Protein 4DYE (pdb70)

Sequence (376 aa):
MMKITDVDVWVVNLPLVNPFTSSFETKTGETRTVVRVVRRTDSGVEGWGETMMWGAPVAAIVRRMAPDLIGTSPFALEAFHRRKQHMVPFFYGYLGYAAIAAVDVACWDAMGKATGQSVTDLLGGAVRDDEVPITALITRADAPGATPADLPKAMAEHAVRVVEEGGFDAVKLKGTTDCCAGDVAILRAVREALPGVNLRVDPNAAWSVPDSVRAGIALEELDLEYLEDPCVGIEGMAQVKAKVRIPLCTNMMCVVRFEDFAPAMRLNAVDVIHGDVYKWGGIAATKALAAHCETFGLGMNLHSGGELGIATAAHLAVVSSTPVLSRAIDSMYYLHADDIIEPLHLENNGRLRRRVPSGPGLGVSVDEDKLRHYAGVNERDGDLTG

Foldseek 3Di:
DWFWADKDKFKFKFFFQAWDDAQVGIFGIAIKMKIWTATPVGQIFIFIFGWGDVLRVLLVVLTVVSGGDALVPLVVSCVVLVCQCVPVPLSSLLSLARSQQRSLLSVQVVVFFESLVVLAHFPDFKFFAEAEFEQSQVVPDDLVCSLVSRLVVLVCCCVVQLHQAYEYRAHLPLVSQLSNLVSNCVSPVRHAYEYANVANYFLVSLQVSLQSCVVSQHQAYENVHDELQSLLSNVVRHPGFYEYCHHCQEPVSPVVSLVSVRGQEYADASSSHNHLVSRLVVLVVCVVSNHQYEHDEPADADSRVLSVLSSCRNRVSHPDHHYYCHVRTPDGQWDDFDRHSRITGRAGITRSNIDGNVVVSVVRSVVCVVVPISPD

Solvent-accessible surface area: 15274 Å² total; per-residue (Å²): 223,15,107,2,58,57,21,49,16,56,17,0,6,2,54,13,88,97,61,20,27,19,36,161,89,85,50,94,5,4,2,2,0,0,0,26,0,79,6,87,75,57,30,48,0,12,0,0,0,13,74,0,62,56,0,1,48,4,0,124,186,9,12,90,85,9,81,39,54,43,0,107,44,18,136,67,15,54,178,111,15,114,96,23,19,151,157,103,28,78,33,0,42,0,0,7,0,0,0,1,0,0,3,33,0,0,10,0,64,46,60,50,81,16,1,11,82,64,16,72,14,66,85,60,100,81,0,29,0,0,0,15,1,2,51,25,38,9,122,76,36,70,122,93,82,19,25,137,30,0,8,74,32,0,35,126,31,23,136,148,22,23,17,63,1,0,7,1,20,0,20,107,65,26,78,16,0,11,36,0,0,109,21,0,34,146,45,21,107,79,16,74,0,0,0,1,0,37,14,36,8,58,43,92,53,0,28,181,7,0,95,30,0,61,131,12,120,4,26,0,0,0,1,0,3,112,28,34,110,7,0,14,94,1,68,84,142,7,213,10,59,1,0,0,5,91,12,0,40,94,71,112,20,10,60,62,0,22,203,100,93,0,2,37,2,0,0,0,1,0,2,14,12,2,0,0,61,24,0,50,38,0,4,51,68,0,99,111,108,71,17,16,0,0,0,28,17,24,0,6,0,0,0,0,5,1,0,6,0,4,0,0,1,7,6,79,30,1,81,59,9,3,6,3,7,22,49,28,21,59,41,8,0,5,109,104,22,73,69,104,102,3,38,0,123,19,27,97,36,70,2,5,31,22,70,27,40,65,99,74,4,141,104,25,20,14,32,17,148,173,103,30,50,93,38,106

Nearest PDB structures (foldseek):
  4dye-assembly1_A  TM=1.003E+00  e=1.943E-82  Streptomyces coelicolor
  2oqh-assembly4_D  TM=9.841E-01  e=1.453E-74  Streptomyces coelicolor A3(2)
  2oqh-assembly1_A  TM=9.938E-01  e=1.567E-72  Streptomyces coelicolor A3(2)
  2oqh-assembly3_C  TM=9.759E-01  e=5.393E-73  Streptomyces coelicolor A3(2)
  3va8-assembly1_A-2  TM=9.243E-01  e=2.752E-39  Fusarium graminearum

CATH classification: 3.30.390.10 (+1 more: 3.20.20.120)

Structure (mmCIF, N/CA/C/O backbone):
data_4DYE
#
_entry.id   4DYE
#
_cell.length_a   132.670
_cell.length_b   132.670
_cell.length_c   111.250
_cell.angle_alpha   90.000
_cell.angle_beta   90.000
_cell.angle_gamma   90.000
#
_symmetry.space_group_name_H-M   'I 4 2 2'
#
loop_
_entity.id
_entity.type
_entity.pdbx_description
1 polymer isomerase
2 non-polymer 1,2-ETHANEDIOL
3 non-polymer GLYCEROL
4 water water
#
loop_
_atom_site.group_PDB
_atom_site.id
_atom_site.type_symbol
_atom_site.label_atom_id
_atom_site.label_alt_id
_atom_site.label_comp_id
_atom_site.label_asym_id
_atom_site.label_entity_id
_atom_site.label_seq_id
_atom_site.pdbx_PDB_ins_code
_atom_site.Cartn_x
_atom_site.Cartn_y
_atom_site.Cartn_z
_atom_site.occupancy
_atom_site.B_iso_or_equiv
_atom_site.auth_seq_id
_atom_site.auth_comp_id
_atom_site.auth_asym_id
_atom_site.auth_atom_id
_atom_site.pdbx_PDB_model_num
ATOM 1 N N . MET A 1 23 ? -53.225 -5.728 7.975 1.00 79.67 0 MET A N 1
ATOM 2 C CA . MET A 1 23 ? -52.604 -6.564 8.997 1.00 79.56 0 MET A CA 1
ATOM 3 C C . MET A 1 23 ? -52.472 -8.013 8.538 1.00 76.66 0 MET A C 1
ATOM 4 O O . MET A 1 23 ? -52.751 -8.936 9.305 1.00 82.43 0 MET A O 1
ATOM 9 N N . MET A 1 24 ? -52.052 -8.200 7.287 1.00 62.45 1 MET A N 1
ATOM 10 C CA . MET A 1 24 ? -51.831 -9.532 6.724 1.00 55.18 1 MET A CA 1
ATOM 11 C C . MET A 1 24 ? -50.996 -10.412 7.641 1.00 48.12 1 MET A C 1
ATOM 12 O O . MET A 1 24 ? -49.965 -9.986 8.160 1.00 51.20 1 MET A O 1
ATOM 17 N N . LYS A 1 25 ? -51.457 -11.638 7.847 1.00 38.37 2 LYS A N 1
ATOM 18 C CA . LYS A 1 25 ? -50.632 -12.675 8.446 1.00 35.79 2 LYS A CA 1
ATOM 19 C C . LYS A 1 25 ? -50.567 -13.844 7.471 1.00 34.23 2 LYS A C 1
ATOM 20 O O . LYS A 1 25 ? -51.575 -14.203 6.855 1.00 37.49 2 LYS A O 1
ATOM 26 N N . ILE A 1 26 ? -49.381 -14.421 7.313 1.00 31.79 3 ILE A N 1
ATOM 27 C CA . ILE A 1 26 ? -49.212 -15.576 6.438 1.00 30.75 3 ILE A CA 1
ATOM 28 C C . ILE A 1 26 ? -49.900 -16.807 7.032 1.00 33.19 3 ILE A C 1
ATOM 29 O O . ILE A 1 26 ? -49.710 -17.117 8.208 1.00 38.15 3 ILE A O 1
ATOM 34 N N . THR A 1 27 ? -50.702 -17.495 6.219 1.00 32.93 4 THR A N 1
ATOM 35 C CA . THR A 1 27 ? -51.421 -18.696 6.655 1.00 35.30 4 THR A CA 1
ATOM 36 C C . THR A 1 27 ? -50.859 -19.982 6.041 1.00 38.32 4 THR A C 1
ATOM 37 O O . THR A 1 27 ? -50.953 -21.057 6.638 1.00 38.09 4 THR A O 1
ATOM 41 N N . ASP A 1 28 ? -50.286 -19.869 4.846 1.00 33.70 5 ASP A N 1
ATOM 42 C CA . ASP A 1 28 ? -49.773 -21.029 4.124 1.00 31.28 5 ASP A CA 1
ATOM 43 C C . ASP A 1 28 ? -48.539 -20.653 3.325 1.00 30.64 5 ASP A C 1
ATOM 44 O O . ASP A 1 28 ? -48.455 -19.550 2.784 1.00 33.08 5 ASP A O 1
ATOM 49 N N . VAL A 1 29 ? -47.585 -21.577 3.261 1.00 28.72 6 VAL A N 1
ATOM 50 C CA . VAL A 1 29 ? -46.440 -21.467 2.361 1.00 28.46 6 VAL A CA 1
ATOM 51 C C . VAL A 1 29 ? -46.401 -22.784 1.610 1.00 34.40 6 VAL A C 1
ATOM 52 O O . VAL A 1 29 ? -46.215 -23.842 2.217 1.00 38.55 6 VAL A O 1
ATOM 56 N N . ASP A 1 30 ? -46.615 -22.734 0.300 1.00 27.80 7 ASP A N 1
ATOM 57 C CA . ASP A 1 30 ? -46.628 -23.952 -0.502 1.00 27.06 7 ASP A CA 1
ATOM 58 C C . ASP A 1 30 ? -45.505 -23.886 -1.521 1.00 27.44 7 ASP A C 1
ATOM 59 O O . ASP A 1 30 ? -45.167 -22.804 -2.011 1.00 27.12 7 ASP A O 1
ATOM 64 N N . VAL A 1 31 ? -44.912 -25.038 -1.823 1.00 26.64 8 VAL A N 1
ATOM 65 C CA . VAL A 1 31 ? -43.694 -25.072 -2.637 1.00 23.40 8 VAL A CA 1
ATOM 66 C C . VAL A 1 31 ? -43.840 -26.160 -3.704 1.00 26.80 8 VAL A C 1
ATOM 67 O O . VAL A 1 31 ? -44.300 -27.267 -3.410 1.00 28.78 8 VAL A O 1
ATOM 71 N N . TRP A 1 32 ? -43.461 -25.832 -4.937 1.00 26.67 9 TRP A N 1
ATOM 72 C CA . TRP A 1 32 ? -43.413 -26.806 -6.027 1.00 28.71 9 TRP A CA 1
ATOM 73 C C . TRP A 1 32 ? -42.039 -26.744 -6.672 1.00 24.82 9 TRP A C 1
ATOM 74 O O . TRP A 1 32 ? -41.342 -25.739 -6.558 1.00 25.38 9 TRP A O 1
ATOM 85 N N . VAL A 1 33 ? -41.652 -27.817 -7.357 1.00 25.59 10 VAL A N 1
ATOM 86 C CA . VAL A 1 33 ? -40.469 -27.787 -8.212 1.00 24.74 10 VAL A CA 1
ATOM 87 C C . VAL A 1 33 ? -40.939 -28.106 -9.627 1.00 25.59 10 VAL A C 1
ATOM 88 O O . VAL A 1 33 ? -41.677 -29.064 -9.819 1.00 28.32 10 VAL A O 1
ATOM 92 N N . VAL A 1 34 ? -40.529 -27.299 -10.606 1.00 26.11 11 VAL A N 1
ATOM 93 C CA . VAL A 1 34 ? -40.980 -27.490 -11.988 1.00 28.66 11 VAL A CA 1
ATOM 94 C C . VAL A 1 34 ? -39.806 -27.695 -12.949 1.00 29.42 11 VAL A C 1
ATOM 95 O O . VAL A 1 34 ? -38.728 -27.157 -12.728 1.00 27.09 11 VAL A O 1
ATOM 99 N N . ASN A 1 35 ? -40.020 -28.489 -13.998 1.00 32.41 12 ASN A N 1
ATOM 100 C CA . ASN A 1 35 ? -39.091 -28.565 -15.128 1.00 31.43 12 ASN A CA 1
ATOM 101 C C . ASN A 1 35 ? -39.714 -27.883 -16.342 1.00 28.16 12 ASN A C 1
ATOM 102 O O . ASN A 1 35 ? -40.819 -28.241 -16.739 1.00 30.45 12 ASN A O 1
ATOM 107 N N . LEU A 1 36 ? -39.012 -26.915 -16.930 1.00 30.35 13 LEU A N 1
ATOM 108 C CA . LEU A 1 36 ? -39.481 -26.274 -18.162 1.00 32.03 13 LEU A CA 1
ATOM 109 C C . LEU A 1 36 ? -38.438 -26.362 -19.270 1.00 31.37 13 LEU A C 1
ATOM 110 O O . LEU A 1 36 ? -37.235 -26.273 -19.008 1.00 36.27 13 LEU A O 1
ATOM 115 N N . PRO A 1 37 ? -38.898 -26.522 -20.518 1.00 35.30 14 PRO A N 1
ATOM 116 C CA . PRO A 1 37 ? -37.990 -26.714 -21.654 1.00 39.21 14 PRO A CA 1
ATOM 117 C C . PRO A 1 37 ? -37.457 -25.429 -22.292 1.00 41.57 14 PRO A C 1
ATOM 118 O O . PRO A 1 37 ? -38.122 -24.392 -22.307 1.00 40.74 14 PRO A O 1
ATOM 122 N N . LEU A 1 38 ? -36.233 -25.528 -22.804 1.00 46.90 15 LEU A N 1
ATOM 123 C CA . LEU A 1 38 ? -35.619 -24.498 -23.632 1.00 48.61 15 LEU A CA 1
ATOM 124 C C . LEU A 1 38 ? -36.014 -24.773 -25.082 1.00 49.06 15 LEU A C 1
ATOM 125 O O . LEU A 1 38 ? -36.650 -25.792 -25.370 1.00 43.81 15 LEU A O 1
ATOM 130 N N . VAL A 1 39 ? -35.638 -23.885 -26.000 1.00 49.01 16 VAL A N 1
ATOM 131 C CA . VAL A 1 39 ? -35.900 -24.130 -27.418 1.00 53.65 16 VAL A CA 1
ATOM 132 C C . VAL A 1 39 ? -34.741 -24.900 -28.064 1.00 52.81 16 VAL A C 1
ATOM 133 O O . VAL A 1 39 ? -34.955 -25.799 -28.876 1.00 53.53 16 VAL A O 1
ATOM 137 N N . ASN A 1 40 ? -33.520 -24.555 -27.664 1.00 47.77 17 ASN A N 1
ATOM 138 C CA . ASN A 1 40 ? -32.300 -25.134 -28.216 1.00 48.09 17 ASN A CA 1
ATOM 139 C C . ASN A 1 40 ? -31.293 -25.351 -27.091 1.00 48.18 17 ASN A C 1
ATOM 140 O O . ASN A 1 40 ? -31.396 -24.712 -26.042 1.00 45.90 17 ASN A O 1
ATOM 145 N N . PRO A 1 41 ? -30.323 -26.260 -27.291 1.00 48.07 18 PRO A N 1
ATOM 146 C CA . PRO A 1 41 ? -29.347 -26.481 -26.215 1.00 46.17 18 PRO A CA 1
ATOM 147 C C . PRO A 1 41 ? -28.474 -25.257 -25.922 1.00 44.60 18 PRO A C 1
ATOM 148 O O . PRO A 1 41 ? -28.285 -24.396 -26.785 1.00 45.51 18 PRO A O 1
ATOM 152 N N . PHE A 1 42 ? -27.947 -25.206 -24.704 1.00 40.93 19 PHE A N 1
ATOM 153 C CA . PHE A 1 42 ? -27.196 -24.057 -24.213 1.00 43.06 19 PHE A CA 1
ATOM 154 C C . PHE A 1 42 ? -25.924 -24.538 -23.515 1.00 44.46 19 PHE A C 1
ATOM 155 O O . PHE A 1 42 ? -25.985 -25.229 -22.493 1.00 42.51 19 PHE A O 1
ATOM 163 N N . THR A 1 43 ? -24.777 -24.164 -24.075 1.00 46.84 20 THR A N 1
ATOM 164 C CA . THR A 1 43 ? -23.484 -24.670 -23.624 1.00 51.34 20 THR A CA 1
ATOM 165 C C . THR A 1 43 ? -22.638 -23.630 -22.875 1.00 50.58 20 THR A C 1
ATOM 166 O O . THR A 1 43 ? -22.216 -22.625 -23.450 1.00 52.88 20 THR A O 1
ATOM 170 N N . SER A 1 44 ? -22.390 -23.869 -21.590 1.00 44.68 21 SER A N 1
ATOM 171 C CA . SER A 1 44 ? -21.401 -23.072 -20.869 1.00 44.03 21 SER A CA 1
ATOM 172 C C . SER A 1 44 ? -20.095 -23.867 -20.803 1.00 48.96 21 SER A C 1
ATOM 173 O O . SER A 1 44 ? -20.005 -24.959 -21.369 1.00 53.17 21 SER A O 1
ATOM 176 N N . SER A 1 45 ? -19.082 -23.325 -20.129 1.00 49.33 22 SER A N 1
ATOM 177 C CA . SER A 1 45 ? -17.805 -24.029 -19.966 1.00 55.61 22 SER A CA 1
ATOM 178 C C . SER A 1 45 ? -17.990 -25.215 -19.023 1.00 61.13 22 SER A C 1
ATOM 179 O O . SER A 1 45 ? -17.110 -26.071 -18.880 1.00 60.88 22 SER A O 1
ATOM 182 N N . PHE A 1 46 ? -19.173 -25.248 -18.421 1.00 62.64 23 PHE A N 1
ATOM 183 C CA . PHE A 1 46 ? -19.506 -26.039 -17.251 1.00 74.04 23 PHE A CA 1
ATOM 184 C C . PHE A 1 46 ? -20.365 -27.238 -17.664 1.00 76.64 23 PHE A C 1
ATOM 185 O O . PHE A 1 46 ? -20.126 -28.363 -17.219 1.00 79.99 23 PHE A O 1
ATOM 193 N N . GLU A 1 47 ? -21.347 -26.997 -18.530 1.00 72.46 24 GLU A N 1
ATOM 194 C CA . GLU A 1 47 ? -22.280 -28.040 -18.954 1.00 73.78 24 GLU A CA 1
ATOM 195 C C . GLU A 1 47 ? -23.059 -27.634 -20.206 1.00 70.35 24 GLU A C 1
ATOM 196 O O . GLU A 1 47 ? -22.896 -26.527 -20.719 1.00 69.76 24 GLU A O 1
ATOM 202 N N . THR A 1 48 ? -23.906 -28.541 -20.688 1.00 62.31 25 THR A N 1
ATOM 203 C CA . THR A 1 48 ? -24.839 -28.249 -21.776 1.00 62.90 25 THR A CA 1
ATOM 204 C C . THR A 1 48 ? -26.260 -28.606 -21.338 1.00 63.39 25 THR A C 1
ATOM 205 O O . THR A 1 48 ? -26.544 -29.763 -21.024 1.00 65.44 25 THR A O 1
ATOM 209 N N . LYS A 1 49 ? -27.148 -27.614 -21.313 1.00 57.93 26 LYS A N 1
ATOM 210 C CA . LYS A 1 49 ? -28.499 -27.813 -20.790 1.00 54.41 26 LYS A CA 1
ATOM 211 C C . LYS A 1 49 ? -29.574 -27.708 -21.871 1.00 51.65 26 LYS A C 1
ATOM 212 O O . LYS A 1 49 ? -29.371 -27.069 -22.905 1.00 56.14 26 LYS A O 1
ATOM 218 N N . THR A 1 50 ? -30.719 -28.336 -21.612 1.00 50.32 27 THR A N 1
ATOM 219 C CA . THR A 1 50 ? -31.848 -28.334 -22.542 1.00 50.85 27 THR A CA 1
ATOM 220 C C . THR A 1 50 ? -33.162 -27.971 -21.841 1.00 47.41 27 THR A C 1
ATOM 221 O O . THR A 1 50 ? -34.235 -28.023 -22.448 1.00 47.37 27 THR A O 1
ATOM 225 N N . GLY A 1 51 ? -33.069 -27.608 -20.563 1.00 40.21 28 GLY A N 1
ATOM 226 C CA . GLY A 1 51 ? -34.233 -27.227 -19.780 1.00 42.48 28 GLY A CA 1
ATOM 227 C C . GLY A 1 51 ? -33.854 -26.511 -18.496 1.00 40.39 28 GLY A C 1
ATOM 228 O O . GLY A 1 51 ? -32.678 -26.491 -18.116 1.00 37.49 28 GLY A O 1
ATOM 229 N N . GLU A 1 52 ? -34.844 -25.908 -17.838 1.00 36.62 29 GLU A N 1
ATOM 230 C CA . GLU A 1 52 ? -34.642 -25.315 -16.520 1.00 32.93 29 GLU A CA 1
ATOM 231 C C . GLU A 1 52 ? -35.397 -26.112 -15.471 1.00 32.77 29 GLU A C 1
ATOM 232 O O . GLU A 1 52 ? -36.500 -26.584 -15.717 1.00 30.37 29 GLU A O 1
ATOM 238 N N . THR A 1 53 ? -34.799 -26.249 -14.295 1.00 32.53 30 THR A N 1
ATOM 239 C CA . THR A 1 53 ? -35.542 -26.681 -13.124 1.00 28.74 30 THR A CA 1
ATOM 240 C C . THR A 1 53 ? -35.602 -25.491 -12.175 1.00 22.46 30 THR A C 1
ATOM 241 O O . THR A 1 53 ? -34.580 -24.838 -11.928 1.00 25.39 30 THR A O 1
ATOM 245 N N . ARG A 1 54 ? -36.801 -25.181 -11.679 1.00 24.91 31 ARG A N 1
ATOM 246 C CA . ARG A 1 54 ? -37.000 -24.029 -10.796 1.00 23.03 31 ARG A CA 1
ATOM 247 C C . ARG A 1 54 ? -37.884 -24.393 -9.607 1.00 20.19 31 ARG A C 1
ATOM 248 O O . ARG A 1 54 ? -38.676 -25.333 -9.670 1.00 23.22 31 ARG A O 1
ATOM 256 N N . THR A 1 55 ? -37.758 -23.622 -8.530 1.00 22.59 32 THR A N 1
ATOM 257 C CA . THR A 1 55 ? -38.601 -23.805 -7.350 1.00 21.64 32 THR A CA 1
ATOM 258 C C . THR A 1 55 ? -39.590 -22.645 -7.249 1.00 19.73 32 THR A C 1
ATOM 259 O O . THR A 1 55 ? -39.194 -21.481 -7.333 1.00 23.05 32 THR A O 1
ATOM 263 N N . VAL A 1 56 ? -40.870 -22.974 -7.085 1.00 21.58 33 VAL A N 1
ATOM 264 C CA . VAL A 1 56 ? -41.941 -21.981 -7.045 1.00 22.86 33 VAL A CA 1
ATOM 265 C C . VAL A 1 56 ? -42.572 -21.964 -5.655 1.00 21.89 33 VAL A C 1
ATOM 266 O O . VAL A 1 56 ? -42.816 -23.016 -5.066 1.00 24.99 33 VAL A O 1
ATOM 270 N N . VAL A 1 57 ? -42.816 -20.768 -5.123 1.00 23.58 34 VAL A N 1
ATOM 271 C CA . VAL A 1 57 ? -43.378 -20.634 -3.782 1.00 20.88 34 VAL A CA 1
ATOM 272 C C . VAL A 1 57 ? -44.608 -19.735 -3.831 1.00 22.93 34 VAL A C 1
ATOM 273 O O . VAL A 1 57 ? -44.596 -18.692 -4.496 1.00 27.08 34 VAL A O 1
ATOM 277 N N . ARG A 1 58 ? -45.671 -20.145 -3.150 1.00 23.54 35 ARG A N 1
ATOM 278 C CA . ARG A 1 58 ? -46.828 -19.283 -2.969 1.00 24.48 35 ARG A CA 1
ATOM 279 C C . ARG A 1 58 ? -47.010 -19.028 -1.489 1.00 28.58 35 ARG A C 1
ATOM 280 O O . ARG A 1 58 ? -47.076 -19.970 -0.688 1.00 30.25 35 ARG A O 1
ATOM 288 N N A VAL A 1 59 ? -47.084 -17.752 -1.130 0.54 26.06 36 VAL A N 1
ATOM 289 N N B VAL A 1 59 ? -47.072 -17.756 -1.110 0.46 25.90 36 VAL A N 1
ATOM 290 C CA A VAL A 1 59 ? -47.366 -17.353 0.238 0.54 24.32 36 VAL A CA 1
ATOM 291 C CA B VAL A 1 59 ? -47.422 -17.409 0.261 0.46 25.22 36 VAL A CA 1
ATOM 292 C C A VAL A 1 59 ? -48.806 -16.864 0.345 0.54 29.71 36 VAL A C 1
ATOM 293 C C B VAL A 1 59 ? -48.872 -16.917 0.327 0.46 30.02 36 VAL A C 1
ATOM 294 O O A VAL A 1 59 ? -49.185 -15.892 -0.308 0.54 31.31 36 VAL A O 1
ATOM 295 O O B VAL A 1 59 ? -49.268 -15.993 -0.390 0.46 31.43 36 VAL A O 1
ATOM 302 N N A ARG A 1 60 ? -49.607 -17.546 1.158 0.54 29.91 37 ARG A N 1
ATOM 303 N N B ARG A 1 60 ? -49.672 -17.567 1.166 0.46 29.96 37 ARG A N 1
ATOM 304 C CA A ARG A 1 60 ? -51.003 -17.166 1.350 0.54 33.77 37 ARG A CA 1
ATOM 305 C CA B ARG A 1 60 ? -51.068 -17.184 1.333 0.46 34.04 37 ARG A CA 1
ATOM 306 C C A ARG A 1 60 ? -51.192 -16.397 2.651 0.54 36.41 37 ARG A C 1
ATOM 307 C C B ARG A 1 60 ? -51.249 -16.445 2.652 0.46 36.74 37 ARG A C 1
ATOM 308 O O A ARG A 1 60 ? -50.540 -16.691 3.650 0.54 33.94 37 ARG A O 1
ATOM 309 O O B ARG A 1 60 ? -50.633 -16.796 3.656 0.46 33.27 37 ARG A O 1
ATOM 324 N N . THR A 1 61 ? -52.089 -15.414 2.640 1.00 41.47 38 THR A N 1
ATOM 325 C CA . THR A 1 61 ? -52.354 -14.627 3.839 1.00 36.61 38 THR A CA 1
ATOM 326 C C . THR A 1 61 ? -53.809 -14.734 4.266 1.00 34.46 38 THR A C 1
ATOM 327 O O . THR A 1 61 ? -54.663 -15.229 3.517 1.00 37.52 38 THR A O 1
ATOM 331 N N . ASP A 1 62 ? -54.094 -14.252 5.471 1.00 36.27 39 ASP A N 1
ATOM 332 C CA . ASP A 1 62 ? -55.445 -14.327 6.017 1.00 38.50 39 ASP A CA 1
ATOM 333 C C . ASP A 1 62 ? -56.394 -13.323 5.361 1.00 42.12 39 ASP A C 1
ATOM 334 O O . ASP A 1 62 ? -57.592 -13.325 5.638 1.00 44.96 39 ASP A O 1
ATOM 339 N N . SER A 1 63 ? -55.858 -12.459 4.502 1.00 38.70 40 SER A N 1
ATOM 340 C CA . SER A 1 63 ? -56.690 -11.500 3.778 1.00 41.80 40 SER A CA 1
ATOM 341 C C . SER A 1 63 ? -57.022 -12.021 2.384 1.00 43.07 40 SER A C 1
ATOM 342 O O . SER A 1 63 ? -57.761 -11.389 1.628 1.00 45.12 40 SER A O 1
ATOM 345 N N . GLY A 1 64 ? -56.474 -13.183 2.048 1.00 41.04 41 GLY A N 1
ATOM 346 C CA . GLY A 1 64 ? -56.769 -13.806 0.772 1.00 45.07 41 GLY A CA 1
ATOM 347 C C . GLY A 1 64 ? -55.725 -13.483 -0.277 1.00 39.99 41 GLY A C 1
ATOM 348 O O . GLY A 1 64 ? -55.742 -14.053 -1.371 1.00 41.27 41 GLY A O 1
ATOM 349 N N . VAL A 1 65 ? -54.814 -12.568 0.051 1.00 33.30 42 VAL A N 1
ATOM 350 C CA . VAL A 1 65 ? -53.754 -12.198 -0.876 1.00 29.65 42 VAL A CA 1
ATOM 351 C C . VAL A 1 65 ? -52.804 -13.378 -1.047 1.00 32.04 42 VAL A C 1
ATOM 352 O O . VAL A 1 65 ? -52.476 -14.060 -0.074 1.00 35.37 42 VAL A O 1
ATOM 356 N N . GLU A 1 66 ? -52.391 -13.634 -2.287 1.00 29.33 43 GLU A N 1
ATOM 357 C CA . GLU A 1 66 ? -51.418 -14.683 -2.574 1.00 26.85 43 GLU A CA 1
ATOM 358 C C . GLU A 1 66 ? -50.204 -14.088 -3.267 1.00 27.63 43 GLU A C 1
ATOM 359 O O . GLU A 1 66 ? -50.323 -13.518 -4.352 1.00 28.45 43 GLU A O 1
ATOM 365 N N . GLY A 1 67 ? -49.040 -14.213 -2.634 1.00 24.50 44 GLY A N 1
ATOM 366 C CA . GLY A 1 67 ? -47.802 -13.764 -3.241 1.00 24.21 44 GLY A CA 1
ATOM 367 C C . GLY A 1 67 ? -47.023 -14.922 -3.835 1.00 25.34 44 GLY A C 1
ATOM 368 O O . GLY A 1 67 ? -46.943 -16.000 -3.239 1.00 26.17 44 GLY A O 1
ATOM 369 N N . TRP A 1 68 ? -46.433 -14.693 -5.005 1.00 23.84 45 TRP A N 1
ATOM 370 C CA . TRP A 1 68 ? -45.688 -15.740 -5.698 1.00 24.20 45 TRP A CA 1
ATOM 371 C C . TRP A 1 68 ? -44.215 -15.396 -5.831 1.00 23.85 45 TRP A C 1
ATOM 372 O O . TRP A 1 68 ? -43.852 -14.258 -6.147 1.00 21.71 45 TRP A O 1
ATOM 383 N N . GLY A 1 69 ? -43.369 -16.390 -5.577 1.00 23.37 46 GLY A N 1
ATOM 384 C CA . GLY A 1 69 ? -41.945 -16.269 -5.800 1.00 20.79 46 GLY A CA 1
ATOM 385 C C . GLY A 1 69 ? -41.447 -17.443 -6.621 1.00 19.80 46 GLY A C 1
ATOM 386 O O . GLY A 1 69 ? -42.137 -18.457 -6.773 1.00 22.60 46 GLY A O 1
ATOM 387 N N . GLU A 1 70 ? -40.246 -17.296 -7.166 1.00 20.72 47 GLU A N 1
ATOM 388 C CA . GLU A 1 70 ? -39.630 -18.339 -7.975 1.00 20.84 47 GLU A CA 1
ATOM 389 C C . GLU A 1 70 ? -38.124 -18.189 -7.851 1.00 22.33 47 GLU A C 1
ATOM 390 O O . GLU A 1 70 ? -37.607 -17.071 -7.809 1.00 25.04 47 GLU A O 1
ATOM 396 N N . THR A 1 71 ? -37.410 -19.305 -7.771 1.00 19.84 48 THR A N 1
ATOM 397 C CA . THR A 1 71 ? -35.970 -19.234 -7.567 1.00 18.49 48 THR A CA 1
ATOM 398 C C . THR A 1 71 ? -35.300 -20.394 -8.287 1.00 20.18 48 THR A C 1
ATOM 399 O O . THR A 1 71 ? -35.982 -21.228 -8.890 1.00 20.65 48 THR A O 1
ATOM 403 N N A MET A 1 72 ? -33.972 -20.445 -8.241 0.50 19.42 49 MET A N 1
ATOM 404 N N B MET A 1 72 ? -33.975 -20.455 -8.206 0.50 19.31 49 MET A N 1
ATOM 405 C CA A MET A 1 72 ? -33.235 -21.429 -9.029 0.50 20.37 49 MET A CA 1
ATOM 406 C CA B MET A 1 72 ? -33.200 -21.432 -8.962 0.50 21.98 49 MET A CA 1
ATOM 407 C C A MET A 1 72 ? -33.203 -22.812 -8.389 0.50 22.53 49 MET A C 1
ATOM 408 C C B MET A 1 72 ? -33.256 -22.837 -8.375 0.50 23.20 49 MET A C 1
ATOM 409 O O A MET A 1 72 ? -33.364 -22.953 -7.174 0.50 23.21 49 MET A O 1
ATOM 410 O O B MET A 1 72 ? -33.516 -23.020 -7.183 0.50 22.27 49 MET A O 1
ATOM 419 N N . TRP A 1 73 ? -33.011 -23.821 -9.236 1.00 22.33 50 TRP A N 1
ATOM 420 C CA . TRP A 1 73 ? -32.858 -25.223 -8.826 1.00 22.82 50 TRP A CA 1
ATOM 421 C C . TRP A 1 73 ? -34.113 -25.878 -8.230 1.00 23.33 50 TRP A C 1
ATOM 422 O O . TRP A 1 73 ? -35.192 -25.278 -8.213 1.00 24.03 50 TRP A O 1
ATOM 433 N N . GLY A 1 74 ? -33.968 -27.120 -7.768 1.00 22.14 51 GLY A N 1
ATOM 434 C CA . GLY A 1 74 ? -35.117 -27.950 -7.443 1.00 24.95 51 GLY A CA 1
ATOM 435 C C . GLY A 1 74 ? -35.158 -28.494 -6.028 1.00 24.46 51 GLY A C 1
ATOM 436 O O . GLY A 1 74 ? -35.249 -27.724 -5.073 1.00 22.66 51 GLY A O 1
ATOM 437 N N . ALA A 1 75 ? -35.108 -29.820 -5.904 1.00 21.99 52 ALA A N 1
ATOM 438 C CA . ALA A 1 75 ? -35.311 -30.499 -4.619 1.00 23.38 52 ALA A CA 1
ATOM 439 C C . ALA A 1 75 ? -34.571 -29.898 -3.424 1.00 22.58 52 ALA A C 1
ATOM 440 O O . ALA A 1 75 ? -35.184 -29.663 -2.386 1.00 23.24 52 ALA A O 1
ATOM 442 N N . PRO A 1 76 ? -33.256 -29.630 -3.560 1.00 21.06 53 PRO A N 1
ATOM 443 C CA . PRO A 1 76 ? -32.585 -29.112 -2.363 1.00 20.37 53 PRO A CA 1
ATOM 444 C C . PRO A 1 76 ? -32.992 -27.680 -1.988 1.00 22.28 53 PRO A C 1
ATOM 445 O O . PRO A 1 76 ? -32.955 -27.327 -0.804 1.00 20.47 53 PRO A O 1
ATOM 449 N N . VAL A 1 77 ? -33.381 -26.860 -2.961 1.00 21.49 54 VAL A N 1
ATOM 450 C CA . VAL A 1 77 ? -33.831 -25.512 -2.643 1.00 21.25 54 VAL A CA 1
ATOM 451 C C . VAL A 1 77 ? -35.234 -25.575 -2.035 1.00 20.93 54 VAL A C 1
ATOM 452 O O . VAL A 1 77 ? -35.516 -24.941 -1.019 1.00 20.27 54 VAL A O 1
ATOM 456 N N . ALA A 1 78 ? -36.113 -26.349 -2.653 1.00 19.19 55 ALA A N 1
ATOM 457 C CA . ALA A 1 78 ? -37.444 -26.555 -2.088 1.00 19.39 55 ALA A CA 1
ATOM 458 C C . ALA A 1 78 ? -37.376 -27.050 -0.645 1.00 23.39 55 ALA A C 1
ATOM 459 O O . ALA A 1 78 ? -38.189 -26.654 0.190 1.00 22.71 55 ALA A O 1
ATOM 461 N N . ALA A 1 79 ? -36.408 -27.916 -0.353 1.00 21.37 56 ALA A N 1
ATOM 462 C CA . ALA A 1 79 ? -36.296 -28.486 0.988 1.00 20.23 56 ALA A CA 1
ATOM 463 C C . ALA A 1 79 ? -36.002 -27.402 2.019 1.00 23.36 56 ALA A C 1
ATOM 464 O O . ALA A 1 79 ? -36.540 -27.422 3.126 1.00 24.27 56 ALA A O 1
ATOM 466 N N . ILE A 1 80 ? -35.136 -26.463 1.657 1.00 20.10 57 ILE A N 1
ATOM 467 C CA . ILE A 1 80 ? -34.801 -25.364 2.557 1.00 18.46 57 ILE A CA 1
ATOM 468 C C . ILE A 1 80 ? -36.022 -24.479 2.805 1.00 23.43 57 ILE A C 1
ATOM 469 O O . ILE A 1 80 ? -36.304 -24.108 3.951 1.00 23.16 57 ILE A O 1
ATOM 474 N N . VAL A 1 81 ? -36.751 -24.143 1.740 1.00 20.37 58 VAL A N 1
ATOM 475 C CA . VAL A 1 81 ? -37.948 -23.313 1.884 1.00 20.63 58 VAL A CA 1
ATOM 476 C C . VAL A 1 81 ? -38.962 -23.971 2.820 1.00 24.16 58 VAL A C 1
ATOM 477 O O . VAL A 1 81 ? -39.528 -23.320 3.701 1.00 25.67 58 VAL A O 1
ATOM 481 N N . ARG A 1 82 ? -39.173 -25.270 2.642 1.00 24.63 59 ARG A N 1
ATOM 482 C CA . ARG A 1 82 ? -40.143 -25.982 3.469 1.00 23.66 59 ARG A CA 1
ATOM 483 C C . ARG A 1 82 ? -39.729 -26.024 4.941 1.00 24.97 59 ARG A C 1
ATOM 484 O O . ARG A 1 82 ? -40.583 -26.067 5.828 1.00 30.30 59 ARG A O 1
ATOM 492 N N . ARG A 1 83 ? -38.428 -25.994 5.207 1.00 23.35 60 ARG A N 1
ATOM 493 C CA . ARG A 1 83 ? -37.957 -25.964 6.591 1.00 27.54 60 ARG A CA 1
ATOM 494 C C . ARG A 1 83 ? -38.108 -24.581 7.222 1.00 26.46 60 ARG A C 1
ATOM 495 O O . ARG A 1 83 ? -38.335 -24.467 8.430 1.00 31.37 60 ARG A O 1
ATOM 503 N N . MET A 1 84 ? -37.999 -23.535 6.406 1.00 25.64 61 MET A N 1
ATOM 504 C CA . MET A 1 84 ? -38.218 -22.168 6.884 1.00 24.26 61 MET A CA 1
ATOM 505 C C . MET A 1 84 ? -39.710 -21.833 7.040 1.00 28.98 61 MET A C 1
ATOM 506 O O . MET A 1 84 ? -40.076 -20.923 7.785 1.00 28.57 61 MET A O 1
ATOM 511 N N . ALA A 1 85 ? -40.562 -22.571 6.334 1.00 26.29 62 ALA A N 1
ATOM 512 C CA . ALA A 1 85 ? -41.997 -22.268 6.266 1.00 28.99 62 ALA A CA 1
ATOM 513 C C . ALA A 1 85 ? -42.794 -22.241 7.589 1.00 31.16 62 ALA A C 1
ATOM 514 O O . ALA A 1 85 ? -43.582 -21.316 7.798 1.00 33.90 62 ALA A O 1
ATOM 516 N N . PRO A 1 86 ? -42.624 -23.254 8.465 1.00 32.58 63 PRO A N 1
ATOM 517 C CA . PRO A 1 86 ? -43.477 -23.279 9.664 1.00 35.03 63 PRO A CA 1
ATOM 518 C C . PRO A 1 86 ? -43.382 -21.995 10.490 1.00 39.85 63 PRO A C 1
ATOM 519 O O . PRO A 1 86 ? -44.395 -21.534 11.007 1.00 38.83 63 PRO A O 1
ATOM 523 N N . ASP A 1 87 ? -42.189 -21.418 10.587 1.00 33.81 64 ASP A N 1
ATOM 524 C CA . ASP A 1 87 ? -41.997 -20.188 11.350 1.00 42.88 64 ASP A CA 1
ATOM 525 C C . ASP A 1 87 ? -42.498 -18.938 10.618 1.00 43.97 64 ASP A C 1
ATOM 526 O O . ASP A 1 87 ? -42.659 -17.876 11.225 1.00 43.32 64 ASP A O 1
ATOM 531 N N . LEU A 1 88 ? -42.734 -19.062 9.315 1.00 32.58 65 LEU A N 1
ATOM 532 C CA . LEU A 1 88 ? -43.324 -17.966 8.548 1.00 33.95 65 LEU A CA 1
ATOM 533 C C . LEU A 1 88 ? -44.812 -17.811 8.843 1.00 34.62 65 LEU A C 1
ATOM 534 O O . LEU A 1 88 ? -45.369 -16.725 8.686 1.00 35.62 65 LEU A O 1
ATOM 539 N N . ILE A 1 89 ? -45.457 -18.900 9.252 1.00 33.46 66 ILE A N 1
ATOM 540 C CA . ILE A 1 89 ? -46.878 -18.867 9.548 1.00 37.92 66 ILE A CA 1
ATOM 541 C C . ILE A 1 89 ? -47.146 -17.888 10.683 1.00 35.27 66 ILE A C 1
ATOM 542 O O . ILE A 1 89 ? -46.497 -17.945 11.726 1.00 37.39 66 ILE A O 1
ATOM 547 N N . GLY A 1 90 ? -48.094 -16.982 10.465 1.00 35.87 67 GLY A N 1
ATOM 548 C CA . GLY A 1 90 ? -48.459 -16.004 11.472 1.00 37.80 67 GLY A CA 1
ATOM 549 C C . GLY A 1 90 ? -47.661 -14.712 11.421 1.00 36.52 67 GLY A C 1
ATOM 550 O O . GLY A 1 90 ? -47.908 -13.811 12.221 1.00 40.68 67 GLY A O 1
ATOM 551 N N . THR A 1 91 ? -46.707 -14.615 10.496 1.00 32.11 68 THR A N 1
ATOM 552 C CA . THR A 1 91 ? -45.916 -13.386 10.335 1.00 31.76 68 THR A CA 1
ATOM 553 C C . THR A 1 91 ? -46.459 -12.512 9.201 1.00 34.26 68 THR A C 1
ATOM 554 O O . THR A 1 91 ? -47.259 -12.965 8.380 1.00 34.07 68 THR A O 1
ATOM 558 N N . SER A 1 92 ? -46.028 -11.255 9.168 1.00 30.96 69 SER A N 1
ATOM 559 C CA . SER A 1 92 ? -46.433 -10.326 8.116 1.00 30.25 69 SER A CA 1
ATOM 560 C C . SER A 1 92 ? -45.465 -10.388 6.943 1.00 28.08 69 SER A C 1
ATOM 561 O O . SER A 1 92 ? -44.260 -10.464 7.142 1.00 27.56 69 SER A O 1
ATOM 564 N N . PRO A 1 93 ? -45.992 -10.354 5.709 1.00 25.65 70 PRO A N 1
ATOM 565 C CA . PRO A 1 93 ? -45.101 -10.332 4.540 1.00 23.24 70 PRO A CA 1
ATOM 566 C C . PRO A 1 93 ? -44.258 -9.060 4.499 1.00 26.07 70 PRO A C 1
ATOM 567 O O . PRO A 1 93 ? -43.241 -9.017 3.806 1.00 27.16 70 PRO A O 1
ATOM 571 N N . PHE A 1 94 ? -44.687 -8.030 5.223 1.00 25.35 71 PHE A N 1
ATOM 572 C CA . PHE A 1 94 ? -43.908 -6.795 5.304 1.00 26.85 71 PHE A CA 1
ATOM 573 C C . PHE A 1 94 ? -42.650 -6.949 6.162 1.00 29.94 71 PHE A C 1
ATOM 574 O O . PHE A 1 94 ? -41.682 -6.196 5.994 1.00 30.56 71 PHE A O 1
ATOM 582 N N . ALA A 1 95 ? -42.650 -7.938 7.055 1.00 23.50 72 ALA A N 1
ATOM 583 C CA . ALA A 1 95 ? -41.553 -8.125 8.021 1.00 21.64 72 ALA A CA 1
ATOM 584 C C . ALA A 1 95 ? -40.307 -8.816 7.451 1.00 21.62 72 ALA A C 1
ATOM 585 O O . ALA A 1 95 ? -39.771 -9.768 8.039 1.00 21.32 72 ALA A O 1
ATOM 587 N N . LEU A 1 96 ? -39.811 -8.304 6.331 1.00 19.07 73 LEU A N 1
ATOM 588 C CA . LEU A 1 96 ? -38.675 -8.941 5.667 1.00 19.21 73 LEU A CA 1
ATOM 589 C C . LEU A 1 96 ? -37.343 -8.745 6.390 1.00 20.41 73 LEU A C 1
ATOM 590 O O . LEU A 1 96 ? -36.484 -9.626 6.340 1.00 20.88 73 LEU A O 1
ATOM 595 N N . GLU A 1 97 ? -37.146 -7.607 7.049 1.00 20.09 74 GLU A N 1
ATOM 596 C CA . GLU A 1 97 ? -35.895 -7.436 7.786 1.00 17.92 74 GLU A CA 1
ATOM 597 C C . GLU A 1 97 ? -35.782 -8.523 8.859 1.00 21.25 74 GLU A C 1
ATOM 598 O O . GLU A 1 97 ? -34.730 -9.151 9.005 1.00 22.20 74 GLU A O 1
ATOM 604 N N . ALA A 1 98 ? -36.875 -8.772 9.577 1.00 18.99 75 ALA A N 1
ATOM 605 C CA . ALA A 1 98 ? -36.877 -9.793 10.616 1.00 20.30 75 ALA A CA 1
ATOM 606 C C . ALA A 1 98 ? -36.657 -11.191 10.041 1.00 22.80 75 ALA A C 1
ATOM 607 O O . ALA A 1 98 ? -35.935 -12.002 10.624 1.00 22.84 75 ALA A O 1
ATOM 609 N N . PHE A 1 99 ? -37.290 -11.477 8.905 1.00 21.23 76 PHE A N 1
ATOM 610 C CA . PHE A 1 99 ? -37.120 -12.778 8.259 1.00 21.50 76 PHE A CA 1
ATOM 611 C C . PHE A 1 99 ? -35.663 -13.025 7.864 1.00 20.12 76 PHE A C 1
ATOM 612 O O . PHE A 1 99 ? -35.096 -14.077 8.174 1.00 20.83 76 PHE A O 1
ATOM 620 N N . HIS A 1 100 ? -35.057 -12.059 7.186 1.00 18.85 77 HIS A N 1
ATOM 621 C CA . HIS A 1 100 ? -33.667 -12.203 6.771 1.00 18.85 77 HIS A CA 1
ATOM 622 C C . HIS A 1 100 ? -32.712 -12.381 7.952 1.00 21.64 77 HIS A C 1
ATOM 623 O O . HIS A 1 100 ? -31.776 -13.178 7.880 1.00 22.68 77 HIS A O 1
ATOM 630 N N A ARG A 1 101 ? -32.937 -11.636 9.032 0.62 20.32 78 ARG A N 1
ATOM 631 N N B ARG A 1 101 ? -32.945 -11.645 9.033 0.38 20.57 78 ARG A N 1
ATOM 632 C CA A ARG A 1 101 ? -32.077 -11.772 10.208 0.62 21.00 78 ARG A CA 1
ATOM 633 C CA B ARG A 1 101 ? -32.090 -11.772 10.209 0.38 21.09 78 ARG A CA 1
ATOM 634 C C A ARG A 1 101 ? -32.261 -13.137 10.870 0.62 20.16 78 ARG A C 1
ATOM 635 C C B ARG A 1 101 ? -32.263 -13.135 10.870 0.38 20.64 78 ARG A C 1
ATOM 636 O O A ARG A 1 101 ? -31.295 -13.744 11.327 0.62 22.60 78 ARG A O 1
ATOM 637 O O B ARG A 1 101 ? -31.292 -13.733 11.333 0.38 22.51 78 ARG A O 1
ATOM 652 N N . LYS A 1 102 ? -33.500 -13.625 10.909 1.00 20.78 79 LYS A N 1
ATOM 653 C CA . LYS A 1 102 ? -33.784 -14.930 11.498 1.00 20.71 79 LYS A CA 1
ATOM 654 C C . LYS A 1 102 ? -33.047 -16.028 10.733 1.00 21.50 79 LYS A C 1
ATOM 655 O O . LYS A 1 102 ? -32.546 -16.990 11.323 1.00 22.67 79 LYS A O 1
ATOM 661 N N . GLN A 1 103 ? -32.979 -15.869 9.414 1.00 20.66 80 GLN A N 1
ATOM 662 C CA . GLN A 1 103 ? -32.392 -16.888 8.550 1.00 21.27 80 GLN A CA 1
ATOM 663 C C . GLN A 1 103 ? -30.941 -16.592 8.192 1.00 18.94 80 GLN A C 1
ATOM 664 O O . GLN A 1 103 ? -30.408 -17.156 7.223 1.00 18.96 80 GLN A O 1
ATOM 670 N N . HIS A 1 104 ? -30.281 -15.752 8.993 1.00 20.38 81 HIS A N 1
ATOM 671 C CA . HIS A 1 104 ? -28.925 -15.286 8.666 1.00 21.76 81 HIS A CA 1
ATOM 672 C C . HIS A 1 104 ? -27.890 -16.396 8.498 1.00 20.13 81 HIS A C 1
ATOM 673 O O . HIS A 1 104 ? -26.947 -16.258 7.716 1.00 25.39 81 HIS A O 1
ATOM 680 N N . MET A 1 105 ? -28.067 -17.500 9.214 1.00 22.70 82 MET A N 1
ATOM 681 C CA . MET A 1 105 ? -27.097 -18.588 9.146 1.00 28.35 82 MET A CA 1
ATOM 682 C C . MET A 1 105 ? -27.335 -19.557 7.998 1.00 23.92 82 MET A C 1
ATOM 683 O O . MET A 1 105 ? -26.470 -20.373 7.676 1.00 22.20 82 MET A O 1
ATOM 688 N N . VAL A 1 106 ? -28.504 -19.475 7.379 1.00 17.87 83 VAL A N 1
ATOM 689 C CA . VAL A 1 106 ? -28.843 -20.414 6.309 1.00 18.25 83 VAL A CA 1
ATOM 690 C C . VAL A 1 106 ? -27.804 -20.398 5.157 1.00 18.42 83 VAL A C 1
ATOM 691 O O . VAL A 1 106 ? -27.332 -21.469 4.750 1.00 18.83 83 VAL A O 1
ATOM 695 N N . PRO A 1 107 ? -27.414 -19.207 4.667 1.00 17.12 84 PRO A N 1
ATOM 696 C CA . PRO A 1 107 ? -26.419 -19.205 3.585 1.00 14.58 84 PRO A CA 1
ATOM 697 C C . PRO A 1 107 ? -25.027 -19.655 4.022 1.00 18.76 84 PRO A C 1
ATOM 698 O O . PRO A 1 107 ? -24.237 -20.076 3.165 1.00 18.07 84 PRO A O 1
ATOM 702 N N . PHE A 1 108 ? -24.709 -19.574 5.313 1.00 17.71 85 PHE A N 1
ATOM 703 C CA . PHE A 1 108 ? -23.389 -20.026 5.751 1.00 17.51 85 PHE A CA 1
ATOM 704 C C . PHE A 1 108 ? -23.215 -21.521 5.507 1.00 17.17 85 PHE A C 1
ATOM 705 O O . PHE A 1 108 ? -22.134 -21.974 5.118 1.00 17.21 85 PHE A O 1
ATOM 713 N N . PHE A 1 109 ? -24.290 -22.276 5.713 1.00 16.47 86 PHE A N 1
ATOM 714 C CA . PHE A 1 109 ? -24.247 -23.719 5.558 1.00 15.43 86 PHE A CA 1
ATOM 715 C C . PHE A 1 109 ? -24.678 -24.178 4.176 1.00 18.30 86 PHE A C 1
ATOM 716 O O . PHE A 1 109 ? -24.050 -25.066 3.596 1.00 15.33 86 PHE A O 1
ATOM 724 N N . TYR A 1 110 ? -25.744 -23.579 3.657 1.00 17.50 87 TYR A N 1
ATOM 725 C CA . TYR A 1 110 ? -26.359 -24.061 2.417 1.00 16.12 87 TYR A CA 1
ATOM 726 C C . TYR A 1 110 ? -25.847 -23.323 1.178 1.00 15.83 87 TYR A C 1
ATOM 727 O O . TYR A 1 110 ? -26.199 -23.682 0.042 1.00 17.16 87 TYR A O 1
ATOM 736 N N . GLY A 1 111 ? -25.025 -22.298 1.396 1.00 14.92 88 GLY A N 1
ATOM 737 C CA . GLY A 1 111 ? -24.413 -21.538 0.316 1.00 17.48 88 GLY A CA 1
ATOM 738 C C . GLY A 1 111 ? -25.402 -20.904 -0.652 1.00 16.79 88 GLY A C 1
ATOM 739 O O . GLY A 1 111 ? -26.425 -20.352 -0.240 1.00 16.24 88 GLY A O 1
ATOM 740 N N . TYR A 1 112 ? -25.082 -20.981 -1.942 1.00 14.45 89 TYR A N 1
ATOM 741 C CA . TYR A 1 112 ? -25.895 -20.388 -3.009 1.00 17.85 89 TYR A CA 1
ATOM 742 C C . TYR A 1 112 ? -27.348 -20.860 -2.883 1.00 15.56 89 TYR A C 1
ATOM 743 O O . TYR A 1 112 ? -28.280 -20.055 -3.001 1.00 17.32 89 TYR A O 1
ATOM 752 N N . LEU A 1 113 ? -27.545 -22.146 -2.600 1.00 15.45 90 LEU A N 1
ATOM 753 C CA . LEU A 1 113 ? -28.901 -22.690 -2.463 1.00 15.93 90 LEU A CA 1
ATOM 754 C C . LEU A 1 113 ? -29.650 -22.047 -1.290 1.00 16.43 90 LEU A C 1
ATOM 755 O O . LEU A 1 113 ? -30.865 -21.871 -1.349 1.00 18.53 90 LEU A O 1
ATOM 760 N N . GLY A 1 114 ? -28.919 -21.689 -0.234 1.00 16.59 91 GLY A N 1
ATOM 761 C CA . GLY A 1 114 ? -29.522 -20.981 0.886 1.00 17.47 91 GLY A CA 1
ATOM 762 C C . GLY A 1 114 ? -30.004 -19.588 0.513 1.00 16.57 91 GLY A C 1
ATOM 763 O O . GLY A 1 114 ? -31.136 -19.207 0.843 1.00 18.12 91 GLY A O 1
ATOM 764 N N . TYR A 1 115 ? -29.145 -18.806 -0.148 1.00 15.49 92 TYR A N 1
ATOM 765 C CA . TYR A 1 115 ? -29.583 -17.512 -0.669 1.00 13.19 92 TYR A CA 1
ATOM 766 C C . TYR A 1 115 ? -30.787 -17.670 -1.591 1.00 14.81 92 TYR A C 1
ATOM 767 O O . TYR A 1 115 ? -31.733 -16.881 -1.521 1.00 15.73 92 TYR A O 1
ATOM 776 N N . ALA A 1 116 ? -30.744 -18.681 -2.455 1.00 15.17 93 ALA A N 1
ATOM 777 C CA . ALA A 1 116 ? -31.810 -18.912 -3.427 1.00 16.83 93 ALA A CA 1
ATOM 778 C C . ALA A 1 116 ? -33.142 -19.205 -2.752 1.00 17.06 93 ALA A C 1
ATOM 779 O O . ALA A 1 116 ? -34.191 -18.710 -3.179 1.00 18.99 93 ALA A O 1
ATOM 781 N N . ALA A 1 117 ? -33.108 -20.040 -1.718 1.00 17.27 94 ALA A N 1
ATOM 782 C CA . ALA A 1 117 ? -34.323 -20.396 -1.001 1.00 18.00 94 ALA A CA 1
ATOM 783 C C . ALA A 1 117 ? -34.902 -19.180 -0.292 1.00 19.08 94 ALA A C 1
ATOM 784 O O . ALA A 1 117 ? -36.119 -18.945 -0.330 1.00 19.08 94 ALA A O 1
ATOM 786 N N . ILE A 1 118 ? -34.034 -18.403 0.348 1.00 17.34 95 ILE A N 1
ATOM 787 C CA . ILE A 1 118 ? -34.480 -17.171 0.987 1.00 15.97 95 ILE A CA 1
ATOM 788 C C . ILE A 1 118 ? -35.080 -16.203 -0.042 1.00 18.73 95 ILE A C 1
ATOM 789 O O . ILE A 1 118 ? -36.102 -15.578 0.220 1.00 18.10 95 ILE A O 1
ATOM 794 N N . ALA A 1 119 ? -34.453 -16.102 -1.213 1.00 17.40 96 ALA A N 1
ATOM 795 C CA . ALA A 1 119 ? -34.947 -15.208 -2.260 1.00 17.40 96 ALA A CA 1
ATOM 796 C C . ALA A 1 119 ? -36.354 -15.547 -2.745 1.00 18.54 96 ALA A C 1
ATOM 797 O O . ALA A 1 119 ? -37.127 -14.644 -3.069 1.00 17.56 96 ALA A O 1
ATOM 799 N N . ALA A 1 120 ? -36.689 -16.834 -2.807 1.00 19.33 97 ALA A N 1
ATOM 800 C CA . ALA A 1 120 ? -38.023 -17.240 -3.242 1.00 19.72 97 ALA A CA 1
ATOM 801 C C . ALA A 1 120 ? -39.076 -16.686 -2.290 1.00 22.18 97 ALA A C 1
ATOM 802 O O . ALA A 1 120 ? -40.107 -16.166 -2.720 1.00 20.88 97 ALA A O 1
ATOM 804 N N . VAL A 1 121 ? -38.808 -16.800 -0.993 1.00 19.83 98 VAL A N 1
ATOM 805 C CA . VAL A 1 121 ? -39.723 -16.280 0.018 1.00 21.10 98 VAL A CA 1
ATOM 806 C C . VAL A 1 121 ? -39.770 -14.758 -0.054 1.00 19.30 98 VAL A C 1
ATOM 807 O O . VAL A 1 121 ? -40.850 -14.156 -0.011 1.00 20.19 98 VAL A O 1
ATOM 811 N N . ASP A 1 122 ? -38.593 -14.148 -0.167 1.00 17.91 99 ASP A N 1
ATOM 812 C CA . ASP A 1 122 ? -38.463 -12.702 -0.298 1.00 17.51 99 ASP A CA 1
ATOM 813 C C . ASP A 1 122 ? -39.319 -12.155 -1.442 1.00 20.57 99 ASP A C 1
ATOM 814 O O . ASP A 1 122 ? -40.126 -11.234 -1.251 1.00 19.28 99 ASP A O 1
ATOM 819 N N . VAL A 1 123 ? -39.158 -12.734 -2.631 1.00 18.82 100 VAL A N 1
ATOM 820 C CA . VAL A 1 123 ? -39.929 -12.303 -3.797 1.00 19.50 100 VAL A CA 1
ATOM 821 C C . VAL A 1 123 ? -41.437 -12.486 -3.609 1.00 21.52 100 VAL A C 1
ATOM 822 O O . VAL A 1 123 ? -42.230 -11.599 -3.944 1.00 19.97 100 VAL A O 1
ATOM 826 N N . ALA A 1 124 ? -41.836 -13.628 -3.058 1.00 19.72 101 ALA A N 1
ATOM 827 C CA . ALA A 1 124 ? -43.247 -13.884 -2.796 1.00 20.63 101 ALA A CA 1
ATOM 828 C C . ALA A 1 124 ? -43.825 -12.836 -1.845 1.00 21.32 101 ALA A C 1
ATOM 829 O O . ALA A 1 124 ? -44.972 -12.405 -1.999 1.00 22.41 101 ALA A O 1
ATOM 831 N N . CYS A 1 125 ? -43.035 -12.425 -0.858 1.00 21.16 102 CYS A N 1
ATOM 832 C CA . CYS A 1 125 ? -43.497 -11.394 0.067 1.00 23.41 102 CYS A CA 1
ATOM 833 C C . CYS A 1 125 ? -43.639 -10.029 -0.616 1.00 22.35 102 CYS A C 1
ATOM 834 O O . CYS A 1 125 ? -44.593 -9.304 -0.349 1.00 22.95 102 CYS A O 1
ATOM 837 N N . TRP A 1 126 ? -42.699 -9.674 -1.494 1.00 20.18 103 TRP A N 1
ATOM 838 C CA . TRP A 1 126 ? -42.838 -8.427 -2.248 1.00 20.53 103 TRP A CA 1
ATOM 839 C C . TRP A 1 126 ? -44.084 -8.439 -3.126 1.00 22.45 103 TRP A C 1
ATOM 840 O O . TRP A 1 126 ? -44.793 -7.432 -3.230 1.00 22.38 103 TRP A O 1
ATOM 851 N N . ASP A 1 127 ? -44.356 -9.581 -3.755 1.00 21.87 104 ASP A N 1
ATOM 852 C CA . ASP A 1 127 ? -45.561 -9.734 -4.564 1.00 20.36 104 ASP A CA 1
ATOM 853 C C . ASP A 1 127 ? -46.801 -9.519 -3.701 1.00 21.70 104 ASP A C 1
ATOM 854 O O . ASP A 1 127 ? -47.721 -8.788 -4.080 1.00 23.60 104 ASP A O 1
ATOM 859 N N . ALA A 1 128 ? -46.815 -10.149 -2.529 1.00 22.31 105 ALA A N 1
ATOM 860 C CA . ALA A 1 128 ? -47.941 -10.015 -1.603 1.00 23.45 105 ALA A CA 1
ATOM 861 C C . ALA A 1 128 ? -48.080 -8.578 -1.087 1.00 24.07 105 ALA A C 1
ATOM 862 O O . ALA A 1 128 ? -49.197 -8.067 -0.964 1.00 26.12 105 ALA A O 1
ATOM 864 N N . MET A 1 129 ? -46.953 -7.939 -0.781 1.00 24.36 106 MET A N 1
ATOM 865 C CA . MET A 1 129 ? -46.963 -6.539 -0.350 1.00 23.31 106 MET A CA 1
ATOM 866 C C . MET A 1 129 ? -47.566 -5.622 -1.410 1.00 25.04 106 MET A C 1
ATOM 867 O O . MET A 1 129 ? -48.417 -4.787 -1.106 1.00 24.81 106 MET A O 1
ATOM 872 N N . GLY A 1 130 ? -47.127 -5.770 -2.654 1.00 22.80 107 GLY A N 1
ATOM 873 C CA . GLY A 1 130 ? -47.724 -5.017 -3.744 1.00 24.07 107 GLY A CA 1
ATOM 874 C C . GLY A 1 130 ? -49.221 -5.247 -3.910 1.00 28.32 107 GLY A C 1
ATOM 875 O O . GLY A 1 130 ? -50.002 -4.301 -4.082 1.00 25.32 107 GLY A O 1
ATOM 876 N N . LYS A 1 131 ? -49.642 -6.507 -3.853 1.00 24.64 108 LYS A N 1
ATOM 877 C CA . LYS A 1 131 ? -51.062 -6.812 -4.003 1.00 26.92 108 LYS A CA 1
ATOM 878 C C . LYS A 1 131 ? -51.888 -6.264 -2.841 1.00 28.88 108 LYS A C 1
ATOM 879 O O . LYS A 1 131 ? -53.009 -5.789 -3.029 1.00 31.19 108 LYS A O 1
ATOM 885 N N . ALA A 1 132 ? -51.329 -6.314 -1.637 1.00 27.83 109 ALA A N 1
ATOM 886 C CA . ALA A 1 132 ? -52.044 -5.816 -0.463 1.00 29.07 109 ALA A CA 1
ATOM 887 C C . ALA A 1 132 ? -52.213 -4.295 -0.492 1.00 33.49 109 ALA A C 1
ATOM 888 O O . ALA A 1 132 ? -53.173 -3.758 0.070 1.00 35.91 109 ALA A O 1
ATOM 890 N N . THR A 1 133 ? -51.272 -3.613 -1.138 1.00 31.12 110 THR A N 1
ATOM 891 C CA . THR A 1 133 ? -51.249 -2.150 -1.170 1.00 32.74 110 THR A CA 1
ATOM 892 C C . THR A 1 133 ? -51.749 -1.572 -2.494 1.00 29.59 110 THR A C 1
ATOM 893 O O . THR A 1 133 ? -51.849 -0.352 -2.645 1.00 33.91 110 THR A O 1
ATOM 897 N N . GLY A 1 134 ? -52.070 -2.442 -3.448 1.00 29.22 111 GLY A N 1
ATOM 898 C CA . GLY A 1 134 ? -52.517 -1.993 -4.757 1.00 29.45 111 GLY A CA 1
ATOM 899 C C . GLY A 1 134 ? -51.417 -1.326 -5.572 1.00 28.59 111 GLY A C 1
ATOM 900 O O . GLY A 1 134 ? -51.701 -0.550 -6.490 1.00 30.59 111 GLY A O 1
ATOM 901 N N . GLN A 1 135 ? -50.161 -1.624 -5.242 1.00 27.81 112 GLN A N 1
ATOM 902 C CA . GLN A 1 135 ? -49.032 -1.006 -5.927 1.00 25.30 112 GLN A CA 1
ATOM 903 C C . GLN A 1 135 ? -48.159 -2.045 -6.621 1.00 25.17 112 GLN A C 1
ATOM 904 O O . GLN A 1 135 ? -48.063 -3.182 -6.170 1.00 26.17 112 GLN A O 1
ATOM 910 N N . SER A 1 136 ? -47.521 -1.658 -7.718 1.00 24.92 113 SER A N 1
ATOM 911 C CA . SER A 1 136 ? -46.510 -2.520 -8.328 1.00 24.71 113 SER A CA 1
ATOM 912 C C . SER A 1 136 ? -45.301 -2.647 -7.413 1.00 23.96 113 SER A C 1
ATOM 913 O O . SER A 1 136 ? -45.020 -1.756 -6.604 1.00 24.36 113 SER A O 1
ATOM 916 N N . VAL A 1 137 ? -44.568 -3.749 -7.538 1.00 21.24 114 VAL A N 1
ATOM 917 C CA . VAL A 1 137 ? -43.301 -3.872 -6.821 1.00 21.66 114 VAL A CA 1
ATOM 918 C C . VAL A 1 137 ? -42.367 -2.752 -7.269 1.00 20.52 114 VAL A C 1
ATOM 919 O O . VAL A 1 137 ? -41.634 -2.180 -6.459 1.00 20.39 114 VAL A O 1
ATOM 923 N N . THR A 1 138 ? -42.423 -2.409 -8.553 1.00 21.67 115 THR A N 1
ATOM 924 C CA . THR A 1 138 ? -41.605 -1.312 -9.080 1.00 21.07 115 THR A CA 1
ATOM 925 C C . THR A 1 138 ? -41.830 -0.030 -8.273 1.00 22.36 115 THR A C 1
ATOM 926 O O . THR A 1 138 ? -40.873 0.672 -7.911 1.00 22.28 115 THR A O 1
ATOM 930 N N . ASP A 1 139 ? -43.090 0.257 -7.970 1.00 23.81 116 ASP A N 1
ATOM 931 C CA . ASP A 1 139 ? -43.407 1.470 -7.225 1.00 24.85 116 ASP A CA 1
ATOM 932 C C . ASP A 1 139 ? -43.010 1.406 -5.748 1.00 29.93 116 ASP A C 1
ATOM 933 O O . ASP A 1 139 ? -42.746 2.441 -5.131 1.00 31.45 116 ASP A O 1
ATOM 938 N N . LEU A 1 140 ? -42.937 0.198 -5.195 1.00 22.28 117 LEU A N 1
ATOM 939 C CA . LEU A 1 140 ? -42.462 0.017 -3.822 1.00 21.21 117 LEU A CA 1
ATOM 940 C C . LEU A 1 140 ? -40.934 0.052 -3.731 1.00 21.08 117 LEU A C 1
ATOM 941 O O . LEU A 1 140 ? -40.373 0.037 -2.624 1.00 22.57 117 LEU A O 1
ATOM 946 N N . LEU A 1 141 ? -40.271 0.106 -4.890 1.00 21.78 118 LEU A N 1
ATOM 947 C CA . LEU A 1 141 ? -38.810 0.109 -4.965 1.00 22.66 118 LEU A CA 1
ATOM 948 C C . LEU A 1 141 ? -38.243 1.446 -5.425 1.00 19.54 118 LEU A C 1
ATOM 949 O O . LEU A 1 141 ? -37.053 1.529 -5.763 1.00 20.31 118 LEU A O 1
ATOM 954 N N . GLY A 1 142 ? -39.085 2.480 -5.442 1.00 22.37 119 GLY A N 1
ATOM 955 C CA . GLY A 1 142 ? -38.643 3.813 -5.823 1.00 22.07 119 GLY A CA 1
ATOM 956 C C . GLY A 1 142 ? -39.261 4.311 -7.113 1.00 21.33 119 GLY A C 1
ATOM 957 O O . GLY A 1 142 ? -39.017 5.443 -7.541 1.00 21.09 119 GLY A O 1
ATOM 958 N N . GLY A 1 143 ? -40.085 3.479 -7.739 1.00 20.68 120 GLY A N 1
ATOM 959 C CA . GLY A 1 143 ? -40.757 3.902 -8.950 1.00 20.12 120 GLY A CA 1
ATOM 960 C C . GLY A 1 143 ? -39.893 3.749 -10.186 1.00 18.50 120 GLY A C 1
ATOM 961 O O . GLY A 1 143 ? -38.679 3.623 -10.100 1.00 20.92 120 GLY A O 1
ATOM 962 N N . ALA A 1 144 ? -40.537 3.782 -11.348 1.00 22.17 121 ALA A N 1
ATOM 963 C CA . ALA A 1 144 ? -39.835 3.559 -12.608 1.00 22.65 121 ALA A CA 1
ATOM 964 C C . ALA A 1 144 ? -38.951 4.733 -13.020 1.00 26.70 121 ALA A C 1
ATOM 965 O O . ALA A 1 144 ? -39.349 5.903 -12.904 1.00 27.56 121 ALA A O 1
ATOM 967 N N . VAL A 1 145 ? -37.762 4.405 -13.518 1.00 20.25 122 VAL A N 1
ATOM 968 C CA . VAL A 1 145 ? -36.925 5.357 -14.253 1.00 22.09 122 VAL A CA 1
ATOM 969 C C . VAL A 1 145 ? -36.790 4.923 -15.714 1.00 24.68 122 VAL A C 1
ATOM 970 O O . VAL A 1 145 ? -36.314 5.689 -16.559 1.00 25.57 122 VAL A O 1
ATOM 974 N N . ARG A 1 146 ? -37.209 3.687 -15.994 1.00 21.87 123 ARG A N 1
ATOM 975 C CA . ARG A 1 146 ? -37.306 3.170 -17.363 1.00 22.01 123 ARG A CA 1
ATOM 976 C C . ARG A 1 146 ? -38.434 2.136 -17.424 1.00 23.74 123 ARG A C 1
ATOM 977 O O . ARG A 1 146 ? -38.728 1.480 -16.416 1.00 23.62 123 ARG A O 1
ATOM 985 N N A ASP A 1 147 ? -39.088 1.993 -18.576 0.48 23.67 124 ASP A N 1
ATOM 986 N N B ASP A 1 147 ? -39.040 1.998 -18.606 0.52 23.92 124 ASP A N 1
ATOM 987 C CA A ASP A 1 147 ? -40.191 1.034 -18.685 0.48 24.28 124 ASP A CA 1
ATOM 988 C CA B ASP A 1 147 ? -40.208 1.141 -18.814 0.52 24.78 124 ASP A CA 1
ATOM 989 C C A ASP A 1 147 ? -39.916 -0.131 -19.636 0.48 24.46 124 ASP A C 1
ATOM 990 C C B ASP A 1 147 ? -39.900 -0.123 -19.607 0.52 24.65 124 ASP A C 1
ATOM 991 O O A ASP A 1 147 ? -40.785 -0.980 -19.849 0.48 26.31 124 ASP A O 1
ATOM 992 O O B ASP A 1 147 ? -40.727 -1.034 -19.682 0.52 26.57 124 ASP A O 1
ATOM 1001 N N . GLU A 1 148 ? -38.715 -0.155 -20.208 1.00 24.06 125 GLU A N 1
ATOM 1002 C CA . GLU A 1 148 ? -38.271 -1.277 -21.035 1.00 28.55 125 GLU A CA 1
ATOM 1003 C C . GLU A 1 148 ? -36.889 -1.704 -20.577 1.00 23.67 125 GLU A C 1
ATOM 1004 O O . GLU A 1 148 ? -36.087 -0.873 -20.148 1.00 25.90 125 GLU A O 1
ATOM 1010 N N . VAL A 1 149 ? -36.597 -2.994 -20.699 1.00 20.95 126 VAL A N 1
ATOM 1011 C CA . VAL A 1 149 ? -35.294 -3.517 -20.282 1.00 19.21 126 VAL A CA 1
ATOM 1012 C C . VAL A 1 149 ? -34.663 -4.315 -21.413 1.00 20.06 126 VAL A C 1
ATOM 1013 O O . VAL A 1 149 ? -35.177 -5.369 -21.785 1.00 23.87 126 VAL A O 1
ATOM 1017 N N . PRO A 1 150 ? -33.544 -3.822 -21.967 1.00 19.64 127 PRO A N 1
ATOM 1018 C CA . PRO A 1 150 ? -32.886 -4.560 -23.053 1.00 22.35 127 PRO A CA 1
ATOM 1019 C C . PRO A 1 150 ? -32.277 -5.845 -22.514 1.00 19.88 127 PRO A C 1
ATOM 1020 O O . PRO A 1 150 ? -31.823 -5.879 -21.366 1.00 21.57 127 PRO A O 1
ATOM 1024 N N . ILE A 1 151 ? -32.301 -6.899 -23.320 1.00 19.45 128 ILE A N 1
ATOM 1025 C CA . ILE A 1 151 ? -31.679 -8.151 -22.918 1.00 20.09 128 ILE A CA 1
ATOM 1026 C C . ILE A 1 151 ? -30.567 -8.520 -23.889 1.00 21.93 128 ILE A C 1
ATOM 1027 O O . ILE A 1 151 ? -30.373 -7.859 -24.912 1.00 21.50 128 ILE A O 1
ATOM 1032 N N . THR A 1 152 ? -29.838 -9.582 -23.561 1.00 18.82 129 THR A N 1
ATOM 1033 C CA . THR A 1 152 ? -28.613 -9.916 -24.273 1.00 20.36 129 THR A CA 1
ATOM 1034 C C . THR A 1 152 ? -28.774 -11.205 -25.053 1.00 23.44 129 THR A C 1
ATOM 1035 O O . THR A 1 152 ? -29.367 -12.164 -24.556 1.00 25.10 129 THR A O 1
ATOM 1039 N N . ALA A 1 153 ? -28.253 -11.224 -26.277 1.00 21.65 130 ALA A N 1
ATOM 1040 C CA . ALA A 1 153 ? -28.208 -12.456 -27.055 1.00 26.14 130 ALA A CA 1
ATOM 1041 C C . ALA A 1 153 ? -27.093 -13.336 -26.525 1.00 27.23 130 ALA A C 1
ATOM 1042 O O . ALA A 1 153 ? -25.922 -12.946 -26.524 1.00 22.12 130 ALA A O 1
ATOM 1044 N N . LEU A 1 154 ? -27.454 -14.525 -26.068 1.00 24.42 131 LEU A N 1
ATOM 1045 C CA . LEU A 1 154 ? -26.479 -15.450 -25.529 1.00 23.08 131 LEU A CA 1
ATOM 1046 C C . LEU A 1 154 ? -26.104 -16.464 -26.610 1.00 27.08 131 LEU A C 1
ATOM 1047 O O . LEU A 1 154 ? -26.970 -17.170 -27.137 1.00 27.40 131 LEU A O 1
ATOM 1052 N N . ILE A 1 155 ? -24.827 -16.501 -26.984 1.00 24.33 132 ILE A N 1
ATOM 1053 C CA . ILE A 1 155 ? -24.368 -17.456 -27.991 1.00 27.22 132 ILE A CA 1
ATOM 1054 C C . ILE A 1 155 ? -23.342 -18.427 -27.416 1.00 24.22 132 ILE A C 1
ATOM 1055 O O . ILE A 1 155 ? -22.518 -18.058 -26.580 1.00 22.24 132 ILE A O 1
ATOM 1060 N N . THR A 1 156 ? -23.423 -19.682 -27.842 1.00 23.06 133 THR A N 1
ATOM 1061 C CA . THR A 1 156 ? -22.533 -20.722 -27.342 1.00 24.73 133 THR A CA 1
ATOM 1062 C C . THR A 1 156 ? -22.099 -21.604 -28.501 1.00 28.46 133 THR A C 1
ATOM 1063 O O . THR A 1 156 ? -22.666 -21.533 -29.592 1.00 27.50 133 THR A O 1
ATOM 1067 N N . ARG A 1 157 ? -21.101 -22.448 -28.267 1.00 29.60 134 ARG A N 1
ATOM 1068 C CA . ARG A 1 157 ? -20.604 -23.329 -29.319 1.00 26.32 134 ARG A CA 1
ATOM 1069 C C . ARG A 1 157 ? -21.643 -24.350 -29.785 1.00 27.56 134 ARG A C 1
ATOM 1070 O O . ARG A 1 157 ? -21.503 -24.933 -30.857 1.00 33.30 134 ARG A O 1
ATOM 1078 N N . ALA A 1 158 ? -22.701 -24.535 -29.000 1.00 29.65 135 ALA A N 1
ATOM 1079 C CA . ALA A 1 158 ? -23.798 -25.425 -29.404 1.00 29.65 135 ALA A CA 1
ATOM 1080 C C . ALA A 1 158 ? -24.570 -24.854 -30.593 1.00 31.50 135 ALA A C 1
ATOM 1081 O O . ALA A 1 158 ? -25.364 -25.561 -31.228 1.00 32.65 135 ALA A O 1
ATOM 1083 N N . ASP A 1 159 ? -24.343 -23.574 -30.885 1.00 30.47 136 ASP A N 1
ATOM 1084 C CA . ASP A 1 159 ? -24.978 -22.910 -32.020 1.00 31.26 136 ASP A CA 1
ATOM 1085 C C . ASP A 1 159 ? -24.229 -23.188 -33.323 1.00 36.04 136 ASP A C 1
ATOM 1086 O O . ASP A 1 159 ? -24.706 -22.845 -34.408 1.00 36.26 136 ASP A O 1
ATOM 1091 N N . ALA A 1 160 ? -23.057 -23.809 -33.211 1.00 32.67 137 ALA A N 1
ATOM 1092 C CA . ALA A 1 160 ? -22.281 -24.220 -34.381 1.00 35.87 137 ALA A CA 1
ATOM 1093 C C . ALA A 1 160 ? -21.918 -25.704 -34.297 1.00 42.97 137 ALA A C 1
ATOM 1094 O O . ALA A 1 160 ? -20.738 -26.056 -34.297 1.00 40.39 137 ALA A O 1
ATOM 1096 N N . PRO A 1 161 ? -22.940 -26.577 -34.256 1.00 53.68 138 PRO A N 1
ATOM 1097 C CA . PRO A 1 161 ? -22.806 -28.002 -33.927 1.00 59.94 138 PRO A CA 1
ATOM 1098 C C . PRO A 1 161 ? -21.844 -28.746 -34.838 1.00 58.82 138 PRO A C 1
ATOM 1099 O O . PRO A 1 161 ? -21.061 -29.570 -34.367 1.00 66.32 138 PRO A O 1
ATOM 1103 N N . GLY A 1 162 ? -21.912 -28.464 -36.132 1.00 49.29 139 GLY A N 1
ATOM 1104 C CA . GLY A 1 162 ? -21.129 -29.214 -37.095 1.00 55.32 139 GLY A CA 1
ATOM 1105 C C . GLY A 1 162 ? -19.673 -28.799 -37.204 1.00 55.85 139 GLY A C 1
ATOM 1106 O O . GLY A 1 162 ? -18.844 -29.558 -37.701 1.00 54.29 139 GLY A O 1
ATOM 1107 N N . ALA A 1 163 ? -19.357 -27.608 -36.706 1.00 50.10 140 ALA A N 1
ATOM 1108 C CA . ALA A 1 163 ? -18.118 -26.909 -37.064 1.00 46.87 140 ALA A CA 1
ATOM 1109 C C . ALA A 1 163 ? -16.778 -27.528 -36.654 1.00 46.24 140 ALA A C 1
ATOM 1110 O O . ALA A 1 163 ? -16.590 -27.962 -35.515 1.00 52.79 140 ALA A O 1
ATOM 1112 N N . THR A 1 164 ? -15.853 -27.531 -37.612 1.00 43.36 141 THR A N 1
ATOM 1113 C CA . THR A 1 164 ? -14.443 -27.809 -37.368 1.00 48.86 141 THR A CA 1
ATOM 1114 C C . THR A 1 164 ? -13.843 -26.585 -36.683 1.00 49.38 141 THR A C 1
ATOM 1115 O O . THR A 1 164 ? -14.350 -25.476 -36.854 1.00 51.08 141 THR A O 1
ATOM 1119 N N . PRO A 1 165 ? -12.773 -26.782 -35.893 1.00 52.65 142 PRO A N 1
ATOM 1120 C CA . PRO A 1 165 ? -12.054 -25.683 -35.235 1.00 49.20 142 PRO A CA 1
ATOM 1121 C C . PRO A 1 165 ? -11.739 -24.533 -36.193 1.00 43.97 142 PRO A C 1
ATOM 1122 O O . PRO A 1 165 ? -11.882 -23.369 -35.826 1.00 40.39 142 PRO A O 1
ATOM 1126 N N . ALA A 1 166 ? -11.330 -24.865 -37.413 1.00 37.85 143 ALA A N 1
ATOM 1127 C CA . ALA A 1 166 ? -11.034 -23.861 -38.428 1.00 37.59 143 ALA A CA 1
ATOM 1128 C C . ALA A 1 166 ? -12.276 -23.058 -38.832 1.00 41.01 143 ALA A C 1
ATOM 1129 O O . ALA A 1 166 ? -12.188 -21.861 -39.119 1.00 44.95 143 ALA A O 1
ATOM 1131 N N . ASP A 1 167 ? -13.427 -23.727 -38.850 1.00 39.23 144 ASP A N 1
ATOM 1132 C CA . ASP A 1 167 ? -14.682 -23.124 -39.304 1.00 39.71 144 ASP A CA 1
ATOM 1133 C C . ASP A 1 167 ? -15.508 -22.480 -38.192 1.00 34.70 144 ASP A C 1
ATOM 1134 O O . ASP A 1 167 ? -16.434 -21.713 -38.473 1.00 35.69 144 ASP A O 1
ATOM 1139 N N . LEU A 1 168 ? -15.192 -22.808 -36.939 1.00 31.62 145 LEU A N 1
ATOM 1140 C CA . LEU A 1 168 ? -15.993 -22.362 -35.795 1.00 30.14 145 LEU A CA 1
ATOM 1141 C C . LEU A 1 168 ? -16.194 -20.837 -35.684 1.00 30.38 145 LEU A C 1
ATOM 1142 O O . LEU A 1 168 ? -17.326 -20.390 -35.473 1.00 27.74 145 LEU A O 1
ATOM 1147 N N . PRO A 1 169 ? -15.115 -20.036 -35.820 1.00 29.58 146 PRO A N 1
ATOM 1148 C CA . PRO A 1 169 ? -15.336 -18.587 -35.693 1.00 29.53 146 PRO A CA 1
ATOM 1149 C C . PRO A 1 169 ? -16.329 -18.023 -36.711 1.00 30.14 146 PRO A C 1
ATOM 1150 O O . PRO A 1 169 ? -17.217 -17.259 -36.322 1.00 25.87 146 PRO A O 1
ATOM 1154 N N . LYS A 1 170 ? -16.190 -18.391 -37.982 1.00 29.56 147 LYS A N 1
ATOM 1155 C CA . LYS A 1 170 ? -17.110 -17.914 -39.015 1.00 32.28 147 LYS A CA 1
ATOM 1156 C C . LYS A 1 170 ? -18.546 -18.371 -38.750 1.00 30.46 147 LYS A C 1
ATOM 1157 O O . LYS A 1 170 ? -19.492 -17.591 -38.884 1.00 28.65 147 LYS A O 1
ATOM 1163 N N . ALA A 1 171 ? -18.704 -19.636 -38.368 1.00 30.07 148 ALA A N 1
ATOM 1164 C CA . ALA A 1 171 ? -20.022 -20.174 -38.050 1.00 30.15 148 ALA A CA 1
ATOM 1165 C C . ALA A 1 171 ? -20.665 -19.428 -36.884 1.00 30.46 148 ALA A C 1
ATOM 1166 O O . ALA A 1 171 ? -21.867 -19.157 -36.899 1.00 27.34 148 ALA A O 1
ATOM 1168 N N . MET A 1 172 ? -19.864 -19.096 -35.874 1.00 27.73 149 MET A N 1
ATOM 1169 C CA . MET A 1 172 ? -20.377 -18.361 -34.718 1.00 29.74 149 MET A CA 1
ATOM 1170 C C . MET A 1 172 ? -20.751 -16.921 -35.070 1.00 26.97 149 MET A C 1
ATOM 1171 O O . MET A 1 172 ? -21.738 -16.385 -34.558 1.00 24.69 149 MET A O 1
ATOM 1176 N N . ALA A 1 173 ? -19.953 -16.298 -35.933 1.00 25.20 150 ALA A N 1
ATOM 1177 C CA . ALA A 1 173 ? -20.201 -14.922 -36.351 1.00 23.99 150 ALA A CA 1
ATOM 1178 C C . ALA A 1 173 ? -21.465 -14.823 -37.195 1.00 27.04 150 ALA A C 1
ATOM 1179 O O . ALA A 1 173 ? -22.261 -13.900 -37.025 1.00 25.13 150 ALA A O 1
ATOM 1181 N N . GLU A 1 174 ? -21.641 -15.769 -38.109 1.00 26.80 151 GLU A N 1
ATOM 1182 C CA . GLU A 1 174 ? -22.836 -15.801 -38.945 1.00 28.33 151 GLU A CA 1
ATOM 1183 C C . GLU A 1 174 ? -24.077 -16.020 -38.088 1.00 28.15 151 GLU A C 1
ATOM 1184 O O . GLU A 1 174 ? -25.118 -15.403 -38.318 1.00 24.71 151 GLU A O 1
ATOM 1190 N N . HIS A 1 175 ? -23.953 -16.878 -37.079 1.00 24.47 152 HIS A N 1
ATOM 1191 C CA . HIS A 1 175 ? -25.038 -17.078 -36.129 1.00 24.31 152 HIS A CA 1
ATOM 1192 C C . HIS A 1 175 ? -25.357 -15.803 -35.355 1.00 29.44 152 HIS A C 1
ATOM 1193 O O . HIS A 1 175 ? -26.523 -15.433 -35.213 1.00 26.69 152 HIS A O 1
ATOM 1200 N N . ALA A 1 176 ? -24.321 -15.134 -34.856 1.00 25.13 153 ALA A N 1
ATOM 1201 C CA . ALA A 1 176 ? -24.511 -13.903 -34.102 1.00 21.03 153 ALA A CA 1
ATOM 1202 C C . ALA A 1 176 ? -25.247 -12.848 -34.929 1.00 21.22 153 ALA A C 1
ATOM 1203 O O . ALA A 1 176 ? -26.144 -12.178 -34.427 1.00 22.69 153 ALA A O 1
ATOM 1205 N N . VAL A 1 177 ? -24.863 -12.703 -36.194 1.00 23.56 154 VAL A N 1
ATOM 1206 C CA . VAL A 1 177 ? -25.494 -11.722 -37.076 1.00 22.91 154 VAL A CA 1
ATOM 1207 C C . VAL A 1 177 ? -26.992 -12.009 -37.241 1.00 24.28 154 VAL A C 1
ATOM 1208 O O . VAL A 1 177 ? -27.829 -11.105 -37.122 1.00 27.45 154 VAL A O 1
ATOM 1212 N N . ARG A 1 178 ? -27.325 -13.270 -37.494 1.00 27.68 155 ARG A N 1
ATOM 1213 C CA . ARG A 1 178 ? -28.729 -13.674 -37.606 1.00 27.06 155 ARG A CA 1
ATOM 1214 C C . ARG A 1 178 ? -29.523 -13.365 -36.341 1.00 26.87 155 ARG A C 1
ATOM 1215 O O . ARG A 1 178 ? -30.618 -12.809 -36.409 1.00 31.71 155 ARG A O 1
ATOM 1223 N N . VAL A 1 179 ? -28.962 -13.709 -35.186 1.00 25.50 156 VAL A N 1
ATOM 1224 C CA . VAL A 1 179 ? -29.652 -13.484 -33.921 1.00 24.68 156 VAL A CA 1
ATOM 1225 C C . VAL A 1 179 ? -29.872 -11.995 -33.648 1.00 27.60 156 VAL A C 1
ATOM 1226 O O . VAL A 1 179 ? -30.956 -11.588 -33.218 1.00 24.54 156 VAL A O 1
ATOM 1230 N N . VAL A 1 180 ? -28.846 -11.184 -33.904 1.00 24.94 157 VAL A N 1
ATOM 1231 C CA . VAL A 1 180 ? -28.951 -9.742 -33.694 1.00 23.75 157 VAL A CA 1
ATOM 1232 C C . VAL A 1 180 ? -29.910 -9.092 -34.690 1.00 30.68 157 VAL A C 1
ATOM 1233 O O . VAL A 1 180 ? -30.767 -8.290 -34.307 1.00 32.14 157 VAL A O 1
ATOM 1237 N N . GLU A 1 181 ? -29.788 -9.452 -35.964 1.00 27.98 158 GLU A N 1
ATOM 1238 C CA . GLU A 1 181 ? -30.659 -8.869 -36.981 1.00 34.08 158 GLU A CA 1
ATOM 1239 C C . GLU A 1 181 ? -32.119 -9.281 -36.782 1.00 35.61 158 GLU A C 1
ATOM 1240 O O . GLU A 1 181 ? -33.024 -8.461 -36.931 1.00 41.26 158 GLU A O 1
ATOM 1246 N N . GLU A 1 182 ? -32.348 -10.539 -36.417 1.00 31.84 159 GLU A N 1
ATOM 1247 C CA . GLU A 1 182 ? -33.713 -11.021 -36.208 1.00 34.59 159 GLU A CA 1
ATOM 1248 C C . GLU A 1 182 ? -34.320 -10.556 -34.880 1.00 35.63 159 GLU A C 1
ATOM 1249 O O . GLU A 1 182 ? -35.527 -10.305 -34.800 1.00 34.21 159 GLU A O 1
ATOM 1255 N N . GLY A 1 183 ? -33.485 -10.434 -33.850 1.00 32.95 160 GLY A N 1
ATOM 1256 C CA . GLY A 1 183 ? -33.970 -10.179 -32.502 1.00 32.16 160 GLY A CA 1
ATOM 1257 C C . GLY A 1 183 ? -33.848 -8.759 -31.982 1.00 31.14 160 GLY A C 1
ATOM 1258 O O . GLY A 1 183 ? -34.494 -8.404 -30.994 1.00 36.07 160 GLY A O 1
ATOM 1259 N N . GLY A 1 184 ? -33.013 -7.947 -32.624 1.00 28.33 161 GLY A N 1
ATOM 1260 C CA . GLY A 1 184 ? -32.835 -6.566 -32.204 1.00 27.25 161 GLY A CA 1
ATOM 1261 C C . GLY A 1 184 ? -32.022 -6.395 -30.928 1.00 26.12 161 GLY A C 1
ATOM 1262 O O . GLY A 1 184 ? -32.114 -5.362 -30.263 1.00 27.92 161 GLY A O 1
ATOM 1263 N N . PHE A 1 185 ? -31.229 -7.404 -30.582 1.00 25.22 162 PHE A N 1
ATOM 1264 C CA . PHE A 1 185 ? -30.435 -7.364 -29.357 1.00 24.17 162 PHE A CA 1
ATOM 1265 C C . PHE A 1 185 ? -29.371 -6.266 -29.384 1.00 25.77 162 PHE A C 1
ATOM 1266 O O . PHE A 1 185 ? -28.689 -6.091 -30.395 1.00 26.88 162 PHE A O 1
ATOM 1274 N N . ASP A 1 186 ? -29.222 -5.558 -28.263 1.00 20.78 163 ASP A N 1
ATOM 1275 C CA . ASP A 1 186 ? -28.202 -4.508 -28.107 1.00 21.15 163 ASP A CA 1
ATOM 1276 C C . ASP A 1 186 ? -26.840 -5.079 -27.727 1.00 22.32 163 ASP A C 1
ATOM 1277 O O . ASP A 1 186 ? -25.811 -4.408 -27.869 1.00 26.38 163 ASP A O 1
ATOM 1282 N N . ALA A 1 18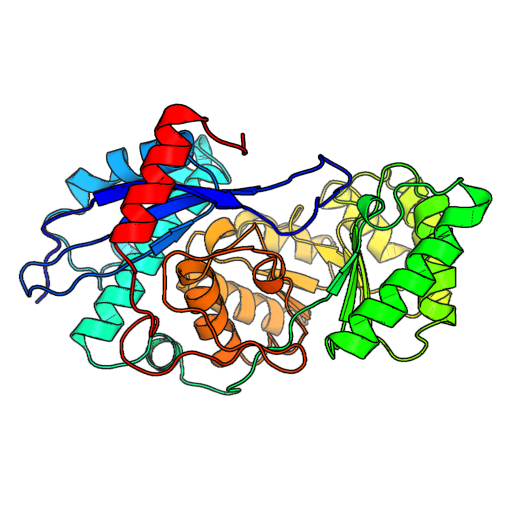7 ? -26.836 -6.298 -27.196 1.00 21.19 164 ALA A N 1
ATOM 1283 C CA . ALA A 1 187 ? -25.603 -6.895 -26.689 1.00 18.10 164 ALA A CA 1
ATOM 1284 C C . ALA A 1 187 ? -25.540 -8.371 -27.056 1.00 20.33 164 ALA A C 1
ATOM 1285 O O . ALA A 1 187 ? -26.577 -9.038 -27.200 1.00 20.66 164 ALA A O 1
ATOM 1287 N N . VAL A 1 188 ? -24.317 -8.871 -27.212 1.00 18.31 165 VAL A N 1
ATOM 1288 C CA . VAL A 1 188 ? -24.068 -10.279 -27.498 1.00 19.64 165 VAL A CA 1
ATOM 1289 C C . VAL A 1 188 ? -23.052 -10.800 -26.496 1.00 20.02 165 VAL A C 1
ATOM 1290 O O . VAL A 1 188 ? -22.021 -10.164 -26.258 1.00 19.19 165 VAL A O 1
ATOM 1294 N N . LYS A 1 189 ? -23.332 -11.960 -25.915 1.00 18.09 166 LYS A N 1
ATOM 1295 C CA . LYS A 1 189 ? -22.419 -12.548 -24.945 1.00 19.01 166 LYS A CA 1
ATOM 1296 C C . LYS A 1 189 ? -22.044 -13.963 -25.379 1.00 18.31 166 LYS A C 1
ATOM 1297 O O . LYS A 1 189 ? -22.920 -14.818 -25.564 1.00 20.89 166 LYS A O 1
ATOM 1303 N N . LEU A 1 190 ? -20.749 -14.191 -25.586 1.00 19.82 167 LEU A N 1
ATOM 1304 C CA . LEU A 1 190 ? -20.226 -15.519 -25.888 1.00 18.14 167 LEU A CA 1
ATOM 1305 C C . LEU A 1 190 ? -19.946 -16.305 -24.615 1.00 22.64 167 LEU A C 1
ATOM 1306 O O . LEU A 1 190 ? -19.268 -15.820 -23.715 1.00 19.22 167 LEU A O 1
ATOM 1311 N N . LYS A 1 191 ? -20.475 -17.521 -24.533 1.00 20.99 168 LYS A N 1
ATOM 1312 C CA . LYS A 1 191 ? -20.089 -18.410 -23.445 1.00 19.40 168 LYS A CA 1
ATOM 1313 C C . LYS A 1 191 ? -18.737 -19.009 -23.784 1.00 20.34 168 LYS A C 1
ATOM 1314 O O . LYS A 1 191 ? -18.589 -19.739 -24.774 1.00 25.54 168 LYS A O 1
ATOM 1320 N N . GLY A 1 192 ? -17.735 -18.667 -22.983 1.00 19.25 169 GLY A N 1
ATOM 1321 C CA . GLY A 1 192 ? -16.380 -19.116 -23.228 1.00 19.59 169 GLY A CA 1
ATOM 1322 C C . GLY A 1 192 ? -16.178 -20.532 -22.738 1.00 24.48 169 GLY A C 1
ATOM 1323 O O . GLY A 1 192 ? -17.092 -21.140 -22.174 1.00 24.40 169 GLY A O 1
ATOM 1324 N N . THR A 1 193 ? -14.977 -21.054 -22.959 1.00 22.95 170 THR A N 1
ATOM 1325 C CA . THR A 1 193 ? -14.670 -22.458 -22.679 1.00 24.12 170 THR A CA 1
ATOM 1326 C C . THR A 1 193 ? -13.251 -22.577 -22.168 1.00 28.28 170 THR A C 1
ATOM 1327 O O . THR A 1 193 ? -12.570 -21.576 -21.975 1.00 26.62 170 THR A O 1
ATOM 1331 N N . THR A 1 194 ? -12.789 -23.806 -21.971 1.00 29.95 171 THR A N 1
ATOM 1332 C CA . THR A 1 194 ? -11.402 -24.033 -21.591 1.00 26.03 171 THR A CA 1
ATOM 1333 C C . THR A 1 194 ? -10.456 -23.740 -22.764 1.00 24.71 171 THR A C 1
ATOM 1334 O O . THR A 1 194 ? -9.260 -23.502 -22.573 1.00 31.39 171 THR A O 1
ATOM 1338 N N . ASP A 1 195 ? -11.010 -23.753 -23.976 1.00 29.05 172 ASP A N 1
ATOM 1339 C CA . ASP A 1 195 ? -10.265 -23.448 -25.198 1.00 26.33 172 ASP A CA 1
ATOM 1340 C C . ASP A 1 195 ? -10.195 -21.938 -25.384 1.00 29.96 172 ASP A C 1
ATOM 1341 O O . ASP A 1 195 ? -10.923 -21.363 -26.188 1.00 26.29 172 ASP A O 1
ATOM 1346 N N A CYS A 1 196 ? -9.327 -21.269 -24.627 0.67 27.03 173 CYS A N 1
ATOM 1347 N N B CYS A 1 196 ? -9.288 -21.330 -24.638 0.33 27.07 173 CYS A N 1
ATOM 1348 C CA A CYS A 1 196 ? -9.291 -19.805 -24.662 0.67 23.29 173 CYS A CA 1
ATOM 1349 C CA B CYS A 1 196 ? -9.138 -19.894 -24.597 0.33 26.23 173 CYS A CA 1
ATOM 1350 C C A CYS A 1 196 ? -8.818 -19.238 -26.005 0.67 25.58 173 CYS A C 1
ATOM 1351 C C B CYS A 1 196 ? -8.816 -19.288 -25.963 0.33 25.78 173 CYS A C 1
ATOM 1352 O O A CYS A 1 196 ? -9.288 -18.185 -26.433 0.67 26.88 173 CYS A O 1
ATOM 1353 O O B CYS A 1 196 ? -9.383 -18.267 -26.354 0.33 26.88 173 CYS A O 1
ATOM 1358 N N . ALA A 1 197 ? -7.910 -19.932 -26.689 1.00 26.25 174 ALA A N 1
ATOM 1359 C CA . ALA A 1 197 ? -7.487 -19.454 -28.000 1.00 24.86 174 ALA A CA 1
ATOM 1360 C C . ALA A 1 197 ? -8.648 -19.472 -28.998 1.00 27.62 174 ALA A C 1
ATOM 1361 O O . ALA A 1 197 ? -8.784 -18.565 -29.826 1.00 24.89 174 ALA A O 1
ATOM 1363 N N . GLY A 1 198 ? -9.485 -20.504 -28.913 1.00 25.57 175 GLY A N 1
ATOM 1364 C CA . GLY A 1 198 ? -10.656 -20.605 -29.770 1.00 25.18 175 GLY A CA 1
ATOM 1365 C C . GLY A 1 198 ? -11.709 -19.562 -29.423 1.00 24.41 175 GLY A C 1
ATOM 1366 O O . GLY A 1 198 ? -12.389 -19.037 -30.315 1.00 24.71 175 GLY A O 1
ATOM 1367 N N . ASP A 1 199 ? -11.856 -19.279 -28.131 1.0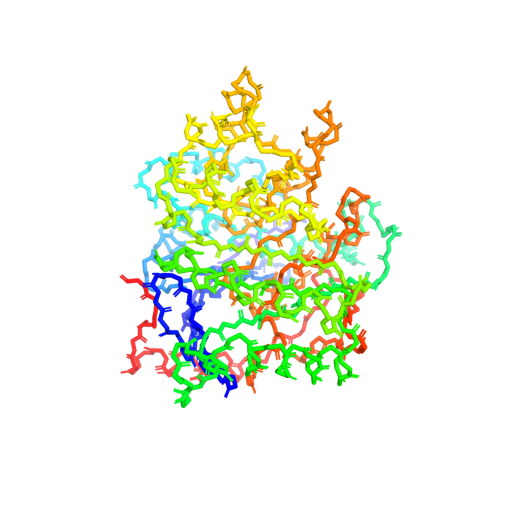0 24.41 176 ASP A N 1
ATOM 1368 C CA . ASP A 1 199 ? -12.765 -18.228 -27.680 1.00 21.80 176 ASP A CA 1
ATOM 1369 C C . ASP A 1 199 ? -12.367 -16.885 -28.305 1.00 20.66 176 ASP A C 1
ATOM 1370 O O . ASP A 1 199 ? -13.220 -16.137 -28.802 1.00 21.73 176 ASP A O 1
ATOM 1375 N N . VAL A 1 200 ? -11.073 -16.577 -28.269 1.00 20.92 177 VAL A N 1
ATOM 1376 C CA . VAL A 1 200 ? -10.564 -15.331 -28.850 1.00 20.39 177 VAL A CA 1
ATOM 1377 C C . VAL A 1 200 ? -10.825 -15.264 -30.356 1.00 22.38 177 VAL A C 1
ATOM 1378 O O . VAL A 1 200 ? -11.242 -14.227 -30.877 1.00 21.15 177 VAL A O 1
ATOM 1382 N N . ALA A 1 201 ? -10.588 -16.373 -31.053 1.00 22.33 178 ALA A N 1
ATOM 1383 C CA . ALA A 1 201 ? -10.833 -16.443 -32.493 1.00 22.91 178 ALA A CA 1
ATOM 1384 C C . ALA A 1 201 ? -12.300 -16.163 -32.819 1.00 22.97 178 ALA A C 1
ATOM 1385 O O . ALA A 1 201 ? -12.607 -15.442 -33.773 1.00 24.09 178 ALA A O 1
ATOM 1387 N N . ILE A 1 202 ? -13.199 -16.740 -32.026 1.00 22.61 179 ILE A N 1
ATOM 1388 C CA . ILE A 1 202 ? -14.632 -16.518 -32.211 1.00 22.00 179 ILE A CA 1
ATOM 1389 C C . ILE A 1 202 ? -14.990 -15.044 -32.007 1.00 18.82 179 ILE A C 1
ATOM 1390 O O . ILE A 1 202 ? -15.722 -14.463 -32.817 1.00 21.27 179 ILE A O 1
ATOM 1395 N N . LEU A 1 203 ? -14.479 -14.443 -30.937 1.00 19.49 180 LEU A N 1
ATOM 1396 C CA . LEU A 1 203 ? -14.794 -13.048 -30.657 1.00 21.67 180 LEU A CA 1
ATOM 1397 C C . LEU A 1 203 ? -14.286 -12.135 -31.770 1.00 22.35 180 LEU A C 1
ATOM 1398 O O . LEU A 1 203 ? -14.972 -11.192 -32.163 1.00 20.19 180 LEU A O 1
ATOM 1403 N N . ARG A 1 204 ? -13.101 -12.426 -32.298 1.00 20.63 181 ARG A N 1
ATOM 1404 C CA . ARG A 1 204 ? -12.571 -11.628 -33.405 1.00 22.29 181 ARG A CA 1
ATOM 1405 C C . ARG A 1 204 ? -13.509 -11.652 -34.608 1.00 24.15 181 ARG A C 1
ATOM 1406 O O . ARG A 1 204 ? -13.768 -10.621 -35.226 1.00 24.16 181 ARG A O 1
ATOM 1414 N N . ALA A 1 205 ? -14.031 -12.831 -34.921 1.00 22.79 182 ALA A N 1
ATOM 1415 C CA . ALA A 1 205 ? -14.933 -12.979 -36.059 1.00 23.72 182 ALA A CA 1
ATOM 1416 C C . ALA A 1 205 ? -16.272 -12.286 -35.804 1.00 21.88 182 ALA A C 1
ATOM 1417 O O . ALA A 1 205 ? -16.827 -11.639 -36.703 1.00 22.97 182 ALA A O 1
ATOM 1419 N N . VAL A 1 206 ? -16.793 -12.431 -34.586 1.00 20.22 183 VAL A N 1
ATOM 1420 C CA . VAL A 1 206 ? -18.051 -11.780 -34.213 1.00 22.09 183 VAL A CA 1
ATOM 1421 C C . VAL A 1 206 ? -17.945 -10.251 -34.272 1.00 22.65 183 VAL A C 1
ATOM 1422 O O . VAL A 1 206 ? -18.821 -9.585 -34.828 1.00 21.19 183 VAL A O 1
ATOM 1426 N N . ARG A 1 207 ? -16.871 -9.700 -33.714 1.00 20.76 184 ARG A N 1
ATOM 1427 C CA . ARG A 1 207 ? -16.651 -8.250 -33.771 1.00 17.95 184 ARG A CA 1
ATOM 1428 C C . ARG A 1 207 ? -16.535 -7.750 -35.213 1.00 20.87 184 ARG A C 1
ATOM 1429 O O . ARG A 1 207 ? -17.102 -6.709 -35.568 1.00 21.19 184 ARG A O 1
ATOM 1437 N N . GLU A 1 208 ? -15.817 -8.490 -36.054 1.00 22.84 185 GLU A N 1
ATOM 1438 C CA . GLU A 1 208 ? -15.676 -8.098 -37.454 1.00 26.10 185 GLU A CA 1
ATOM 1439 C C . GLU A 1 208 ? -17.045 -8.022 -38.133 1.00 29.57 185 GLU A C 1
ATOM 1440 O O . GLU A 1 208 ? -17.310 -7.122 -38.939 1.00 27.06 185 GLU A O 1
ATOM 1446 N N . ALA A 1 209 ? -17.918 -8.965 -37.789 1.00 23.78 186 ALA A N 1
ATOM 1447 C CA . ALA A 1 209 ? -19.241 -9.047 -38.403 1.00 24.11 186 ALA A CA 1
ATOM 1448 C C . ALA A 1 209 ? -20.227 -8.043 -37.803 1.00 23.13 186 ALA A C 1
ATOM 1449 O O . ALA A 1 209 ? -21.180 -7.618 -38.474 1.00 26.97 186 ALA A O 1
ATOM 1451 N N . LEU A 1 210 ? -19.994 -7.676 -36.545 1.00 22.03 187 LEU A N 1
ATOM 1452 C CA . LEU A 1 210 ? -20.876 -6.774 -35.812 1.00 21.50 187 LEU A CA 1
ATOM 1453 C C . LEU A 1 210 ? -20.063 -5.682 -35.127 1.00 22.47 187 LEU A C 1
ATOM 1454 O O . LEU A 1 210 ? -19.857 -5.728 -33.916 1.00 22.94 187 LEU A O 1
ATOM 1459 N N . PRO A 1 211 ? -19.611 -4.681 -35.898 1.00 23.05 188 PRO A N 1
ATOM 1460 C CA . PRO A 1 211 ? -18.682 -3.683 -35.346 1.00 23.60 188 PRO A CA 1
ATOM 1461 C C . PRO A 1 211 ? -19.297 -2.808 -34.265 1.00 27.94 188 PRO A C 1
ATOM 1462 O O . PRO A 1 211 ? -18.552 -2.249 -33.454 1.00 31.24 188 PRO A O 1
ATOM 1466 N N . GLY A 1 212 ? -20.623 -2.693 -34.248 1.00 27.41 189 GLY A N 1
ATOM 1467 C CA . GLY A 1 212 ? -21.289 -1.779 -33.335 1.00 32.10 189 GLY A CA 1
ATOM 1468 C C . GLY A 1 212 ? -21.947 -2.375 -32.103 1.00 34.27 189 GLY A C 1
ATOM 1469 O O . GLY A 1 212 ? -22.390 -1.633 -31.220 1.00 33.42 189 GLY A O 1
ATOM 1470 N N . VAL A 1 213 ? -22.007 -3.703 -32.026 1.00 24.49 190 VAL A N 1
ATOM 1471 C CA . VAL A 1 213 ? -22.717 -4.366 -30.927 1.00 21.38 190 VAL A CA 1
ATOM 1472 C C . VAL A 1 213 ? -21.886 -4.373 -29.636 1.00 20.96 190 VAL A C 1
ATOM 1473 O O . VAL A 1 213 ? -20.661 -4.491 -29.678 1.00 22.36 190 VAL A O 1
ATOM 1477 N N . ASN A 1 214 ? -22.541 -4.224 -28.488 1.00 19.65 191 ASN A N 1
ATOM 1478 C CA . ASN A 1 214 ? -21.848 -4.457 -27.224 1.00 18.40 191 ASN A CA 1
ATOM 1479 C C . ASN A 1 214 ? -21.540 -5.947 -27.126 1.00 20.33 191 ASN A C 1
ATOM 1480 O O . ASN A 1 214 ? -22.436 -6.787 -27.292 1.00 21.89 191 ASN A O 1
ATOM 1485 N N . LEU A 1 215 ? -20.269 -6.276 -26.888 1.00 18.34 192 LEU A N 1
ATOM 1486 C CA . LEU A 1 215 ? -19.809 -7.657 -26.962 1.00 17.02 192 LEU A CA 1
ATOM 1487 C C . LEU A 1 215 ? -19.114 -8.078 -25.670 1.00 14.61 192 LEU A C 1
ATOM 1488 O O . LEU A 1 215 ? -18.316 -7.321 -25.102 1.00 16.19 192 LEU A O 1
ATOM 1493 N N . ARG A 1 216 ? -19.443 -9.283 -25.200 1.00 17.11 193 ARG A N 1
ATOM 1494 C CA . ARG A 1 216 ? -18.910 -9.807 -23.941 1.00 15.51 193 ARG A CA 1
ATOM 1495 C C . ARG A 1 216 ? -18.460 -11.246 -24.121 1.00 14.00 193 ARG A C 1
ATOM 1496 O O . ARG A 1 216 ? -18.949 -11.942 -25.014 1.00 15.36 193 ARG A O 1
ATOM 1504 N N . VAL A 1 217 ? -17.553 -11.704 -23.264 1.00 15.59 194 VAL A N 1
ATOM 1505 C CA . VAL A 1 217 ? -17.260 -13.138 -23.191 1.00 16.80 194 VAL A CA 1
ATOM 1506 C C . VAL A 1 217 ? -17.228 -13.544 -21.721 1.00 14.97 194 VAL A C 1
ATOM 1507 O O . VAL A 1 217 ? -16.775 -12.772 -20.862 1.00 15.65 194 VAL A O 1
ATOM 1511 N N . ASP A 1 218 ? -17.726 -14.746 -21.440 1.00 17.13 195 ASP A N 1
ATOM 1512 C CA . ASP A 1 218 ? -17.855 -15.265 -20.081 1.00 16.09 195 ASP A CA 1
ATOM 1513 C C . ASP A 1 218 ? -17.380 -16.714 -20.076 1.00 15.70 195 ASP A C 1
ATOM 1514 O O . ASP A 1 218 ? -18.140 -17.622 -20.428 1.00 18.95 195 ASP A O 1
ATOM 1519 N N . PRO A 1 219 ? -16.107 -16.933 -19.696 1.00 16.03 196 PRO A N 1
ATOM 1520 C CA . PRO A 1 219 ? -15.556 -18.293 -19.607 1.00 19.22 196 PRO A CA 1
ATOM 1521 C C . PRO A 1 219 ? -15.977 -19.027 -18.323 1.00 19.85 196 PRO A C 1
ATOM 1522 O O . PRO A 1 219 ? -15.527 -20.155 -18.121 1.00 21.46 196 PRO A O 1
ATOM 1526 N N . ASN A 1 220 ? -16.816 -18.406 -17.491 1.00 18.21 197 ASN A N 1
ATOM 1527 C CA . ASN A 1 220 ? -17.254 -19.005 -16.226 1.00 17.48 197 ASN A CA 1
ATOM 1528 C C . ASN A 1 220 ? -16.077 -19.512 -15.379 1.00 16.63 197 ASN A C 1
ATOM 1529 O O . ASN A 1 220 ? -16.114 -20.621 -14.817 1.00 19.63 197 ASN A O 1
ATOM 1534 N N . ALA A 1 221 ? -15.031 -18.690 -15.341 1.00 17.32 198 ALA A N 1
ATOM 1535 C CA . ALA A 1 221 ? -13.823 -18.909 -14.538 1.00 17.26 198 ALA A CA 1
ATOM 1536 C C . ALA A 1 221 ? -12.975 -20.087 -15.010 1.00 18.42 198 ALA A C 1
ATOM 1537 O O . ALA A 1 221 ? -12.196 -20.642 -14.235 1.00 22.24 198 ALA A O 1
ATOM 1539 N N . ALA A 1 222 ? -13.113 -20.465 -16.277 1.00 17.32 199 ALA A N 1
ATOM 1540 C CA . ALA A 1 222 ? -12.427 -21.654 -16.798 1.00 19.70 199 ALA A CA 1
ATOM 1541 C C . ALA A 1 222 ? -10.971 -21.437 -17.224 1.00 22.55 199 ALA A C 1
ATOM 1542 O O . ALA A 1 222 ? -10.258 -22.404 -17.504 1.00 25.12 199 ALA A O 1
ATOM 1544 N N . TRP A 1 223 ? -10.533 -20.185 -17.305 1.00 16.68 200 TRP A N 1
ATOM 1545 C CA . TRP A 1 223 ? -9.177 -19.883 -17.755 1.00 15.70 200 TRP A CA 1
ATOM 1546 C C . TRP A 1 223 ? -8.257 -19.667 -16.556 1.00 15.15 200 TRP A C 1
ATOM 1547 O O . TRP A 1 223 ? -8.672 -19.084 -15.543 1.00 15.87 200 TRP A O 1
ATOM 1558 N N . SER A 1 224 ? -7.003 -20.097 -16.675 1.00 16.49 201 SER A N 1
ATOM 1559 C CA . SER A 1 224 ? -6.007 -19.739 -15.658 1.00 17.29 201 SER A CA 1
ATOM 1560 C C . SER A 1 224 ? -5.726 -18.246 -15.697 1.00 17.74 201 SER A C 1
ATOM 1561 O O . SER A 1 224 ? -6.071 -17.563 -16.658 1.00 15.69 201 SER A O 1
ATOM 1564 N N . VAL A 1 225 ? -5.071 -17.720 -14.669 1.00 13.22 202 VAL A N 1
ATOM 1565 C CA . VAL A 1 225 ? -4.757 -16.290 -14.680 1.00 15.32 202 VAL A CA 1
ATOM 1566 C C . VAL A 1 225 ? -3.773 -15.901 -15.808 1.00 15.91 202 VAL A C 1
ATOM 1567 O O . VAL A 1 225 ? -4.029 -14.942 -16.532 1.00 14.36 202 VAL A O 1
ATOM 1571 N N . PRO A 1 226 ? -2.674 -16.653 -15.994 1.00 14.74 203 PRO A N 1
ATOM 1572 C CA . PRO A 1 226 ? -1.804 -16.300 -17.127 1.00 16.41 203 PRO A CA 1
ATOM 1573 C C . PRO A 1 226 ? -2.517 -16.375 -18.481 1.00 15.89 203 PRO A C 1
ATOM 1574 O O . PRO A 1 226 ? -2.279 -15.517 -19.338 1.00 15.09 203 PRO A O 1
ATOM 1578 N N . ASP A 1 227 ? -3.374 -17.374 -18.680 1.00 14.14 204 ASP A N 1
ATOM 1579 C CA . ASP A 1 227 ? -4.116 -17.444 -19.936 1.00 14.76 204 ASP A CA 1
ATOM 1580 C C . ASP A 1 227 ? -5.128 -16.296 -20.056 1.00 16.24 204 ASP A C 1
ATOM 1581 O O . ASP A 1 227 ? -5.389 -15.816 -21.165 1.00 16.65 204 ASP A O 1
ATOM 1586 N N . SER A 1 228 ? -5.677 -15.853 -18.924 1.00 14.36 205 SER A N 1
ATOM 1587 C CA . SER A 1 228 ? -6.615 -14.725 -18.911 1.00 14.59 205 SER A CA 1
ATOM 1588 C C . SER A 1 228 ? -5.901 -13.431 -19.278 1.00 16.64 205 SER A C 1
ATOM 1589 O O . SER A 1 228 ? -6.456 -12.585 -19.984 1.00 15.18 205 SER A O 1
ATOM 1592 N N . VAL A 1 229 ? -4.674 -13.268 -18.798 1.00 13.80 206 VAL A N 1
ATOM 1593 C CA . VAL A 1 229 ? -3.886 -12.103 -19.180 1.00 13.99 206 VAL A CA 1
ATOM 1594 C C . VAL A 1 229 ? -3.538 -12.156 -20.668 1.00 16.15 206 VAL A C 1
ATOM 1595 O O . VAL A 1 229 ? -3.731 -11.163 -21.383 1.00 15.50 206 VAL A O 1
ATOM 1599 N N . ARG A 1 230 ? -3.064 -13.305 -21.155 1.00 13.64 207 ARG A N 1
ATOM 1600 C CA . ARG A 1 230 ? -2.719 -13.414 -22.572 1.00 14.30 207 ARG A CA 1
ATOM 1601 C C . ARG A 1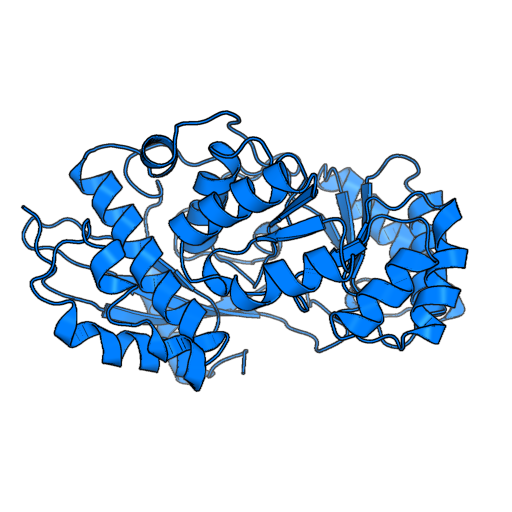 230 ? -3.943 -13.169 -23.460 1.00 16.12 207 ARG A C 1
ATOM 1602 O O . ARG A 1 230 ? -3.873 -12.424 -24.442 1.00 16.54 207 ARG A O 1
ATOM 1610 N N . ALA A 1 231 ? -5.069 -13.789 -23.106 1.00 14.09 208 ALA A N 1
ATOM 1611 C CA . ALA A 1 231 ? -6.297 -13.603 -23.890 1.00 14.99 208 ALA A CA 1
ATOM 1612 C C . ALA A 1 231 ? -6.811 -12.175 -23.792 1.00 15.35 208 ALA A C 1
ATOM 1613 O O . ALA A 1 231 ? -7.233 -11.597 -24.801 1.00 15.26 208 ALA A O 1
ATOM 1615 N N . GLY A 1 232 ? -6.794 -11.616 -22.581 1.00 14.08 209 GLY A N 1
ATOM 1616 C CA . GLY A 1 232 ? -7.270 -10.256 -22.353 1.00 15.67 209 GLY A CA 1
ATOM 1617 C C . GLY A 1 232 ? -6.518 -9.248 -23.192 1.00 16.31 209 GLY A C 1
ATOM 1618 O O . GLY A 1 232 ? -7.129 -8.373 -23.817 1.00 14.52 209 GLY A O 1
ATOM 1619 N N . ILE A 1 233 ? -5.191 -9.380 -23.230 1.00 14.36 210 ILE A N 1
ATOM 1620 C CA . ILE A 1 233 ? -4.371 -8.509 -24.067 1.00 13.21 210 ILE A CA 1
ATOM 1621 C C . ILE A 1 233 ? -4.794 -8.608 -25.524 1.00 15.12 210 ILE A C 1
ATOM 1622 O O . ILE A 1 233 ? -4.965 -7.590 -26.205 1.00 17.35 210 ILE A O 1
ATOM 1627 N N . ALA A 1 234 ? -5.003 -9.837 -25.993 1.00 15.48 211 ALA A N 1
ATOM 1628 C CA . ALA A 1 234 ? -5.422 -10.077 -27.364 1.00 18.50 211 ALA A CA 1
ATOM 1629 C C . ALA A 1 234 ? -6.788 -9.464 -27.657 1.00 19.77 211 ALA A C 1
ATOM 1630 O O . ALA A 1 234 ? -7.062 -9.037 -28.782 1.00 20.11 211 ALA A O 1
ATOM 1632 N N . LEU A 1 235 ? -7.648 -9.445 -26.648 1.00 14.74 212 LEU A N 1
ATOM 1633 C CA . LEU A 1 235 ? -9.027 -8.996 -26.836 1.00 15.98 212 LEU A CA 1
ATOM 1634 C C . LEU A 1 235 ? -9.208 -7.490 -26.718 1.00 16.28 212 LEU A C 1
ATOM 1635 O O . LEU A 1 235 ? -10.274 -6.976 -27.052 1.00 15.88 212 LEU A O 1
ATOM 1640 N N . GLU A 1 236 ? -8.182 -6.779 -26.250 1.00 14.97 213 GLU A N 1
ATOM 1641 C CA . GLU A 1 236 ? -8.292 -5.324 -26.093 1.00 13.43 213 GLU A CA 1
ATOM 1642 C C . GLU A 1 236 ? -8.741 -4.637 -27.378 1.00 15.59 213 GLU A C 1
ATOM 1643 O O . GLU A 1 236 ? -9.544 -3.703 -27.342 1.00 16.81 213 GLU A O 1
ATOM 1649 N N . GLU A 1 237 ? -8.253 -5.117 -28.517 1.00 16.46 214 GLU A N 1
ATOM 1650 C CA . GLU A 1 237 ? -8.544 -4.457 -29.788 1.00 19.06 214 GLU A CA 1
ATOM 1651 C C . GLU A 1 237 ? -10.020 -4.537 -30.168 1.00 17.73 214 GLU A C 1
ATOM 1652 O O . GLU A 1 237 ? -10.468 -3.829 -31.070 1.00 21.65 214 GLU A O 1
ATOM 1658 N N . LEU A 1 238 ? -10.778 -5.381 -29.477 1.00 16.20 215 LEU A N 1
ATOM 1659 C CA . LEU A 1 238 ? -12.180 -5.571 -29.850 1.00 15.59 215 LEU A CA 1
ATOM 1660 C C . LEU A 1 238 ? -13.132 -4.660 -29.076 1.00 16.44 215 LEU A C 1
ATOM 1661 O O . LEU A 1 238 ? -14.328 -4.678 -29.339 1.00 17.93 215 LEU A O 1
ATOM 1666 N N . ASP A 1 239 ? -12.602 -3.880 -28.131 1.00 15.39 216 ASP A N 1
ATOM 1667 C CA . ASP A 1 239 ? -13.415 -3.003 -27.265 1.00 14.71 216 ASP A CA 1
ATOM 1668 C C . ASP A 1 239 ? -14.659 -3.701 -26.703 1.00 15.00 216 ASP A C 1
ATOM 1669 O O . ASP A 1 239 ? -15.796 -3.257 -26.930 1.00 16.56 216 ASP A O 1
ATOM 1674 N N . LEU A 1 240 ? -14.439 -4.789 -25.974 1.00 14.96 217 LEU A N 1
ATOM 1675 C CA . LEU A 1 240 ? -15.530 -5.514 -25.337 1.00 15.70 217 LEU A CA 1
ATOM 1676 C C . LEU A 1 240 ? -16.174 -4.651 -24.272 1.00 13.26 217 LEU A C 1
ATOM 1677 O O . LEU A 1 240 ? -15.498 -3.842 -23.619 1.00 16.09 217 LEU A O 1
ATOM 1682 N N . GLU A 1 241 ? -17.481 -4.833 -24.078 1.00 14.94 218 GLU A N 1
ATOM 1683 C CA . GLU A 1 241 ? -18.173 -4.131 -23.004 1.00 14.18 218 GLU A CA 1
ATOM 1684 C C . GLU A 1 241 ? -17.594 -4.586 -21.672 1.00 14.63 218 GLU A C 1
ATOM 1685 O O . GLU A 1 241 ? -17.313 -3.773 -20.780 1.00 15.46 218 GLU A O 1
ATOM 1691 N N . TYR A 1 242 ? -17.404 -5.898 -21.543 1.00 14.68 219 TYR A N 1
ATOM 1692 C CA . TYR A 1 242 ? -16.622 -6.438 -20.446 1.00 12.87 219 TYR A CA 1
ATOM 1693 C C . TYR A 1 242 ? -16.185 -7.866 -20.704 1.00 12.78 219 TYR A C 1
ATOM 1694 O O . TYR A 1 242 ? -16.721 -8.569 -21.583 1.00 15.41 219 TYR A O 1
ATOM 1703 N N . LEU A 1 243 ? -15.173 -8.246 -19.945 1.00 14.61 220 LEU A N 1
ATOM 1704 C CA . LEU A 1 243 ? -14.689 -9.604 -19.839 1.00 13.87 220 LEU A CA 1
ATOM 1705 C C . LEU A 1 243 ? -15.257 -10.111 -18.511 1.00 14.04 220 LEU A C 1
ATOM 1706 O O . LEU A 1 243 ? -15.004 -9.523 -17.462 1.00 14.89 220 LEU A O 1
ATOM 1711 N N . GLU A 1 244 ? -16.060 -11.171 -18.564 1.00 13.75 221 GLU A N 1
ATOM 1712 C CA . GLU A 1 244 ? -16.791 -11.643 -17.393 1.00 15.96 221 GLU A CA 1
ATOM 1713 C C . GLU A 1 244 ? -16.165 -12.927 -16.855 1.00 16.28 221 GLU A C 1
ATOM 1714 O O . GLU A 1 244 ? -16.059 -13.906 -17.586 1.00 15.74 221 GLU A O 1
ATOM 1720 N N . ASP A 1 245 ? -15.732 -12.908 -15.590 1.00 13.42 222 ASP A N 1
ATOM 1721 C CA . ASP A 1 245 ? -15.159 -14.098 -14.938 1.00 11.74 222 ASP A CA 1
ATOM 1722 C C . ASP A 1 245 ? -14.228 -14.938 -15.808 1.00 11.88 222 ASP A C 1
ATOM 1723 O O . ASP A 1 245 ? -14.483 -16.122 -16.045 1.00 13.66 222 ASP A O 1
ATOM 1728 N N . PRO A 1 246 ? -13.132 -14.333 -16.289 1.00 12.90 223 PRO A N 1
ATOM 1729 C CA . PRO A 1 246 ? -12.174 -15.161 -17.028 1.00 12.80 223 PRO A CA 1
ATOM 1730 C C . PRO A 1 246 ? -11.591 -16.263 -16.153 1.00 12.29 223 PRO A C 1
ATOM 1731 O O . PRO A 1 246 ? -11.388 -17.369 -16.653 1.00 13.81 223 PRO A O 1
ATOM 1735 N N . CYS A 1 247 ? -11.355 -15.953 -14.877 1.00 12.39 224 CYS A N 1
ATOM 1736 C CA . CYS A 1 247 ? -10.642 -16.857 -13.970 1.00 12.48 224 CYS A CA 1
ATOM 1737 C C . CYS A 1 247 ? -11.314 -16.912 -12.603 1.00 14.04 224 CYS A C 1
ATOM 1738 O O . CYS A 1 247 ? -12.226 -16.132 -12.315 1.00 15.33 224 CYS A O 1
ATOM 1741 N N . VAL A 1 248 ? -10.824 -17.805 -11.751 1.00 13.63 225 VAL A N 1
ATOM 1742 C CA . VAL A 1 248 ? -11.370 -17.995 -10.410 1.00 13.58 225 VAL A CA 1
ATOM 1743 C C . VAL A 1 248 ? -10.785 -17.008 -9.409 1.00 14.70 225 VAL A C 1
ATOM 1744 O O . VAL A 1 248 ? -9.584 -16.731 -9.434 1.00 18.24 225 VAL A O 1
ATOM 1748 N N . GLY A 1 249 ? -11.637 -16.468 -8.541 1.00 13.58 226 GLY A N 1
ATOM 1749 C CA . GLY A 1 249 ? -11.180 -15.850 -7.299 1.00 12.81 226 GLY A CA 1
ATOM 1750 C C . GLY A 1 249 ? -10.884 -14.368 -7.349 1.00 11.92 226 GLY A C 1
ATOM 1751 O O . GLY A 1 249 ? -10.529 -13.831 -8.397 1.00 13.58 226 GLY A O 1
ATOM 1752 N N . ILE A 1 250 ? -11.027 -13.699 -6.206 1.00 10.74 227 ILE A N 1
ATOM 1753 C CA . ILE A 1 250 ? -10.660 -12.283 -6.104 1.00 13.61 227 ILE A CA 1
ATOM 1754 C C . ILE A 1 250 ? -9.193 -12.011 -6.452 1.00 11.76 227 ILE A C 1
ATOM 1755 O O . ILE A 1 250 ? -8.894 -11.030 -7.142 1.00 12.06 227 ILE A O 1
ATOM 1760 N N . GLU A 1 251 ? -8.283 -12.872 -5.996 1.00 12.11 228 GLU A N 1
ATOM 1761 C CA . GLU A 1 251 ? -6.862 -12.655 -6.264 1.00 11.54 228 GLU A CA 1
ATOM 1762 C C . GLU A 1 251 ? -6.570 -12.693 -7.759 1.00 12.61 228 GLU A C 1
ATOM 1763 O O . GLU A 1 251 ? -5.912 -11.795 -8.294 1.00 11.30 228 GLU A O 1
ATOM 1769 N N . GLY A 1 252 ? -7.074 -13.720 -8.436 1.00 11.82 229 GLY A N 1
ATOM 1770 C CA . GLY A 1 252 ? -6.828 -13.866 -9.859 1.00 11.32 229 GLY A CA 1
ATOM 1771 C C . GLY A 1 252 ? -7.470 -12.752 -10.658 1.00 10.54 229 GLY A C 1
ATOM 1772 O O . GLY A 1 252 ? -6.853 -12.182 -11.568 1.00 11.66 229 GLY A O 1
ATOM 1773 N N . MET A 1 253 ? -8.708 -12.428 -10.318 1.00 11.49 230 MET A N 1
ATOM 1774 C CA . MET A 1 253 ? -9.403 -11.348 -11.011 1.00 10.44 230 MET A CA 1
ATOM 1775 C C . MET A 1 253 ? -8.647 -10.025 -10.860 1.00 10.77 230 MET A C 1
ATOM 1776 O O . MET A 1 253 ? -8.497 -9.270 -11.831 1.00 12.13 230 MET A O 1
ATOM 1781 N N . ALA A 1 254 ? -8.146 -9.757 -9.660 1.00 10.55 231 ALA A N 1
ATOM 1782 C CA . ALA A 1 254 ? -7.367 -8.539 -9.453 1.00 9.73 231 ALA A CA 1
ATOM 1783 C C . ALA A 1 254 ? -6.091 -8.527 -10.290 1.00 11.09 231 ALA A C 1
ATOM 1784 O O . ALA A 1 254 ? -5.682 -7.465 -10.781 1.00 11.60 231 ALA A O 1
ATOM 1786 N N . GLN A 1 255 ? -5.447 -9.687 -10.447 1.00 10.73 232 GLN A N 1
ATOM 1787 C CA . GLN A 1 255 ? -4.252 -9.729 -11.289 1.00 10.48 232 GLN A CA 1
ATOM 1788 C C . GLN A 1 255 ? -4.603 -9.444 -12.747 1.00 10.83 232 GLN A C 1
ATOM 1789 O O . GLN A 1 255 ? -3.847 -8.774 -13.464 1.00 12.44 232 GLN A O 1
ATOM 1795 N N . VAL A 1 256 ? -5.751 -9.947 -13.193 1.00 11.72 233 VAL A N 1
ATOM 1796 C CA . VAL A 1 256 ? -6.206 -9.661 -14.551 1.00 10.49 233 VAL A CA 1
ATOM 1797 C C . VAL A 1 256 ? -6.498 -8.161 -14.720 1.00 12.03 233 VAL A C 1
ATOM 1798 O O . VAL A 1 256 ? -6.036 -7.531 -15.693 1.00 13.68 233 VAL A O 1
ATOM 1802 N N . LYS A 1 257 ? -7.239 -7.583 -13.776 1.00 11.30 234 LYS A N 1
ATOM 1803 C CA . LYS A 1 257 ? -7.585 -6.162 -13.870 1.00 11.74 234 LYS A CA 1
ATOM 1804 C C . LYS A 1 257 ? -6.313 -5.299 -13.870 1.00 12.64 234 LYS A C 1
ATOM 1805 O O . LYS A 1 257 ? -6.250 -4.285 -14.560 1.00 13.00 234 LYS A O 1
ATOM 1811 N N . ALA A 1 258 ? -5.284 -5.717 -13.138 1.00 10.78 235 ALA A N 1
ATOM 1812 C CA . ALA A 1 258 ? -4.046 -4.922 -13.108 1.00 11.70 235 ALA A CA 1
ATOM 1813 C C . ALA A 1 258 ? -3.349 -4.856 -14.468 1.00 13.56 235 ALA A C 1
ATOM 1814 O O . ALA A 1 258 ? -2.635 -3.880 -14.745 1.00 14.88 235 ALA A O 1
ATOM 1816 N N . LYS A 1 259 ? -3.542 -5.877 -15.309 1.00 12.45 236 LYS A N 1
ATOM 1817 C CA . LYS A 1 259 ? -2.818 -5.964 -16.580 1.00 11.76 236 LYS A CA 1
ATOM 1818 C C . LYS A 1 259 ? -3.678 -5.666 -17.804 1.00 13.66 236 LYS A C 1
ATOM 1819 O O . LYS A 1 259 ? -3.190 -5.084 -18.775 1.00 16.28 236 LYS A O 1
ATOM 1825 N N . VAL A 1 260 ? -4.945 -6.071 -17.767 1.00 10.67 237 VAL A N 1
ATOM 1826 C CA . VAL A 1 260 ? -5.784 -6.077 -18.969 1.00 10.56 237 VAL A CA 1
ATOM 1827 C C . VAL A 1 260 ? -6.711 -4.857 -19.015 1.00 12.36 237 VAL A C 1
ATOM 1828 O O . VAL A 1 260 ? -7.437 -4.570 -18.047 1.00 11.69 237 VAL A O 1
ATOM 1832 N N . ARG A 1 261 ? -6.668 -4.122 -20.126 1.00 10.22 238 ARG A N 1
ATOM 1833 C CA . ARG A 1 261 ? -7.488 -2.909 -20.254 1.00 11.66 238 ARG A CA 1
ATOM 1834 C C . ARG A 1 261 ? -8.849 -3.180 -20.908 1.00 10.22 238 ARG A C 1
ATOM 1835 O O . ARG A 1 261 ? -9.139 -2.743 -22.033 1.00 13.61 238 ARG A O 1
ATOM 1843 N N . ILE A 1 262 ? -9.663 -3.945 -20.177 1.00 11.92 239 ILE A N 1
ATOM 1844 C CA . ILE A 1 262 ? -11.038 -4.269 -20.544 1.00 13.02 239 ILE A CA 1
ATOM 1845 C C . ILE A 1 262 ? -11.760 -4.277 -19.203 1.00 10.76 239 ILE A C 1
ATOM 1846 O O . ILE A 1 262 ? -11.237 -4.839 -18.239 1.00 13.76 239 ILE A O 1
ATOM 1851 N N . PRO A 1 263 ? -12.939 -3.634 -19.113 1.00 13.13 240 PRO A N 1
ATOM 1852 C CA . PRO A 1 263 ? -13.662 -3.720 -17.839 1.00 12.71 240 PRO A CA 1
ATOM 1853 C C . PRO A 1 263 ? -13.917 -5.171 -17.461 1.00 12.63 240 PRO A C 1
ATOM 1854 O O . PRO A 1 263 ? -14.270 -5.980 -18.320 1.00 14.09 240 PRO A O 1
ATOM 1858 N N . LEU A 1 264 ? -13.704 -5.486 -16.191 1.00 14.30 241 LEU A N 1
ATOM 1859 C CA . LEU A 1 264 ? -13.806 -6.844 -15.702 1.00 13.49 241 LEU A CA 1
ATOM 1860 C C . LEU A 1 264 ? -15.080 -6.988 -14.881 1.00 14.17 241 LEU A C 1
ATOM 1861 O O . LEU A 1 264 ? -15.316 -6.214 -13.960 1.00 13.85 241 LEU A O 1
ATOM 1866 N N . CYS A 1 265 ? -15.896 -7.980 -15.224 1.00 12.23 242 CYS A N 1
ATOM 1867 C CA . CYS A 1 265 ? -17.188 -8.206 -14.582 1.00 14.36 242 CYS A CA 1
ATOM 1868 C C . CYS A 1 265 ? -17.208 -9.542 -13.838 1.00 15.83 242 CYS A C 1
ATOM 1869 O O . CYS A 1 265 ? -16.537 -10.492 -14.250 1.00 14.34 242 CYS A O 1
ATOM 1872 N N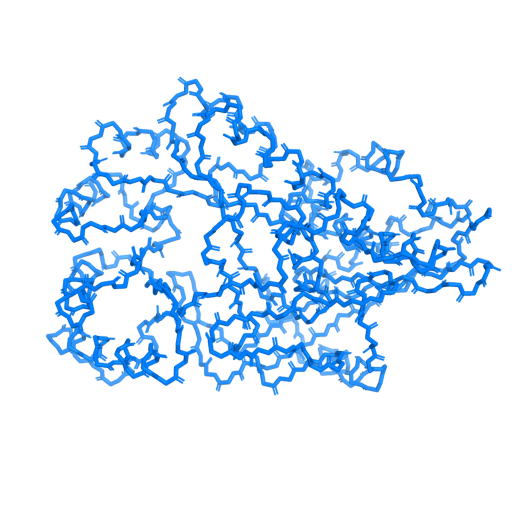 . THR A 1 266 ? -17.991 -9.633 -12.758 1.00 12.89 243 THR A N 1
ATOM 1873 C CA . THR A 1 266 ? -18.127 -10.928 -12.081 1.00 12.74 243 THR A CA 1
ATOM 1874 C C . THR A 1 266 ? -19.538 -11.249 -11.605 1.00 14.10 243 THR A C 1
ATOM 1875 O O . THR A 1 266 ? -20.302 -10.352 -11.225 1.00 15.28 243 THR A O 1
ATOM 1879 N N . ASN A 1 267 ? -19.858 -12.542 -11.623 1.00 14.43 244 ASN A N 1
ATOM 1880 C CA . ASN A 1 267 ? -20.952 -13.072 -10.814 1.00 16.39 244 ASN A CA 1
ATOM 1881 C C . ASN A 1 267 ? -20.494 -14.296 -10.028 1.00 14.86 244 ASN A C 1
ATOM 1882 O O . ASN A 1 267 ? -21.309 -15.144 -9.636 1.00 16.56 244 ASN A O 1
ATOM 1887 N N A MET A 1 268 ? -19.183 -14.392 -9.810 0.53 13.44 245 MET A N 1
ATOM 1888 N N B MET A 1 268 ? -19.185 -14.383 -9.779 0.47 13.02 245 MET A N 1
ATOM 1889 C CA A MET A 1 268 ? -18.603 -15.580 -9.195 0.53 12.07 245 MET A CA 1
ATOM 1890 C CA B MET A 1 268 ? -18.598 -15.560 -9.136 0.47 12.75 245 MET A CA 1
ATOM 1891 C C A MET A 1 268 ? -17.615 -15.283 -8.054 0.53 12.99 245 MET A C 1
ATOM 1892 C C B MET A 1 268 ? -17.644 -15.246 -7.998 0.47 13.48 245 MET A C 1
ATOM 1893 O O A MET A 1 268 ? -17.528 -16.065 -7.106 0.53 17.32 245 MET A O 1
ATOM 1894 O O B MET A 1 268 ? -17.572 -15.995 -7.023 0.47 18.03 245 MET A O 1
ATOM 1903 N N . CYS A 1 269 ? -16.870 -14.176 -8.131 1.00 11.79 246 CYS A N 1
ATOM 1904 C CA . CYS A 1 269 ? -15.911 -13.850 -7.066 1.00 13.21 246 CYS A CA 1
ATOM 1905 C C . CYS A 1 269 ? -16.461 -12.825 -6.061 1.00 12.20 246 CYS A C 1
ATOM 1906 O O . CYS A 1 269 ? -15.880 -12.623 -4.989 1.00 14.50 246 CYS A O 1
ATOM 1909 N N . VAL A 1 270 ? -17.548 -12.145 -6.425 1.00 11.11 247 VAL A N 1
ATOM 1910 C CA . VAL A 1 270 ? -18.276 -11.303 -5.487 1.00 9.85 247 VAL A CA 1
ATOM 1911 C C . VAL A 1 270 ? -19.731 -11.743 -5.602 1.00 13.69 247 VAL A C 1
ATOM 1912 O O . VAL A 1 270 ? -20.408 -11.416 -6.581 1.00 14.51 247 VAL A O 1
ATOM 1916 N N . VAL A 1 271 ? -20.195 -12.533 -4.633 1.00 13.50 248 VAL A N 1
ATOM 1917 C CA . VAL A 1 271 ? -21.535 -13.121 -4.709 1.00 13.14 248 VAL A CA 1
ATOM 1918 C C . VAL A 1 271 ? -22.309 -12.888 -3.417 1.00 12.88 248 VAL A C 1
ATOM 1919 O O . VAL A 1 271 ? -23.407 -13.416 -3.234 1.00 14.36 248 VAL A O 1
ATOM 1923 N N . ARG A 1 272 ? -21.716 -12.105 -2.522 1.00 11.68 249 ARG A N 1
ATOM 1924 C CA . ARG A 1 272 ? -22.355 -11.748 -1.263 1.00 11.75 249 ARG A CA 1
ATOM 1925 C C . ARG A 1 272 ? -21.639 -10.527 -0.721 1.00 12.87 249 ARG A C 1
ATOM 1926 O O . ARG A 1 272 ? -20.535 -10.205 -1.163 1.00 12.02 249 ARG A O 1
ATOM 1934 N N . PHE A 1 273 ? -22.261 -9.842 0.233 1.00 12.41 250 PHE A N 1
ATOM 1935 C CA . PHE A 1 273 ? -21.648 -8.630 0.765 1.00 10.71 250 PHE A CA 1
ATOM 1936 C C . PHE A 1 273 ? -20.308 -8.840 1.467 1.00 12.86 250 PHE A C 1
ATOM 1937 O O . PHE A 1 273 ? -19.463 -7.939 1.449 1.00 12.29 250 PHE A O 1
ATOM 1945 N N . GLU A 1 274 ? -20.096 -10.021 2.049 1.00 12.61 251 GLU A N 1
ATOM 1946 C CA . GLU A 1 274 ? -18.825 -10.328 2.706 1.00 12.71 251 GLU A CA 1
ATOM 1947 C C . GLU A 1 274 ? -17.653 -10.280 1.730 1.00 12.50 251 GLU A C 1
ATOM 1948 O O . GLU A 1 274 ? -16.502 -10.088 2.143 1.00 14.11 251 GLU A O 1
ATOM 1954 N N . ASP A 1 275 ? -17.947 -10.446 0.439 1.00 13.04 252 ASP A N 1
ATOM 1955 C CA . ASP A 1 275 ? -16.907 -10.425 -0.594 1.00 11.59 252 ASP A CA 1
ATOM 1956 C C . ASP A 1 275 ? -16.577 -9.015 -1.057 1.00 10.75 252 ASP A C 1
ATOM 1957 O O . ASP A 1 275 ? -15.543 -8.789 -1.695 1.00 12.37 252 ASP A O 1
ATOM 1962 N N . PHE A 1 276 ? -17.474 -8.074 -0.787 1.00 11.38 253 PHE A N 1
ATOM 1963 C CA . PHE A 1 276 ? -17.402 -6.768 -1.450 1.00 9.78 253 PHE A CA 1
ATOM 1964 C C . PHE A 1 276 ? -16.241 -5.909 -0.973 1.00 12.22 253 PHE A C 1
ATOM 1965 O O . PHE A 1 276 ? -15.481 -5.391 -1.794 1.00 11.32 253 PHE A O 1
ATOM 1973 N N . ALA A 1 277 ? -16.088 -5.742 0.342 1.00 9.93 254 ALA A N 1
ATOM 1974 C CA . ALA A 1 277 ? -14.968 -4.930 0.837 1.00 11.08 254 ALA A CA 1
ATOM 1975 C C . ALA A 1 277 ? -13.608 -5.495 0.420 1.00 12.74 254 ALA A C 1
ATOM 1976 O O . ALA A 1 277 ? -12.757 -4.743 -0.070 1.00 11.26 254 ALA A O 1
ATOM 1978 N N . PRO A 1 278 ? -13.398 -6.815 0.575 1.00 9.58 255 PRO A N 1
ATOM 1979 C CA . PRO A 1 278 ? -12.112 -7.325 0.087 1.00 11.14 255 PRO A CA 1
ATOM 1980 C C . PRO A 1 278 ? -11.898 -7.117 -1.413 1.00 12.22 255 PRO A C 1
ATOM 1981 O O . PRO A 1 278 ? -10.780 -6.767 -1.816 1.00 12.48 255 PRO A O 1
ATOM 1985 N N . ALA A 1 279 ? -12.937 -7.294 -2.225 1.00 10.93 256 ALA A N 1
ATOM 1986 C CA . ALA A 1 279 ? -12.805 -7.101 -3.665 1.00 11.48 256 ALA A CA 1
ATOM 1987 C C . ALA A 1 279 ? -12.479 -5.654 -3.986 1.00 12.11 256 ALA A C 1
ATOM 1988 O O . ALA A 1 279 ? -11.743 -5.373 -4.936 1.00 11.94 256 ALA A O 1
ATOM 1990 N N . MET A 1 280 ? -13.016 -4.711 -3.212 1.00 9.81 257 MET A N 1
ATOM 1991 C CA . MET A 1 280 ? -12.671 -3.307 -3.468 1.00 9.93 257 MET A CA 1
ATOM 1992 C C . MET A 1 280 ? -11.253 -2.980 -3.064 1.00 10.15 257 MET A C 1
ATOM 1993 O O . MET A 1 280 ? -10.527 -2.313 -3.815 1.00 10.79 257 MET A O 1
ATOM 1998 N N . ARG A 1 281 ? -10.829 -3.447 -1.892 1.00 10.81 258 ARG A N 1
ATOM 1999 C CA . ARG A 1 281 ? -9.484 -3.130 -1.435 1.00 10.04 258 ARG A CA 1
ATOM 2000 C C . ARG A 1 281 ? -8.433 -3.726 -2.365 1.00 10.87 258 ARG A C 1
ATOM 2001 O O . ARG A 1 281 ? -7.361 -3.140 -2.557 1.00 13.68 258 ARG A O 1
ATOM 2009 N N . LEU A 1 282 ? -8.754 -4.878 -2.949 1.00 11.77 259 LEU A N 1
ATOM 2010 C CA . LEU A 1 282 ? -7.810 -5.554 -3.834 1.00 12.95 259 LEU A CA 1
ATOM 2011 C C . LEU A 1 282 ? -8.023 -5.175 -5.302 1.00 13.13 259 LEU A C 1
ATOM 2012 O O . LEU A 1 282 ? -7.310 -5.665 -6.174 1.00 12.94 259 LEU A O 1
ATOM 2017 N N . ASN A 1 283 ? -8.973 -4.274 -5.561 1.00 11.74 260 ASN A N 1
ATOM 2018 C CA . ASN A 1 283 ? -9.234 -3.780 -6.916 1.00 11.12 260 ASN A CA 1
ATOM 2019 C C . ASN A 1 283 ? -9.467 -4.926 -7.893 1.00 12.83 260 ASN A C 1
ATOM 2020 O O . ASN A 1 283 ? -8.819 -5.031 -8.943 1.00 13.36 260 ASN A O 1
ATOM 2025 N N . ALA A 1 284 ? -10.426 -5.778 -7.550 1.00 11.39 261 ALA A N 1
ATOM 2026 C CA . ALA A 1 284 ? -10.629 -7.017 -8.294 1.00 11.44 261 ALA A CA 1
ATOM 2027 C C . ALA A 1 284 ? -11.555 -6.906 -9.489 1.00 13.07 261 ALA A C 1
ATOM 2028 O O . ALA A 1 284 ? -11.423 -7.696 -10.437 1.00 14.36 261 ALA A O 1
ATOM 2030 N N . VAL A 1 285 ? -12.517 -5.975 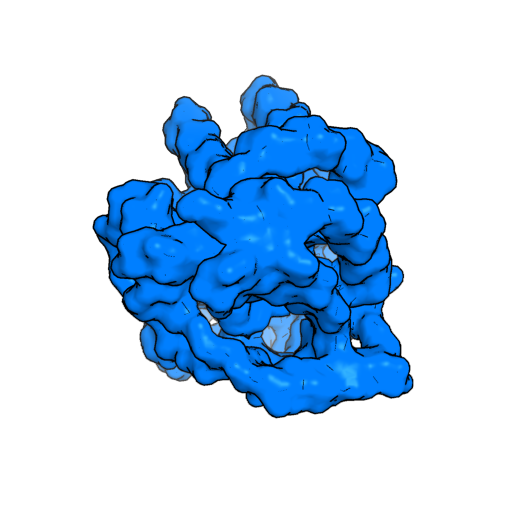-9.451 1.00 10.98 262 VAL A N 1
ATOM 2031 C CA . VAL A 1 285 ? -13.557 -5.937 -10.494 1.00 11.99 262 VAL A CA 1
ATOM 2032 C C . VAL A 1 285 ? -14.012 -4.523 -10.832 1.00 11.90 262 VAL A C 1
ATO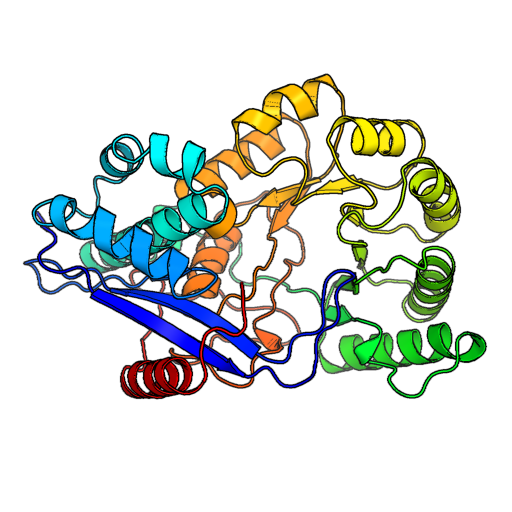M 2033 O O . VAL A 1 285 ? -13.934 -3.620 -9.997 1.00 13.97 262 VAL A O 1
ATOM 2037 N N . ASP A 1 286 ? -14.504 -4.343 -12.053 1.00 13.34 263 ASP A N 1
ATOM 2038 C CA . ASP A 1 286 ? -15.023 -3.060 -12.491 1.00 10.73 263 ASP A CA 1
ATOM 2039 C C . ASP A 1 286 ? -16.547 -3.044 -12.571 1.00 12.09 263 ASP 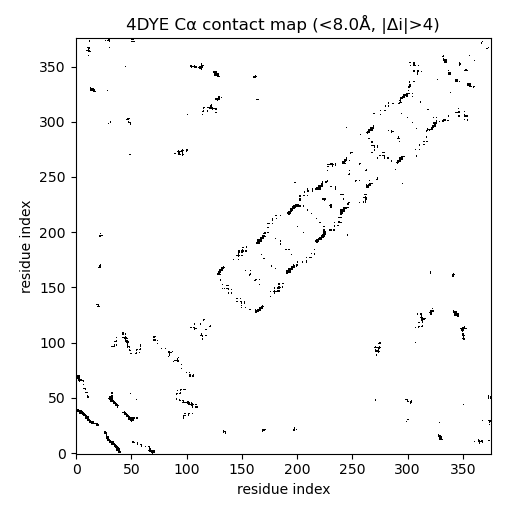A C 1
ATOM 2040 O O . ASP A 1 286 ? -17.153 -1.973 -12.523 1.00 13.71 263 ASP A O 1
ATOM 2045 N N . VAL A 1 287 ? -17.145 -4.227 -12.717 1.00 12.04 264 VAL A N 1
ATOM 2046 C CA . VAL A 1 287 ? -18.590 -4.385 -12.922 1.00 13.26 264 VAL A CA 1
ATOM 2047 C C . VAL A 1 287 ? -19.034 -5.576 -12.079 1.00 12.08 264 VAL A C 1
ATOM 2048 O O . VAL A 1 287 ? -18.357 -6.599 -12.064 1.00 13.96 264 VAL A O 1
ATOM 2052 N N . ILE A 1 288 ? -20.149 -5.450 -11.361 1.00 12.60 265 ILE A N 1
ATOM 2053 C CA . ILE A 1 288 ? -20.677 -6.596 -10.617 1.00 13.79 265 ILE A CA 1
ATOM 2054 C C . ILE A 1 288 ? -22.051 -6.948 -11.143 1.00 14.03 265 ILE A C 1
ATOM 2055 O O . ILE A 1 288 ? -22.868 -6.058 -11.379 1.00 14.76 265 ILE A O 1
ATOM 2060 N N . HIS A 1 289 ? -22.300 -8.240 -11.356 1.00 12.84 266 HIS A N 1
ATOM 2061 C CA . HIS A 1 289 ? -23.656 -8.704 -11.631 1.00 16.29 266 HIS A CA 1
ATOM 2062 C C . HIS A 1 289 ? -24.450 -8.835 -10.345 1.00 20.96 266 HIS A C 1
ATOM 2063 O O . HIS A 1 289 ? -24.007 -9.483 -9.392 1.00 22.46 266 HIS A O 1
ATOM 2070 N N . GLY A 1 290 ? -25.628 -8.226 -10.319 1.00 19.84 267 GLY A N 1
ATOM 2071 C CA . GLY A 1 290 ? -26.597 -8.554 -9.293 1.00 18.10 267 GLY A CA 1
ATOM 2072 C C . GLY A 1 290 ? -27.410 -9.738 -9.780 1.00 18.11 267 GLY A C 1
ATOM 2073 O O . GLY A 1 290 ? -27.327 -10.133 -10.948 1.00 18.41 267 GLY A O 1
ATOM 2074 N N . ASP A 1 291 ? -28.193 -10.304 -8.872 1.00 13.11 268 ASP A N 1
ATOM 2075 C CA . ASP A 1 291 ? -29.090 -11.411 -9.179 1.00 15.23 268 ASP A CA 1
ATOM 2076 C C . ASP A 1 291 ? -29.816 -11.658 -7.871 1.00 16.49 268 ASP A C 1
ATOM 2077 O O . ASP A 1 291 ? -29.188 -12.010 -6.866 1.00 17.39 268 ASP A O 1
ATOM 2082 N N . VAL A 1 292 ? -31.124 -11.418 -7.873 1.00 15.71 269 VAL A N 1
ATOM 2083 C CA . VAL A 1 292 ? -31.939 -11.525 -6.667 1.00 16.84 269 VAL A CA 1
ATOM 2084 C C . VAL A 1 292 ? -31.792 -12.893 -6.011 1.00 17.44 269 VAL A C 1
ATOM 2085 O O . VAL A 1 292 ? -31.726 -12.996 -4.786 1.00 17.12 269 VAL A O 1
ATOM 2089 N N . TYR A 1 293 ? -31.684 -13.933 -6.831 1.00 17.15 270 TYR A N 1
ATOM 2090 C CA . TYR A 1 293 ? -31.705 -15.317 -6.340 1.00 18.42 270 TYR A CA 1
ATOM 2091 C C . TYR A 1 293 ? -30.348 -15.719 -5.765 1.00 20.93 270 TYR A C 1
ATOM 2092 O O . TYR A 1 293 ? -30.267 -16.535 -4.851 1.00 26.02 270 TYR A O 1
ATOM 2101 N N . LYS A 1 294 ? -29.294 -15.086 -6.267 1.00 16.61 271 LYS A N 1
ATOM 2102 C CA . LYS A 1 294 ? -27.945 -15.296 -5.792 1.00 15.91 271 LYS A CA 1
ATOM 2103 C C . LYS A 1 294 ? -27.679 -14.494 -4.510 1.00 15.01 271 LYS A C 1
ATOM 2104 O O . LYS A 1 294 ? -26.910 -14.927 -3.645 1.00 16.09 271 LYS A O 1
ATOM 2110 N N . TRP A 1 295 ? -28.343 -13.348 -4.377 1.00 15.50 272 TRP A N 1
ATOM 2111 C CA . TRP A 1 295 ? -28.063 -12.441 -3.263 1.00 13.35 272 TRP A CA 1
ATOM 2112 C C . TRP A 1 295 ? -29.123 -12.506 -2.166 1.00 15.63 272 TRP A C 1
ATOM 2113 O O . TRP A 1 295 ? -29.012 -11.818 -1.139 1.00 17.33 272 TRP A O 1
ATOM 2124 N N . GLY A 1 296 ? -30.141 -13.338 -2.382 1.00 15.42 273 GLY A N 1
ATOM 2125 C CA . GLY A 1 296 ? -31.107 -13.642 -1.336 1.00 14.92 273 GLY A CA 1
ATOM 2126 C C . GLY A 1 296 ? -32.329 -12.747 -1.253 1.00 17.60 273 GLY A C 1
ATOM 2127 O O . GLY A 1 296 ? -33.165 -12.938 -0.364 1.00 18.82 273 GLY A O 1
ATOM 2128 N N . GLY A 1 297 ? -32.461 -11.784 -2.165 1.00 16.06 274 GLY A N 1
ATOM 2129 C CA . GLY A 1 297 ? -33.650 -10.943 -2.145 1.00 16.90 274 GLY A CA 1
ATOM 2130 C C . GLY A 1 297 ? -33.577 -9.649 -2.934 1.00 15.77 274 GLY A C 1
ATOM 2131 O O . GLY A 1 297 ? -32.528 -9.275 -3.479 1.00 15.97 274 GLY A O 1
ATOM 2132 N N . ILE A 1 298 ? -34.703 -8.945 -2.969 1.00 16.79 275 ILE A N 1
ATOM 2133 C CA . ILE A 1 298 ? -34.813 -7.700 -3.724 1.00 15.30 275 ILE A CA 1
ATOM 2134 C C . ILE A 1 298 ? -34.111 -6.541 -3.019 1.00 17.10 275 ILE A C 1
ATOM 2135 O O . ILE A 1 298 ? -33.335 -5.820 -3.649 1.00 15.43 275 ILE A O 1
ATOM 2140 N N . ALA A 1 299 ? -34.341 -6.368 -1.717 1.00 16.50 276 ALA A N 1
ATOM 2141 C CA . ALA A 1 299 ? -33.634 -5.288 -0.996 1.00 18.49 276 ALA A CA 1
ATOM 2142 C C . ALA A 1 299 ? -32.114 -5.426 -1.072 1.00 17.47 276 ALA A C 1
ATOM 2143 O O . ALA A 1 299 ? -31.408 -4.418 -1.185 1.00 16.77 276 ALA A O 1
ATOM 2145 N N . ALA A 1 300 ? -31.606 -6.657 -1.002 1.00 15.11 277 ALA A N 1
ATOM 2146 C CA . ALA A 1 300 ? -30.160 -6.879 -1.125 1.00 14.65 277 ALA A CA 1
ATOM 2147 C C . ALA A 1 300 ? -29.647 -6.379 -2.480 1.00 15.57 277 ALA A C 1
ATOM 2148 O O . ALA A 1 300 ? -28.552 -5.826 -2.582 1.00 15.68 277 ALA A O 1
ATOM 2150 N N . THR A 1 301 ? -30.451 -6.584 -3.516 1.00 14.98 278 THR A N 1
ATOM 2151 C CA . THR A 1 301 ? -30.076 -6.196 -4.875 1.00 14.04 278 THR A CA 1
ATOM 2152 C C . THR A 1 301 ? -30.107 -4.673 -5.067 1.00 15.37 278 THR A C 1
ATOM 2153 O O . THR A 1 301 ? -29.199 -4.097 -5.692 1.00 14.96 278 THR A O 1
ATOM 2157 N N . LYS A 1 302 ? -31.129 -4.013 -4.517 1.00 14.88 279 LYS A N 1
ATOM 2158 C CA . LYS A 1 302 ? -31.133 -2.551 -4.467 1.00 14.70 279 LYS A CA 1
ATOM 2159 C C . LYS A 1 302 ? -29.928 -2.032 -3.685 1.00 15.13 279 LYS A C 1
ATOM 2160 O O . LYS A 1 302 ? -29.302 -1.048 -4.082 1.00 14.26 279 LYS A O 1
ATOM 2166 N N . ALA A 1 303 ? -29.593 -2.694 -2.581 1.00 13.89 280 ALA A N 1
ATOM 2167 C CA . ALA A 1 303 ? -28.419 -2.288 -1.803 1.00 13.49 280 ALA A CA 1
ATOM 2168 C C . ALA A 1 303 ? -27.143 -2.466 -2.607 1.00 13.29 280 ALA A C 1
ATOM 2169 O O . ALA A 1 303 ? -26.271 -1.597 -2.572 1.00 13.00 280 ALA A O 1
ATOM 2171 N N . LEU A 1 304 ? -27.038 -3.571 -3.333 1.00 13.66 281 LEU A N 1
ATOM 2172 C CA . LEU A 1 304 ? -25.851 -3.813 -4.147 1.00 13.00 281 LEU A CA 1
ATOM 2173 C C . LEU A 1 304 ? -25.703 -2.711 -5.193 1.00 14.18 281 LEU A C 1
ATOM 2174 O O . LEU A 1 304 ? -24.592 -2.227 -5.437 1.00 13.68 281 LEU A O 1
ATOM 2179 N N . ALA A 1 305 ? -26.818 -2.295 -5.792 1.00 13.76 282 ALA A N 1
ATOM 2180 C CA . ALA A 1 305 ? -26.775 -1.194 -6.759 1.00 10.53 282 ALA A CA 1
ATOM 2181 C C . ALA A 1 305 ? -26.178 0.067 -6.142 1.00 13.36 282 ALA A C 1
ATOM 2182 O O . ALA A 1 305 ? -25.366 0.753 -6.766 1.00 13.21 282 ALA A O 1
ATOM 2184 N N . ALA A 1 306 ? -26.583 0.380 -4.915 1.00 12.63 283 ALA A N 1
ATOM 2185 C CA . ALA A 1 306 ? -26.035 1.550 -4.251 1.00 12.19 283 ALA A CA 1
ATOM 2186 C C . ALA A 1 306 ? -24.542 1.396 -3.977 1.00 14.25 283 ALA A C 1
ATOM 2187 O O . ALA A 1 306 ? -23.777 2.359 -4.110 1.00 13.69 283 ALA A O 1
ATOM 2189 N N . HIS A 1 307 ? -24.125 0.190 -3.599 1.00 13.59 284 HIS A N 1
ATOM 2190 C CA . HIS A 1 307 ? -22.707 -0.077 -3.370 1.00 12.83 284 HIS A CA 1
ATOM 2191 C C . HIS A 1 307 ? -21.910 0.132 -4.662 1.00 13.48 284 HIS A C 1
ATOM 2192 O O . HIS A 1 307 ? -20.801 0.690 -4.644 1.00 12.29 284 HIS A O 1
ATOM 2199 N N . CYS A 1 308 ? -22.470 -0.316 -5.785 1.00 12.63 285 CYS A N 1
ATOM 2200 C CA . CYS A 1 308 ? -21.797 -0.140 -7.073 1.00 12.78 285 CYS A CA 1
ATOM 2201 C C . CYS A 1 308 ? -21.654 1.341 -7.393 1.00 13.06 285 CYS A C 1
ATOM 2202 O O . CYS A 1 308 ? -20.573 1.789 -7.786 1.00 13.51 285 CYS A O 1
ATOM 2205 N N . GLU A 1 309 ? -22.727 2.114 -7.218 1.00 13.01 286 GLU A N 1
ATOM 2206 C CA . GLU A 1 309 ? -22.624 3.559 -7.451 1.00 12.64 286 GLU A CA 1
ATOM 2207 C C . GLU A 1 309 ? -21.548 4.206 -6.576 1.00 11.98 286 GLU A C 1
ATOM 2208 O O . GLU A 1 309 ? -20.755 5.023 -7.061 1.00 13.26 286 GLU A O 1
ATOM 2214 N N . THR A 1 310 ? -21.506 3.840 -5.295 1.00 10.80 287 THR A N 1
ATOM 2215 C CA . THR A 1 310 ? -20.525 4.420 -4.371 1.00 10.23 287 THR A CA 1
ATOM 2216 C C . THR A 1 310 ? -19.087 4.162 -4.805 1.00 12.24 287 THR A C 1
ATOM 2217 O O . THR A 1 310 ? -18.217 5.031 -4.647 1.00 12.12 287 THR A O 1
ATOM 2221 N N . PHE A 1 311 ? -18.833 2.983 -5.366 1.00 12.24 288 PHE A N 1
ATOM 2222 C CA . PHE A 1 311 ? -17.476 2.624 -5.780 1.00 11.58 288 PHE A CA 1
ATOM 2223 C C . PHE A 1 311 ? -17.211 2.808 -7.264 1.00 13.13 288 PHE A C 1
ATOM 2224 O O . PHE A 1 311 ? -16.155 2.418 -7.761 1.00 15.45 288 PHE A O 1
ATOM 2232 N N . GLY A 1 312 ? -18.151 3.433 -7.964 1.00 11.32 289 GLY A N 1
ATOM 2233 C CA . GLY A 1 312 ? -17.966 3.693 -9.385 1.00 13.17 289 GLY A CA 1
ATOM 2234 C C . GLY A 1 312 ? -17.898 2.415 -10.203 1.00 15.53 289 GLY A C 1
ATOM 2235 O O . GLY A 1 312 ? -17.170 2.333 -11.190 1.00 21.58 289 GLY A O 1
ATOM 2236 N N . LEU A 1 313 ? -18.633 1.399 -9.779 1.00 12.54 290 LEU A N 1
ATOM 2237 C CA . LEU A 1 313 ? -18.648 0.152 -10.522 1.00 11.50 290 LEU A CA 1
ATOM 2238 C C . LEU A 1 313 ? -19.842 0.132 -11.454 1.00 14.19 290 LEU A C 1
ATOM 2239 O O . LEU A 1 313 ? -20.904 0.680 -11.146 1.00 13.67 290 LEU A O 1
ATOM 2244 N N . GLY A 1 314 ? -19.681 -0.526 -12.595 1.00 10.62 291 GLY A N 1
ATOM 2245 C CA . GLY A 1 314 ? -20.833 -0.868 -13.400 1.00 11.40 291 GLY A CA 1
ATOM 2246 C C . GLY A 1 314 ? -21.644 -1.930 -12.686 1.00 13.89 291 GLY A C 1
ATOM 2247 O O . GLY A 1 314 ? -21.146 -2.609 -11.794 1.00 13.52 291 GLY A O 1
ATOM 2248 N N . MET A 1 315 ? -22.904 -2.064 -13.070 1.00 13.16 292 MET A N 1
ATOM 2249 C CA . MET A 1 315 ? -23.724 -3.164 -12.571 1.00 13.17 292 MET A CA 1
ATOM 2250 C C . MET A 1 315 ? -24.572 -3.718 -13.694 1.00 12.52 292 MET A C 1
ATOM 2251 O O . MET A 1 315 ? -25.087 -2.971 -14.539 1.00 15.02 292 MET A O 1
ATOM 2256 N N . ASN A 1 316 ? -24.738 -5.035 -13.708 1.00 12.83 293 ASN A N 1
ATOM 2257 C CA . ASN A 1 316 ? -25.713 -5.634 -14.606 1.00 13.59 293 ASN A CA 1
ATOM 2258 C C . ASN A 1 316 ? -26.450 -6.706 -13.826 1.00 13.94 293 ASN A C 1
ATOM 2259 O O . ASN A 1 316 ? -26.188 -6.881 -12.628 1.00 15.43 293 ASN A O 1
ATOM 2264 N N . LEU A 1 317 ? -27.383 -7.397 -14.471 1.00 15.10 294 LEU A N 1
ATOM 2265 C CA . LEU A 1 317 ? -28.007 -8.565 -13.841 1.00 16.66 294 LEU A CA 1
ATOM 2266 C C . LEU A 1 317 ? -27.615 -9.864 -14.527 1.00 19.02 294 LEU A C 1
ATOM 2267 O O . LEU A 1 317 ? -27.627 -9.963 -15.767 1.00 19.90 294 LEU A O 1
ATOM 2272 N N . HIS A 1 318 ? -27.269 -10.845 -13.694 1.00 19.18 295 HIS A N 1
ATOM 2273 C CA . HIS A 1 318 ? -26.949 -12.216 -14.097 1.00 20.25 295 HIS A CA 1
ATOM 2274 C C . HIS A 1 318 ? -28.232 -13.012 -14.219 1.00 24.45 295 HIS A C 1
ATOM 2275 O O . HIS A 1 318 ? -29.203 -12.743 -13.509 1.00 22.45 295 HIS A O 1
ATOM 2282 N N . SER A 1 319 ? -28.255 -13.985 -15.127 1.00 20.90 296 SER A N 1
ATOM 2283 C CA . SER A 1 319 ? -29.409 -14.873 -15.232 1.00 23.63 296 SER A CA 1
ATOM 2284 C C . SER A 1 319 ? -29.065 -16.306 -14.836 1.00 26.03 296 SER A C 1
ATOM 2285 O O . SER A 1 319 ? -28.098 -16.895 -15.341 1.00 25.72 296 SER A O 1
ATOM 2288 N N . GLY A 1 320 ? -29.860 -16.865 -13.927 1.00 22.52 297 GLY A N 1
ATOM 2289 C CA . GLY A 1 320 ? -29.706 -18.258 -13.541 1.00 23.17 297 GLY A CA 1
ATOM 2290 C C . GLY A 1 320 ? -30.794 -19.153 -14.102 1.00 24.67 297 GLY A C 1
ATOM 2291 O O . GLY A 1 320 ? -30.979 -20.277 -13.624 1.00 26.99 297 GLY A O 1
ATOM 2292 N N . GLY A 1 321 ? -31.507 -18.665 -15.116 1.00 24.09 298 GLY A N 1
ATOM 2293 C CA . GLY A 1 321 ? -32.541 -19.446 -15.778 1.00 23.07 298 GLY A CA 1
ATOM 2294 C C . GLY A 1 321 ? -33.958 -19.100 -15.357 1.00 22.19 298 GLY A C 1
ATOM 2295 O O . GLY A 1 321 ? -34.838 -19.970 -15.339 1.00 25.14 298 GLY A O 1
ATOM 2296 N N . GLU A 1 322 ? -34.183 -17.825 -15.047 1.00 23.08 299 GLU A N 1
ATOM 2297 C CA . GLU A 1 322 ? -35.481 -17.355 -14.557 1.00 19.10 299 GLU A CA 1
ATOM 2298 C C . GLU A 1 322 ? -36.620 -17.579 -15.534 1.00 22.49 299 GLU A C 1
ATOM 2299 O O . GLU A 1 322 ? -36.495 -17.316 -16.730 1.00 26.69 299 GLU A O 1
ATOM 2305 N N . LEU A 1 323 ? -37.739 -18.049 -15.002 1.00 21.51 300 LEU A N 1
ATOM 2306 C CA . LEU A 1 323 ? -38.985 -18.068 -15.744 1.00 25.33 300 LEU A CA 1
ATOM 2307 C C . LEU A 1 323 ? -39.670 -16.728 -15.525 1.00 22.94 300 LEU A C 1
ATOM 2308 O O . LEU A 1 323 ? -39.027 -15.756 -15.107 1.00 24.20 300 LEU A O 1
ATOM 2313 N N . GLY A 1 324 ? -40.970 -16.679 -15.782 1.00 26.03 301 GLY A N 1
ATOM 2314 C CA . GLY A 1 324 ? -41.688 -15.418 -15.767 1.00 26.06 301 GLY A CA 1
ATOM 2315 C C . GLY A 1 324 ? -41.802 -14.720 -14.426 1.00 26.02 301 GLY A C 1
ATOM 2316 O O . GLY A 1 324 ? -41.713 -13.496 -14.363 1.00 23.71 301 GLY A O 1
ATOM 2317 N N . ILE A 1 325 ? -42.032 -15.479 -13.358 1.00 23.39 302 ILE A N 1
ATOM 2318 C CA . ILE A 1 325 ? -42.153 -14.878 -12.029 1.00 23.86 302 ILE A CA 1
ATOM 2319 C C . ILE A 1 325 ? -40.834 -14.244 -11.614 1.00 23.93 302 ILE A C 1
ATOM 2320 O O . ILE A 1 325 ? -40.772 -13.082 -11.186 1.00 23.61 302 ILE A O 1
ATOM 2325 N N . ALA A 1 326 ? -39.757 -15.005 -11.757 1.00 20.10 303 ALA A N 1
ATOM 2326 C CA . ALA A 1 326 ? -38.454 -14.520 -11.354 1.00 21.55 303 ALA A CA 1
ATOM 2327 C C . ALA A 1 326 ? -37.952 -13.393 -12.254 1.00 19.06 303 ALA A C 1
ATOM 2328 O O . ALA A 1 326 ? -37.252 -12.487 -11.788 1.00 18.34 303 ALA A O 1
ATOM 2330 N N . THR A 1 327 ? -38.313 -13.443 -13.534 1.00 22.14 304 THR A N 1
ATOM 2331 C CA . THR A 1 327 ? -37.918 -12.385 -14.461 1.00 20.66 304 THR A CA 1
ATOM 2332 C C . THR A 1 327 ? -38.664 -11.097 -14.123 1.00 19.53 304 THR A C 1
ATOM 2333 O O . THR A 1 327 ? -38.072 -10.019 -14.143 1.00 20.47 304 THR A O 1
ATOM 2337 N N . ALA A 1 328 ? -39.945 -11.225 -13.795 1.00 21.72 305 ALA A N 1
ATOM 2338 C CA . ALA A 1 328 ? -40.772 -10.077 -13.420 1.00 20.66 305 ALA A CA 1
ATOM 2339 C C . ALA A 1 328 ? -40.169 -9.366 -12.212 1.00 21.00 305 ALA A C 1
ATOM 2340 O O . ALA A 1 328 ? -40.177 -8.138 -12.135 1.00 19.29 305 ALA A O 1
ATOM 2342 N N . ALA A 1 329 ? -39.627 -10.133 -11.269 1.00 17.54 306 ALA A N 1
ATOM 2343 C CA . ALA A 1 329 ? -38.966 -9.509 -10.122 1.00 18.62 306 ALA A CA 1
ATOM 2344 C C . ALA A 1 329 ? -37.727 -8.738 -10.558 1.00 19.82 306 ALA A C 1
ATOM 2345 O O . ALA A 1 329 ? -37.491 -7.611 -10.112 1.00 19.49 306 ALA A O 1
ATOM 2347 N N . HIS A 1 330 ? -36.926 -9.347 -11.425 1.00 17.93 307 HIS A N 1
ATOM 2348 C CA . HIS A 1 330 ? -35.747 -8.674 -11.936 1.00 16.24 307 HIS A CA 1
ATOM 2349 C C . HIS A 1 330 ? -36.131 -7.432 -12.736 1.00 16.05 307 HIS A C 1
ATOM 2350 O O . HIS A 1 330 ? -35.431 -6.419 -12.682 1.00 17.53 307 HIS A O 1
ATOM 2357 N N . LEU A 1 331 ? -37.239 -7.501 -13.465 1.00 18.72 308 LEU A N 1
ATOM 2358 C CA . LEU A 1 331 ? -37.693 -6.340 -14.227 1.00 18.20 308 LEU A CA 1
ATOM 2359 C C . LEU A 1 331 ? -38.091 -5.177 -13.308 1.00 18.02 308 LEU A C 1
ATOM 2360 O O . LEU A 1 331 ? -37.811 -4.018 -13.622 1.00 19.95 308 LEU A O 1
ATOM 2365 N N . ALA A 1 332 ? -38.744 -5.480 -12.187 1.00 18.77 309 ALA A N 1
ATOM 2366 C CA . ALA A 1 332 ? -39.080 -4.442 -11.205 1.00 19.77 309 ALA A CA 1
ATOM 2367 C C . ALA A 1 332 ? -37.817 -3.764 -10.672 1.00 20.08 309 ALA A C 1
ATOM 2368 O O . ALA A 1 332 ? -37.776 -2.540 -10.494 1.00 19.91 309 ALA A O 1
ATOM 2370 N N . VAL A 1 333 ? -36.788 -4.564 -10.417 1.00 16.20 310 VAL A N 1
ATOM 2371 C CA . VAL A 1 333 ? -35.515 -4.036 -9.959 1.00 15.19 310 VAL A CA 1
ATOM 2372 C C . VAL A 1 333 ? -34.882 -3.138 -11.026 1.00 19.84 310 VAL A C 1
ATOM 2373 O O . VAL A 1 333 ? -34.530 -1.996 -10.743 1.00 18.61 310 VAL A O 1
ATOM 2377 N N . VAL A 1 334 ? -34.753 -3.637 -12.255 1.00 18.26 311 VAL A N 1
ATOM 2378 C CA . VAL A 1 334 ? -34.135 -2.840 -13.312 1.00 18.30 311 VAL A CA 1
ATOM 2379 C C . VAL A 1 334 ? -34.921 -1.551 -13.571 1.00 18.09 311 VAL A C 1
ATOM 2380 O O . VAL A 1 334 ? -34.332 -0.474 -13.739 1.00 18.50 311 VAL A O 1
ATOM 2384 N N . SER A 1 335 ? -36.243 -1.659 -13.579 1.00 18.55 312 SER A N 1
ATOM 2385 C CA . SER A 1 335 ? -37.104 -0.518 -13.883 1.00 18.28 312 SER A CA 1
ATOM 2386 C C . SER A 1 335 ? -36.855 0.634 -12.913 1.00 19.77 312 SER A C 1
ATOM 2387 O O . SER A 1 335 ? -36.919 1.802 -13.304 1.00 20.98 312 SER A O 1
ATOM 2390 N N . SER A 1 336 ? -36.555 0.294 -11.660 1.00 18.00 313 SER A N 1
ATOM 2391 C CA . SER A 1 336 ? -36.474 1.289 -10.588 1.00 18.64 313 SER A CA 1
ATOM 2392 C C . SER A 1 336 ? -35.051 1.646 -10.193 1.00 19.93 313 SER A C 1
ATOM 2393 O O . SER A 1 336 ? -34.847 2.364 -9.212 1.00 19.12 313 SER A O 1
ATOM 2396 N N . THR A 1 337 ? -34.064 1.154 -10.941 1.00 17.13 314 THR A N 1
ATOM 2397 C CA . THR A 1 337 ? -32.672 1.279 -10.519 1.00 15.16 314 THR A CA 1
ATOM 2398 C C . THR A 1 337 ? -31.805 1.901 -11.614 1.00 17.25 314 THR A C 1
ATOM 2399 O O . THR A 1 337 ? -31.405 1.209 -12.556 1.00 16.67 314 THR A O 1
ATOM 2403 N N . PRO A 1 338 ? -31.511 3.210 -11.495 1.00 17.53 315 PRO A N 1
ATOM 2404 C CA . PRO A 1 338 ? -30.698 3.929 -12.483 1.00 18.71 315 PRO A CA 1
ATOM 2405 C C . PRO A 1 338 ? -29.442 3.197 -12.948 1.00 16.85 315 PRO A C 1
ATOM 2406 O O . PRO A 1 338 ? -29.214 3.176 -14.161 1.00 19.00 315 PRO A O 1
ATOM 2410 N N . VAL A 1 339 ? -28.651 2.616 -12.043 1.00 13.88 316 VAL A N 1
ATOM 2411 C CA . VAL A 1 339 ? -27.365 2.059 -12.451 1.00 13.74 316 VAL A CA 1
ATOM 2412 C C . VAL A 1 339 ? -27.499 0.810 -13.332 1.00 17.16 316 VAL A C 1
ATOM 2413 O O . VAL A 1 339 ? -26.552 0.449 -14.036 1.00 17.32 316 VAL A O 1
ATOM 2417 N N . LEU A 1 340 ? -28.665 0.163 -13.314 1.00 16.08 317 LEU A N 1
ATOM 2418 C CA . LEU A 1 340 ? -28.905 -0.990 -14.191 1.00 14.63 317 LEU A CA 1
ATOM 2419 C C . LEU A 1 340 ? -29.326 -0.520 -15.594 1.00 14.42 317 LEU A C 1
ATOM 2420 O O . LEU A 1 340 ? -30.456 -0.747 -16.053 1.00 16.73 317 LEU A O 1
ATOM 2425 N N . SER A 1 341 ? -28.371 0.103 -16.282 1.00 14.53 318 SER A N 1
ATOM 2426 C CA . SER A 1 341 ? -28.619 0.791 -17.546 1.00 16.43 318 SER A CA 1
ATOM 2427 C C . SER A 1 341 ? -28.138 -0.013 -18.755 1.00 17.27 318 SER A C 1
ATOM 2428 O O . SER A 1 341 ? -28.172 0.488 -19.893 1.00 20.21 318 SER A O 1
ATOM 2431 N N . ARG A 1 342 ? -27.717 -1.250 -18.505 1.00 16.26 319 ARG A N 1
ATOM 2432 C CA . ARG A 1 342 ? -27.147 -2.118 -19.534 1.00 15.94 319 ARG A CA 1
ATOM 2433 C C . ARG A 1 342 ? -28.163 -3.135 -20.008 1.00 17.05 319 ARG A C 1
ATOM 2434 O O . ARG A 1 342 ? -29.234 -3.291 -19.413 1.00 19.25 319 ARG A O 1
ATOM 2442 N N . ALA A 1 343 ? -27.833 -3.834 -21.090 1.00 16.65 320 ALA A N 1
ATOM 2443 C CA . ALA A 1 343 ? -28.642 -4.973 -21.511 1.00 18.14 320 ALA A CA 1
ATOM 2444 C C . ALA A 1 343 ? -28.381 -6.124 -20.540 1.00 18.94 320 ALA A C 1
ATOM 2445 O O . ALA A 1 343 ? -27.248 -6.579 -20.402 1.00 17.68 320 ALA A O 1
ATOM 2447 N N . ILE A 1 344 ? -29.418 -6.583 -19.846 1.00 19.33 321 ILE A N 1
ATOM 2448 C CA . ILE A 1 344 ? -29.221 -7.618 -18.834 1.00 18.40 321 ILE A CA 1
ATOM 2449 C C . ILE A 1 344 ? -29.063 -8.992 -19.468 1.00 17.50 321 ILE A C 1
ATOM 2450 O O . ILE A 1 344 ? -29.416 -9.204 -20.633 1.00 18.20 321 ILE A O 1
ATOM 2455 N N . ASP A 1 345 ? -28.514 -9.930 -18.706 1.00 18.62 322 ASP A N 1
ATOM 2456 C CA . ASP A 1 345 ? -28.563 -11.324 -19.132 1.00 19.67 322 ASP A CA 1
ATOM 2457 C C . ASP A 1 345 ? -29.936 -11.885 -18.772 1.00 24.42 322 ASP A C 1
ATOM 2458 O O . ASP A 1 345 ? -30.469 -11.626 -17.682 1.00 23.06 322 ASP A O 1
ATOM 2463 N N . SER A 1 346 ? -30.516 -12.641 -19.690 1.00 22.81 323 SER A N 1
ATOM 2464 C CA . SER A 1 346 ? -31.816 -13.252 -19.440 1.00 22.86 323 SER A CA 1
ATOM 2465 C C . SER A 1 346 ? -32.001 -14.471 -20.321 1.00 27.63 323 SER A C 1
ATOM 2466 O O . SER A 1 346 ? -31.945 -14.371 -21.551 1.00 29.07 323 SER A O 1
ATOM 2469 N N . MET A 1 347 ? -32.222 -15.620 -19.687 1.00 25.19 324 MET A N 1
ATOM 2470 C CA . MET A 1 347 ? -32.493 -16.856 -20.408 1.00 27.65 324 MET A CA 1
ATOM 2471 C C . MET A 1 347 ? -33.939 -16.896 -20.886 1.00 30.76 324 MET A C 1
ATOM 2472 O O . MET A 1 347 ? -34.328 -17.802 -21.622 1.00 28.92 324 MET A O 1
ATOM 2477 N N . TYR A 1 348 ? -34.726 -15.903 -20.477 1.00 28.93 325 TYR A N 1
ATOM 2478 C CA . TYR A 1 348 ? -36.176 -15.909 -20.694 1.00 27.67 325 TYR A CA 1
ATOM 2479 C C . TYR A 1 348 ? -36.602 -16.122 -22.144 1.00 28.97 325 TYR A C 1
ATOM 2480 O O . TYR A 1 348 ? -37.550 -16.858 -22.415 1.00 30.60 325 TYR A O 1
ATOM 2489 N N . TYR A 1 349 ? -35.901 -15.485 -23.077 1.00 28.16 326 TYR A N 1
ATOM 2490 C CA . TYR A 1 349 ? -36.266 -15.581 -24.488 1.00 28.86 326 TYR A CA 1
ATOM 2491 C C . TYR A 1 349 ? -35.958 -16.955 -25.081 1.00 31.02 326 TYR A C 1
ATOM 2492 O O . TYR A 1 349 ? -36.434 -17.300 -26.165 1.00 33.03 326 TYR A O 1
ATOM 2501 N N . LEU A 1 350 ? -35.166 -17.740 -24.354 1.00 33.09 327 LEU A N 1
ATOM 2502 C CA . LEU A 1 350 ? -34.752 -19.060 -24.820 1.00 33.31 327 LEU A CA 1
ATOM 2503 C C . LEU A 1 350 ? -35.658 -20.175 -24.313 1.00 34.82 327 LEU A C 1
ATOM 2504 O O . LEU A 1 350 ? -35.435 -21.346 -24.625 1.00 43.75 327 LEU A O 1
ATOM 2509 N N . HIS A 1 351 ? -36.683 -19.814 -23.544 1.00 34.47 328 HIS A N 1
ATOM 2510 C CA . HIS A 1 351 ? -37.613 -20.801 -22.995 1.00 35.11 328 HIS A CA 1
ATOM 2511 C C . HIS A 1 351 ? -38.773 -21.104 -23.941 1.00 36.45 328 HIS A C 1
ATOM 2512 O O . HIS A 1 351 ? -39.250 -20.224 -24.658 1.00 37.53 328 HIS A O 1
ATOM 2519 N N . ALA A 1 352 ? -39.229 -22.355 -23.930 1.00 37.33 329 ALA A N 1
ATOM 2520 C CA . ALA A 1 352 ? -40.274 -22.799 -24.850 1.00 40.68 329 ALA A CA 1
ATOM 2521 C C . ALA A 1 352 ? -41.668 -22.604 -24.261 1.00 41.15 329 ALA A C 1
ATOM 2522 O O . ALA A 1 352 ? -42.675 -22.750 -24.959 1.00 42.31 329 ALA A O 1
ATOM 2524 N N . ASP A 1 353 ? -41.718 -22.278 -22.974 1.00 41.66 330 ASP A N 1
ATOM 2525 C CA . ASP A 1 353 ? -42.985 -22.058 -22.289 1.00 35.13 330 ASP A CA 1
ATOM 2526 C C . ASP A 1 353 ? -42.722 -21.373 -20.951 1.00 38.10 330 ASP A C 1
ATOM 2527 O O . ASP A 1 353 ? -41.567 -21.145 -20.575 1.00 38.15 330 ASP A O 1
ATOM 2532 N N . ASP A 1 354 ? -43.794 -21.043 -20.238 1.00 40.27 331 ASP A N 1
ATOM 2533 C CA . ASP A 1 354 ? -43.690 -20.346 -18.963 1.00 30.90 331 ASP A CA 1
ATOM 2534 C C . ASP A 1 354 ? -44.854 -20.804 -18.093 1.00 34.79 331 ASP A C 1
ATOM 2535 O O . ASP A 1 354 ? -45.730 -21.533 -18.559 1.00 37.34 331 ASP A O 1
ATOM 2540 N N . ILE A 1 355 ? -44.868 -20.372 -16.835 1.00 40.98 332 ILE A N 1
ATOM 2541 C CA . ILE A 1 355 ? -45.936 -20.749 -15.911 1.00 40.02 332 ILE A CA 1
ATOM 2542 C C . ILE A 1 355 ? -46.815 -19.543 -15.561 1.00 36.09 332 ILE A C 1
ATOM 2543 O O . ILE A 1 355 ? -47.674 -19.615 -14.680 1.00 39.70 332 ILE A O 1
ATOM 2548 N N . ILE A 1 356 ? -46.572 -18.432 -16.251 1.00 30.65 333 ILE A N 1
ATOM 2549 C CA . ILE A 1 356 ? -47.451 -17.270 -16.204 1.00 29.82 333 ILE A CA 1
ATOM 2550 C C . ILE A 1 356 ? -47.806 -16.910 -17.637 1.00 30.70 333 ILE A C 1
ATOM 2551 O O . ILE A 1 356 ? -47.236 -17.468 -18.579 1.00 30.95 333 ILE A O 1
ATOM 2556 N N . GLU A 1 357 ? -48.756 -15.994 -17.806 1.00 29.06 334 GLU A N 1
ATOM 2557 C CA . GLU A 1 357 ? -49.004 -15.416 -19.118 1.00 30.29 334 GLU A CA 1
ATOM 2558 C C . GLU A 1 357 ? -47.726 -14.703 -19.528 1.00 32.71 334 GLU A C 1
ATOM 2559 O O . GLU A 1 357 ? -47.135 -13.984 -18.721 1.00 33.74 334 GLU A O 1
ATOM 2565 N N . PRO A 1 358 ? -47.271 -14.925 -20.773 1.00 28.62 335 PRO A N 1
ATOM 2566 C CA . PRO A 1 358 ? -45.916 -14.510 -21.175 1.00 32.56 335 PRO A CA 1
ATOM 2567 C C . PRO A 1 358 ? -45.647 -13.015 -21.025 1.00 30.69 335 PRO A C 1
ATOM 2568 O O . PRO A 1 358 ? -46.547 -12.198 -21.241 1.00 32.44 335 PRO A O 1
ATOM 2572 N N . LEU A 1 359 ? -44.412 -12.675 -20.664 1.00 28.74 336 LEU A N 1
ATOM 2573 C CA . LEU A 1 359 ? -43.975 -11.288 -20.608 1.00 29.68 336 LEU A CA 1
ATOM 2574 C C . LEU A 1 359 ? -43.890 -10.745 -22.029 1.00 33.46 336 LEU A C 1
ATOM 2575 O O . LEU A 1 359 ? -43.783 -11.516 -22.983 1.00 36.57 336 LEU A O 1
ATOM 2580 N N . HIS A 1 360 ? -43.956 -9.425 -22.173 1.00 29.07 337 HIS A N 1
ATOM 2581 C CA . HIS A 1 360 ? -43.854 -8.807 -23.489 1.00 33.18 337 HIS A CA 1
ATOM 2582 C C . HIS A 1 360 ? -42.395 -8.619 -23.876 1.00 33.64 337 HIS A C 1
ATOM 2583 O O . HIS A 1 360 ? -41.662 -7.844 -23.248 1.00 29.93 337 HIS A O 1
ATOM 2590 N N . LEU A 1 361 ? -41.978 -9.352 -24.901 1.00 28.09 338 LEU A N 1
ATOM 2591 C CA . LEU A 1 361 ? -40.630 -9.238 -25.441 1.00 28.56 338 LEU A CA 1
ATOM 2592 C C . LEU A 1 361 ? -40.736 -8.772 -26.880 1.00 33.10 338 LEU A C 1
ATOM 2593 O O . LEU A 1 361 ? -41.362 -9.432 -27.714 1.00 36.68 338 LEU A O 1
ATOM 2598 N N . GLU A 1 362 ? -40.137 -7.623 -27.168 1.00 30.55 339 GLU A N 1
ATOM 2599 C CA . GLU A 1 362 ? -40.225 -7.046 -28.499 1.00 36.95 339 GLU A CA 1
ATOM 2600 C C . GLU A 1 362 ? -38.952 -6.287 -28.816 1.00 33.17 339 GLU A C 1
ATOM 2601 O O . GLU A 1 362 ? -38.519 -5.430 -28.036 1.00 29.87 339 GLU A O 1
ATOM 2607 N N A ASN A 1 363 ? -38.348 -6.633 -29.948 0.52 31.50 340 ASN A N 1
ATOM 2608 N N B ASN A 1 363 ? -38.359 -6.594 -29.966 0.48 31.51 340 ASN A N 1
ATOM 2609 C CA A ASN A 1 363 ? -37.164 -5.948 -30.439 0.52 30.19 340 ASN A CA 1
ATOM 2610 C CA B ASN A 1 363 ? -37.147 -5.922 -30.425 0.48 30.47 340 ASN A CA 1
ATOM 2611 C C A ASN A 1 363 ? -36.030 -5.966 -29.414 0.52 28.40 340 ASN A C 1
ATOM 2612 C C B ASN A 1 363 ? -36.018 -5.961 -29.404 0.48 28.31 340 ASN A C 1
ATOM 2613 O O A ASN A 1 363 ? -35.337 -4.968 -29.224 0.52 29.28 340 ASN A O 1
ATOM 2614 O O B ASN A 1 363 ? -35.311 -4.973 -29.212 0.48 29.60 340 ASN A O 1
ATOM 2623 N N . GLY A 1 364 ? -35.862 -7.102 -28.742 1.00 26.55 341 GLY A N 1
ATOM 2624 C CA . GLY A 1 364 ? -34.763 -7.286 -27.808 1.00 25.71 341 GLY A CA 1
ATOM 2625 C C . GLY A 1 364 ? -34.904 -6.600 -26.464 1.00 27.26 341 GLY A C 1
ATOM 2626 O O . GLY A 1 364 ? -33.908 -6.444 -25.747 1.00 23.95 341 GLY A O 1
ATOM 2627 N N . ARG A 1 365 ? -36.116 -6.173 -26.122 1.00 30.39 342 ARG A N 1
ATOM 2628 C CA . ARG A 1 365 ? -36.361 -5.636 -24.784 1.00 28.59 342 ARG A CA 1
ATOM 2629 C C . ARG A 1 365 ? -37.661 -6.137 -24.155 1.00 26.30 342 ARG A C 1
ATOM 2630 O O . ARG A 1 365 ? -38.676 -6.335 -24.833 1.00 28.34 342 ARG A O 1
ATOM 2638 N N . LEU A 1 366 ? -37.600 -6.350 -22.847 1.00 21.87 343 LEU A N 1
ATOM 2639 C CA . LEU A 1 366 ? -38.739 -6.801 -22.062 1.00 23.57 343 LEU A CA 1
ATOM 2640 C C . LEU A 1 366 ? -39.451 -5.612 -21.476 1.00 23.76 343 LEU A C 1
ATOM 2641 O O . LEU A 1 366 ? -38.816 -4.688 -20.957 1.00 26.38 343 LEU A O 1
ATOM 2646 N N A ARG A 1 367 ? -40.776 -5.625 -21.550 0.32 23.86 344 ARG A N 1
ATOM 2647 N N B ARG A 1 367 ? -40.777 -5.625 -21.553 0.32 23.88 344 ARG A N 1
ATOM 2648 N N C ARG A 1 367 ? -40.778 -5.629 -21.555 0.36 23.79 344 ARG A N 1
ATOM 2649 C CA A ARG A 1 367 ? -41.567 -4.556 -20.966 0.32 26.08 344 ARG A CA 1
ATOM 2650 C CA B ARG A 1 367 ? -41.593 -4.563 -20.983 0.32 26.27 344 ARG A CA 1
ATOM 2651 C CA C ARG A 1 367 ? -41.590 -4.578 -20.963 0.36 26.25 344 ARG A CA 1
ATOM 2652 C C A ARG A 1 367 ? -41.785 -4.838 -19.488 0.32 26.40 344 ARG A C 1
ATOM 2653 C C B ARG A 1 367 ? -41.807 -4.833 -19.495 0.32 26.43 344 ARG A C 1
ATOM 2654 C C C ARG A 1 367 ? -41.782 -4.847 -19.479 0.36 26.38 344 ARG A C 1
ATOM 2655 O O A ARG A 1 367 ? -42.112 -5.960 -19.101 0.32 27.85 344 ARG A O 1
ATOM 2656 O O B ARG A 1 367 ? -42.147 -5.950 -19.107 0.32 27.93 344 ARG A O 1
ATOM 2657 O O C ARG A 1 367 ? -42.093 -5.968 -19.078 0.36 27.80 344 ARG A O 1
ATOM 2679 N N . VAL A 1 368 ? -41.586 -3.818 -18.664 1.00 24.37 345 VAL A N 1
ATOM 2680 C CA . VAL A 1 368 ? -41.778 -3.958 -17.233 1.00 26.21 345 VAL A CA 1
ATOM 2681 C C . VAL A 1 368 ? -43.276 -4.139 -16.990 1.00 27.71 345 VAL A C 1
ATOM 2682 O O . VAL A 1 368 ? -44.095 -3.381 -17.517 1.00 30.08 345 VAL A O 1
ATOM 2686 N N . PRO A 1 369 ? -43.646 -5.179 -16.230 1.00 29.61 346 PRO A N 1
ATOM 2687 C CA . PRO A 1 369 ? -45.061 -5.373 -15.903 1.00 35.41 346 PRO A CA 1
ATOM 2688 C C . PRO A 1 369 ? -45.639 -4.186 -15.139 1.00 33.08 346 PRO A C 1
ATOM 2689 O O . PRO A 1 369 ? -44.919 -3.478 -14.431 1.00 30.17 346 PRO A O 1
ATOM 2693 N N . SER A 1 370 ? -46.937 -3.968 -15.303 1.00 39.72 347 SER A N 1
ATOM 2694 C CA . SER A 1 370 ? -47.644 -2.948 -14.548 1.00 39.11 347 SER A CA 1
ATOM 2695 C C . SER A 1 370 ? -48.726 -3.662 -13.758 1.00 36.55 347 SER A C 1
ATOM 2696 O O . SER A 1 370 ? -49.067 -4.804 -14.061 1.00 37.06 347 SER A O 1
ATOM 2699 N N . GLY A 1 371 ? -49.275 -3.006 -12.748 1.00 41.47 348 GLY A N 1
ATOM 2700 C CA . GLY A 1 371 ? -50.298 -3.651 -11.947 1.00 38.63 348 GLY A CA 1
ATOM 2701 C C . GLY A 1 371 ? -49.706 -4.134 -10.642 1.00 33.89 348 GLY A C 1
ATOM 2702 O O . GLY A 1 371 ? -48.481 -4.161 -10.488 1.00 29.87 348 GLY A O 1
ATOM 2703 N N . PRO A 1 372 ? -50.571 -4.526 -9.698 1.00 27.00 349 PRO A N 1
ATOM 2704 C CA . PRO A 1 372 ? -50.159 -4.812 -8.321 1.00 29.31 349 PRO A CA 1
ATOM 2705 C C . PRO A 1 372 ? -49.168 -5.962 -8.221 1.00 27.98 349 PRO A C 1
ATOM 2706 O O . PRO A 1 372 ? -49.234 -6.928 -8.992 1.00 28.04 349 PRO A O 1
ATOM 2710 N N . GLY A 1 373 ? -48.272 -5.863 -7.250 1.00 25.42 350 GLY A N 1
ATOM 2711 C CA . GLY A 1 373 ? -47.261 -6.882 -7.048 1.00 23.46 350 GLY A CA 1
ATOM 2712 C C . GLY A 1 373 ? -46.331 -6.980 -8.240 1.00 24.77 350 GLY A C 1
ATOM 2713 O O . GLY A 1 373 ? -45.978 -5.965 -8.845 1.00 24.49 350 GLY A O 1
ATOM 2714 N N . LEU A 1 374 ? -45.931 -8.203 -8.577 1.00 23.90 351 LEU A N 1
ATOM 2715 C CA . LEU A 1 374 ? -45.016 -8.424 -9.693 1.00 24.08 351 LEU A CA 1
ATOM 2716 C C . LEU A 1 374 ? -45.703 -8.195 -11.033 1.00 23.80 351 LEU A C 1
ATOM 2717 O O . LEU A 1 374 ? -45.040 -8.116 -12.067 1.00 22.83 351 LEU A O 1
ATOM 2722 N N . GLY A 1 375 ? -47.029 -8.106 -11.014 1.00 21.92 352 GLY A N 1
ATOM 2723 C CA . GLY A 1 375 ? -47.790 -7.835 -12.218 1.00 23.25 352 GLY A CA 1
ATOM 2724 C C . GLY A 1 375 ? -47.962 -9.050 -13.107 1.00 26.73 352 GLY A C 1
ATOM 2725 O O . GLY A 1 375 ? -48.158 -8.914 -14.315 1.00 29.49 352 GLY A O 1
ATOM 2726 N N . VAL A 1 376 ? -47.892 -10.238 -12.513 1.00 25.76 353 VAL A N 1
ATOM 2727 C CA . VAL A 1 376 ? -48.026 -11.474 -13.275 1.00 27.70 353 VAL A CA 1
ATOM 2728 C C . VAL A 1 376 ? -49.228 -12.295 -12.829 1.00 30.05 353 VAL A C 1
ATOM 2729 O O . VAL A 1 376 ? -49.696 -12.172 -11.692 1.00 32.71 353 VAL A O 1
ATOM 2733 N N . SER A 1 377 ? -49.731 -13.123 -13.738 1.00 29.93 354 SER A N 1
ATOM 2734 C CA . SER A 1 377 ? -50.823 -14.035 -13.421 1.00 35.44 354 SER A CA 1
ATOM 2735 C C . SER A 1 377 ? -50.364 -15.466 -13.663 1.00 33.05 354 SER A C 1
ATOM 2736 O O . SER A 1 377 ? -49.988 -15.829 -14.781 1.00 32.27 354 SER A O 1
ATOM 2739 N N . VAL A 1 378 ? -50.379 -16.268 -12.604 1.00 32.18 355 VAL A N 1
ATOM 2740 C CA . VAL A 1 378 ? -49.842 -17.624 -12.652 1.00 31.76 355 VAL A CA 1
ATOM 2741 C C . VAL A 1 378 ? -50.855 -18.600 -13.249 1.00 35.81 355 VAL A C 1
ATOM 2742 O O . VAL A 1 378 ? -52.008 -18.639 -12.823 1.00 39.09 355 VAL A O 1
ATOM 2746 N N . ASP A 1 379 ? -50.418 -19.363 -14.250 1.00 33.57 356 ASP A N 1
ATOM 2747 C CA . ASP A 1 379 ? -51.229 -20.432 -14.826 1.00 40.70 356 ASP A CA 1
ATOM 2748 C C . ASP A 1 379 ? -51.018 -21.673 -13.971 1.00 38.99 356 ASP A C 1
ATOM 2749 O O . ASP A 1 379 ? -50.009 -22.365 -14.101 1.00 37.47 356 ASP A O 1
ATOM 2754 N N . GLU A 1 380 ? -51.974 -21.954 -13.096 1.00 33.89 357 GLU A N 1
ATOM 2755 C CA . GLU A 1 380 ? -51.813 -23.026 -12.123 1.00 41.57 357 GLU A CA 1
ATOM 2756 C C . GLU A 1 380 ? -51.920 -24.416 -12.756 1.00 43.45 357 GLU A C 1
ATOM 2757 O O . GLU A 1 380 ? -51.464 -25.407 -12.178 1.00 39.12 357 GLU A O 1
ATOM 2763 N N . ASP A 1 381 ? -52.506 -24.483 -13.947 1.00 43.04 358 ASP A N 1
ATOM 2764 C CA . ASP A 1 381 ? -52.537 -25.731 -14.701 1.00 43.61 358 ASP A CA 1
ATOM 2765 C C . ASP A 1 381 ? -51.144 -26.060 -15.240 1.00 40.15 358 ASP A C 1
ATOM 2766 O O . ASP A 1 381 ? -50.717 -27.215 -15.214 1.00 40.64 358 ASP A O 1
ATOM 2771 N N . LYS A 1 382 ? -50.434 -25.043 -15.720 1.00 39.08 359 LYS A N 1
ATOM 2772 C CA . LYS A 1 382 ? -49.083 -25.260 -16.216 1.00 36.20 359 LYS A CA 1
ATOM 2773 C C . LYS A 1 382 ? -48.148 -25.568 -15.058 1.00 33.87 359 LYS A C 1
ATOM 2774 O O . LYS A 1 382 ? -47.264 -26.421 -15.177 1.00 36.84 359 LYS A O 1
ATOM 2780 N N . LEU A 1 383 ? -48.356 -24.876 -13.939 1.00 36.70 360 LEU A N 1
ATOM 2781 C CA . LEU A 1 383 ? -47.591 -25.133 -12.717 1.00 31.72 360 LEU A CA 1
ATOM 2782 C C . LEU A 1 383 ? -47.744 -26.598 -12.292 1.00 36.11 360 LEU A C 1
ATOM 2783 O O . LEU A 1 383 ? -46.754 -27.302 -12.074 1.00 33.60 360 LEU A O 1
ATOM 2788 N N . ARG A 1 384 ? -48.988 -27.053 -12.185 1.00 37.87 361 ARG A N 1
ATOM 2789 C CA . ARG A 1 384 ? -49.262 -28.444 -11.834 1.00 40.06 361 ARG A CA 1
ATOM 2790 C C . ARG A 1 384 ? -48.654 -29.419 -12.837 1.00 40.93 361 ARG A C 1
ATOM 2791 O O . ARG A 1 384 ? -48.105 -30.456 -12.456 1.00 35.52 361 ARG A O 1
ATOM 2799 N 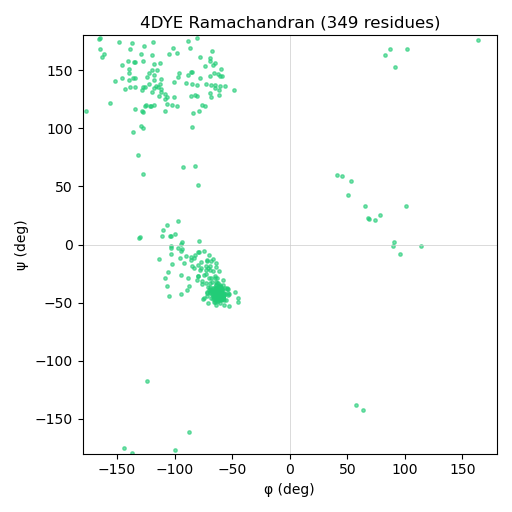N . HIS A 1 385 ? -48.768 -29.093 -14.121 1.00 40.05 362 HIS A N 1
ATOM 2800 C CA . HIS A 1 385 ? -48.243 -29.960 -15.168 1.00 41.63 362 HIS A CA 1
ATOM 2801 C C . HIS A 1 385 ? -46.726 -30.106 -15.086 1.00 33.60 362 HIS A C 1
ATOM 2802 O O . HIS A 1 385 ? -46.199 -31.223 -15.121 1.00 35.43 362 HIS A O 1
ATOM 2809 N N . TYR A 1 386 ? -46.027 -28.980 -14.968 1.00 32.20 363 TYR A N 1
ATOM 2810 C CA . TYR A 1 386 ? -44.572 -28.997 -14.989 1.00 31.22 363 TYR A CA 1
ATOM 2811 C C . TYR A 1 386 ? -43.980 -29.477 -13.666 1.00 31.17 363 TYR A C 1
ATOM 2812 O O . TYR A 1 386 ? -42.834 -29.917 -13.621 1.00 30.59 363 TYR A O 1
ATOM 2821 N N . ALA A 1 387 ? -44.768 -29.411 -12.597 1.00 32.47 364 ALA A N 1
ATOM 2822 C CA . ALA A 1 387 ? -44.371 -30.030 -11.338 1.00 35.12 364 ALA A CA 1
ATOM 2823 C C . ALA A 1 387 ? -44.438 -31.548 -11.481 1.00 31.77 364 ALA A C 1
ATOM 2824 O O . ALA A 1 387 ? -43.619 -32.278 -10.922 1.00 31.49 364 ALA A O 1
ATOM 2826 N N . GLY A 1 388 ? -45.432 -32.018 -12.227 1.00 33.09 365 GLY A N 1
ATOM 2827 C CA . GLY A 1 388 ? -45.544 -33.433 -12.519 1.00 34.28 365 GLY A CA 1
ATOM 2828 C C . GLY A 1 388 ? -44.389 -33.904 -13.383 1.00 35.77 365 GLY A C 1
ATOM 2829 O O . GLY A 1 388 ? -43.843 -34.987 -13.164 1.00 36.38 365 GLY A O 1
ATOM 2830 N N . VAL A 1 389 ? -44.014 -33.089 -14.368 1.00 33.24 366 VAL A N 1
ATOM 2831 C CA . VAL A 1 389 ? -42.868 -33.403 -15.217 1.00 37.04 366 VAL A CA 1
ATOM 2832 C C . VAL A 1 389 ? -41.613 -33.565 -14.361 1.00 31.68 366 VAL A C 1
ATOM 2833 O O . VAL A 1 389 ? -40.844 -34.511 -14.537 1.00 34.07 366 VAL A O 1
ATOM 2837 N N . ASN A 1 390 ? -41.415 -32.646 -13.422 1.00 30.63 367 ASN A N 1
ATOM 2838 C CA . ASN A 1 390 ? -40.287 -32.760 -12.512 1.00 30.96 367 ASN A CA 1
ATOM 2839 C C . ASN A 1 390 ? -40.362 -34.006 -11.625 1.00 31.36 367 ASN A C 1
ATOM 2840 O O . ASN A 1 390 ? -39.350 -34.674 -11.394 1.00 30.88 367 ASN A O 1
ATOM 2845 N N . GLU A 1 391 ? -41.557 -34.316 -11.129 1.00 34.19 368 GLU A N 1
ATOM 2846 C CA . GLU A 1 391 ? -41.738 -35.468 -10.247 1.00 37.82 368 GLU A CA 1
ATOM 2847 C C . GLU A 1 391 ? -41.302 -36.762 -10.928 1.00 38.20 368 GLU A C 1
ATOM 2848 O O . GLU A 1 391 ? -40.702 -37.639 -10.302 1.00 38.38 368 GLU A O 1
ATOM 2854 N N . ARG A 1 392 ? -41.601 -36.873 -12.218 1.00 34.14 369 ARG A N 1
ATOM 2855 C CA . ARG A 1 392 ? -41.308 -38.089 -12.964 1.00 34.41 369 ARG A CA 1
ATOM 2856 C C . ARG A 1 392 ? -39.893 -38.104 -13.553 1.00 39.53 369 ARG A C 1
ATOM 2857 O O . ARG A 1 392 ? -39.247 -39.156 -13.604 1.00 36.76 369 ARG A O 1
ATOM 2865 N N . ASP A 1 393 ? -39.416 -36.937 -13.985 1.00 33.77 370 ASP A N 1
ATOM 2866 C CA . ASP A 1 393 ? -38.144 -36.834 -14.703 1.00 36.16 370 ASP A CA 1
ATOM 2867 C C . ASP A 1 393 ? -36.962 -36.516 -13.797 1.00 34.40 370 ASP A C 1
ATOM 2868 O O . ASP A 1 393 ? -35.816 -36.839 -14.122 1.00 32.90 370 ASP A O 1
ATOM 2873 N N . GLY A 1 394 ? -37.236 -35.867 -12.670 1.00 30.44 371 GLY A N 1
ATOM 2874 C CA . GLY A 1 394 ? -36.186 -35.450 -11.761 1.00 30.90 371 GLY A CA 1
ATOM 2875 C C . GLY A 1 394 ? -35.623 -34.093 -12.131 1.00 31.26 371 GLY A C 1
ATOM 2876 O O . GLY A 1 394 ? -35.903 -33.575 -13.215 1.00 30.00 371 GLY A O 1
ATOM 2877 N N . ASP A 1 395 ? -34.836 -33.523 -11.224 1.00 27.96 372 ASP A N 1
ATOM 2878 C CA . ASP A 1 395 ? -34.189 -32.231 -11.446 1.00 28.25 372 ASP A CA 1
ATOM 2879 C C . ASP A 1 395 ? -33.247 -32.275 -12.658 1.00 29.26 372 ASP A C 1
ATOM 2880 O O . ASP A 1 395 ? -32.598 -33.291 -12.912 1.00 31.57 372 ASP A O 1
ATOM 2885 N N . LEU A 1 396 ? -33.170 -31.168 -13.396 1.00 32.73 373 LEU A N 1
ATOM 2886 C CA . LEU A 1 396 ? -32.216 -31.039 -14.500 1.00 33.76 373 LEU A CA 1
ATOM 2887 C C . LEU A 1 396 ? -30.957 -30.334 -14.015 1.00 37.61 373 LEU A C 1
ATOM 2888 O O . LEU A 1 396 ? -29.933 -30.300 -14.701 1.00 35.73 373 LEU A O 1
ATOM 2893 N N . THR A 1 397 ? -31.059 -29.775 -12.815 1.00 32.74 374 THR A N 1
ATOM 2894 C CA . THR A 1 397 ? -29.983 -29.055 -12.162 1.00 33.83 374 THR A CA 1
ATOM 2895 C C . THR A 1 397 ? -29.401 -29.931 -11.055 1.00 36.77 374 THR A C 1
ATOM 2896 O O . THR A 1 397 ? -30.013 -30.921 -10.659 1.00 41.54 374 THR A O 1
ATOM 2900 N N . GLY A 1 398 ? -28.213 -29.588 -10.571 1.00 32.32 375 GLY A N 1
ATOM 2901 C CA . GLY A 1 398 ? -27.728 -30.160 -9.327 1.00 37.89 375 GLY A CA 1
ATOM 2902 C C . GLY A 1 398 ? -26.882 -31.413 -9.375 1.00 55.96 375 GLY A C 1
ATOM 2903 O O . GLY A 1 398 ? -26.452 -31.889 -8.320 1.00 56.53 375 GLY A O 1
#

B-factor: mean 27.54, std 12.67, range [9.58, 113.84]

InterPro domains:
  IPR013341 Mandelate racemase, N-terminal domain [PF02746] (6-119)
  IPR013342 Mandelate racemase, C-terminal domain [PF13378] (149-359)
  IPR013342 Mandelate racemase, C-terminal domain [SM00922] (146-240)
  IPR029017 Enolase-like, N-terminal [G3DSA:3.30.390.10] (1-361)
  IPR029017 Enolase-like, N-terminal [SSF54826] (1-119)
  IPR034593 D-galactonate dehydratase DgoD-like [PTHR48080] (1-363)
  IPR036849 Enolase-like, C-terminal domain superfamily [G3DSA:3.20.20.120] (112-352)
  IPR036849 Enolase-like, C-terminal domain superfamily [SSF51604] (119-363)

Secondary structure (DSSP, 8-state):
---EEEEEEEEEEEEEEEEEE-SS-EEEEEEEEEEEEEETTS-EEEEEEE-SHHHHHHHHHHHHHHTT--TT-HHHHHHHTTTHHHHHHHHHHHHHHHHHHHHHHHHHHHHT-BHHHHTT--S-SEEEBEEEE-GGGSTT--TTTHHHHHHHHHHHHHHHH--SEEEEE--S-HHHHHHHHHHHHHH-TTSEEEEE-TT-S-HHHHHHHHHHHGGG--SEEE--SSHHHHHHHHHHH--S-EEESSS--SGGGHHHHHHTT--SEEEE-HHHHTSHHHHHHHHHHHHHHT-EEEE--S---HHHHHHHHHHHHT-TT--SPBP-SGGGBS--SBSPP-EETTEEEPP-SSBT---B-HHHHHHHHHHHHHH--S--

Organism: Streptomyces coelicolor (strain ATCC BAA-471 / A3(2) / M145) (NCBI:txid100226)

Radius of gyration: 20.28 Å; Cα contacts (8 Å, |Δi|>4): 883; chains: 1; bounding box: 55×43×51 Å